Protein 1XM7 (pdb70)

Solvent-accessible surface area: 18381 Å² total; per-residue (Å²): 178,59,49,30,20,0,0,0,0,0,10,0,15,18,128,78,4,44,103,109,25,91,117,26,4,79,176,28,1,12,87,51,0,7,56,19,0,112,141,48,5,106,101,104,4,25,0,21,0,0,0,16,0,8,85,61,73,93,30,136,77,73,28,0,171,66,0,104,83,13,45,20,113,12,2,0,0,20,6,69,53,11,179,63,79,122,36,2,118,102,32,12,90,54,29,61,99,48,92,50,41,18,132,18,138,76,82,82,0,0,0,0,0,6,0,0,33,8,51,105,74,73,126,59,73,105,82,1,73,107,0,15,90,27,12,69,159,41,122,11,63,9,0,0,0,0,8,3,46,73,16,182,130,51,52,12,0,128,32,10,134,3,85,29,31,22,0,0,0,7,74,42,102,10,100,17,3,20,18,118,86,9,21,145,106,84,174,65,27,28,10,1,0,0,0,0,3,0,9,9,23,16,2,32,62,103,28,92,129,27,7,81,138,27,0,6,84,42,0,7,50,20,0,113,148,43,6,106,106,92,5,25,1,23,0,0,0,7,0,14,34,43,66,101,32,97,60,86,29,0,168,68,0,103,84,10,40,19,107,11,4,0,0,20,5,49,78,13,160,66,70,126,34,3,110,90,21,14,82,59,32,57,99,25,92,58,32,16,139,30,111,78,81,72,1,0,0,0,0,15,0,0,53,9,48,98,90,64,164,43,61,103,90,0,102,62,1,40,99,35,12,104,155,80,115,13,58,11,0,1,0,0,25,5,58,73,26,191,140,54,47,9,0,146,79,84,192,7,101,32,31,14,1,0,0,7,79,32,95,8,103,22,5,19,23,170,59,15,42,148,105,114

CATH classification: 3.60.21.10

Foldseek 3Di:
DAWEWEAEDQAAPVVCVCVVCVPQDDPPLLVVLLVQLQVPDDQRYEYEYAENDYQDPPCPPCSQVSLLPHHHAYEYAYDPNPDDVPSCVSSHVYYHPAWDWDADPHFIEIEGADDCAAPPDCPPNVSSVVSVVCCVVVVHDEYEHEDHADDPPDHPNVVPVHHYDYNYCRVVVSHIHICVVVVVPD/DEWEWEAEQLAAPVVCVCVVCVPQDDPCLLVVLLVQQQVPDDQRYEYEYAENDYQDPPCPPCSLVSLQVRHHAYEYAYDVNDDPVVVCVSRHPYYHPAWDWDADPNFIEIEGAEDCDAPPDCPPVVSSVVSVCCCVVVVHQEYEHANHADDPPHRPSVVPVHHYDHNYCSVVVSHIGIVVNVVVVD

Radius of gyration: 26.72 Å; Cα contacts (8 Å, |Δi|>4): 754; chains: 2; bounding box: 37×64×79 Å

InterPro domains:
  IPR004843 Calcineurin-like, phosphoesterase domain [PF00149] (4-148)
  IPR029052 Metallo-dependent phosphatase-like [G3DSA:3.60.21.10] (1-193)
  IPR029052 Metallo-dependent phosphatase-like [SSF56300] (2-184)

Secondary structure (DSSP, 8-state):
---EEEEB---BT-TTHHHHSTTT--TTHHHHHHHHHHTT--TT-EEEE-S--BS-S--TTSHHHHHHHSSSEEEEE--TT---HHHHTTT-SEEESSEEEEEETTEEEEEESS-SS-SS--S-HHHHHHHHHHHHHTT-SEEEE------S----TTSSS--EEE-BGGGTTT-PEESHHHHTT-/---EEEEB---BT-TTHHHHSTTT--TTHHHHHHHHHHTT--TT-EEEE-S--BS-S--TTSHHHHHHHSSSEEEEE--TT---HHHHTTT-SEEESSEEEEEETTEEEEEESS-S--SS----HHHHHHHHHHHHHTT-SEEEE------S----GGGTT--EEE-BGGGTTT--EEHHHHGGG-

Organism: Aquifex aeolicus (strain VF5) (NCBI:txid224324)

Structure (mmCIF, N/CA/C/O backbone):
data_1XM7
#
_entry.id   1XM7
#
_cell.length_a   83.582
_cell.length_b   94.596
_cell.length_c   67.890
_cell.angle_alpha   90.00
_cell.angle_beta   90.00
_cell.angle_gamma   90.00
#
_symmetry.space_group_name_H-M   'P 21 21 2'
#
loop_
_entity.id
_entity.type
_entity.pdbx_description
1 polymer 'hypothetical protein aq_1665'
2 water water
#
loop_
_atom_site.group_PDB
_atom_site.id
_atom_site.type_symbol
_atom_site.label_atom_id
_atom_site.label_alt_id
_atom_site.label_comp_id
_atom_site.label_asym_id
_atom_site.label_entity_id
_atom_site.label_seq_id
_atom_site.pdbx_PDB_ins_code
_atom_site.Cartn_x
_atom_site.Cartn_y
_atom_site.Cartn_z
_atom_site.occupancy
_atom_site.B_iso_or_equiv
_atom_site.auth_seq_id
_atom_site.auth_comp_id
_atom_site.auth_asym_id
_atom_site.auth_atom_id
_atom_site.pdbx_PDB_model_num
ATOM 1 N N . ASN A 1 1 ? 66.528 71.451 31.806 1.00 59.88 -1 ASN A N 1
ATOM 2 C CA . ASN A 1 1 ? 65.125 71.879 32.063 1.00 59.07 -1 ASN A CA 1
ATOM 3 C C . ASN A 1 1 ? 64.238 70.765 32.598 1.00 57.52 -1 ASN A C 1
ATOM 4 O O . ASN A 1 1 ? 64.724 69.787 33.179 1.00 55.84 -1 ASN A O 1
ATOM 9 N N . ALA A 1 2 ? 62.932 70.939 32.389 1.00 55.57 0 ALA A N 1
ATOM 10 C CA . ALA A 1 2 ? 61.913 69.989 32.823 1.00 53.76 0 ALA A CA 1
ATOM 11 C C . ALA A 1 2 ? 62.264 68.548 32.448 1.00 52.67 0 ALA A C 1
ATOM 12 O O . ALA A 1 2 ? 62.413 68.213 31.269 1.00 53.81 0 ALA A O 1
ATOM 14 N N . MET A 1 3 ? 62.380 67.699 33.465 1.00 50.27 1 MET A N 1
ATOM 15 C CA . MET A 1 3 ? 62.726 66.296 33.274 1.00 47.49 1 MET A CA 1
ATOM 16 C C . MET A 1 3 ? 61.552 65.408 33.688 1.00 44.79 1 MET A C 1
ATOM 17 O O . MET A 1 3 ? 60.764 65.779 34.556 1.00 44.67 1 MET A O 1
ATOM 22 N N . MET A 1 4 ? 61.431 64.243 33.061 1.00 41.35 2 MET A N 1
ATOM 23 C CA . MET A 1 4 ? 60.361 63.310 33.392 1.00 37.69 2 MET A CA 1
ATOM 24 C C . MET A 1 4 ? 60.979 62.145 34.153 1.00 36.69 2 MET A C 1
ATOM 25 O O . MET A 1 4 ? 62.027 61.634 33.756 1.00 37.52 2 MET A O 1
ATOM 30 N N . TYR A 1 5 ? 60.339 61.736 35.246 1.00 33.84 3 TYR A N 1
ATOM 31 C CA . TYR A 1 5 ? 60.827 60.611 36.037 1.00 31.53 3 TYR A CA 1
ATOM 32 C C . TYR A 1 5 ? 59.749 59.557 36.164 1.00 30.23 3 TYR A C 1
ATOM 33 O O . TYR A 1 5 ? 58.568 59.878 36.118 1.00 30.87 3 TYR A O 1
ATOM 42 N N . PHE A 1 6 ? 60.156 58.302 36.324 1.00 28.20 4 PHE A N 1
ATOM 43 C CA . PHE A 1 6 ? 59.201 57.216 36.449 1.00 27.10 4 PHE A CA 1
ATOM 44 C C . PHE A 1 6 ? 59.616 56.285 37.557 1.00 27.60 4 PHE A C 1
ATOM 45 O O . PHE A 1 6 ? 60.782 55.910 37.670 1.00 27.83 4 PHE A O 1
ATOM 53 N N . ILE A 1 7 ? 58.633 55.903 38.363 1.00 28.09 5 ILE A N 1
ATOM 54 C CA . ILE A 1 7 ? 58.851 55.040 39.507 1.00 27.41 5 ILE A CA 1
ATOM 55 C C . ILE A 1 7 ? 57.540 54.325 39.756 1.00 27.97 5 ILE A C 1
ATOM 56 O O . ILE A 1 7 ? 56.484 54.819 39.357 1.00 28.94 5 ILE A O 1
ATOM 61 N N . SER A 1 8 ? 57.592 53.169 40.401 1.00 26.83 6 SER A N 1
ATOM 62 C CA . SER A 1 8 ? 56.360 52.455 40.684 1.00 29.51 6 SER A CA 1
ATOM 63 C C . SER A 1 8 ? 56.544 51.373 41.729 1.00 29.50 6 SER A C 1
ATOM 64 O O . SER A 1 8 ? 57.666 50.998 42.057 1.00 31.66 6 SER A O 1
ATOM 67 N N . ASP A 1 9 ? 55.426 50.878 42.245 1.00 28.44 7 ASP A N 1
ATOM 68 C CA . ASP A 1 9 ? 55.429 49.828 43.252 1.00 27.55 7 ASP A CA 1
ATOM 69 C C . ASP A 1 9 ? 56.193 50.240 44.493 1.00 27.57 7 ASP A C 1
ATOM 70 O O . ASP A 1 9 ? 56.999 49.470 45.019 1.00 27.60 7 ASP A O 1
ATOM 75 N N . THR A 1 10 ? 55.924 51.454 44.964 1.00 26.94 8 THR A N 1
ATOM 76 C CA . THR A 1 10 ? 56.587 51.973 46.146 1.00 26.47 8 THR A CA 1
ATOM 77 C C . THR A 1 10 ? 56.119 51.264 47.418 1.00 27.79 8 THR A C 1
ATOM 78 O O . THR A 1 10 ? 56.887 51.115 48.378 1.00 27.32 8 THR A O 1
ATOM 82 N N . HIS A 1 11 ? 54.866 50.812 47.410 1.00 28.41 9 HIS A N 1
ATOM 83 C CA . HIS A 1 11 ? 54.296 50.101 48.546 1.00 29.11 9 HIS A CA 1
ATOM 84 C C . HIS A 1 11 ? 54.558 50.795 49.879 1.00 30.11 9 HIS A C 1
ATOM 85 O O . HIS A 1 11 ? 54.917 50.144 50.867 1.00 31.19 9 HIS A O 1
ATOM 92 N N . PHE A 1 12 ? 54.391 52.112 49.912 1.00 29.19 10 PHE A N 1
ATOM 93 C CA . PHE A 1 12 ? 54.604 52.848 51.147 1.00 28.26 10 PHE A CA 1
ATOM 94 C C . PHE A 1 12 ? 53.746 52.229 52.233 1.00 28.08 10 PHE A C 1
ATOM 95 O O . PHE A 1 12 ? 52.568 51.971 52.026 1.00 27.72 10 PHE A O 1
ATOM 103 N N . TYR A 1 13 ? 54.356 51.981 53.386 1.00 29.30 11 TYR A N 1
ATOM 104 C CA . TYR A 1 13 ? 53.662 51.410 54.530 1.00 29.85 11 TYR A CA 1
ATOM 105 C C . TYR A 1 13 ? 53.334 49.936 54.421 1.00 31.01 11 TYR A C 1
ATOM 106 O O . TYR A 1 13 ? 52.677 49.385 55.303 1.00 32.10 11 TYR A O 1
ATOM 115 N N . HIS A 1 14 ? 53.765 49.288 53.346 1.00 33.08 12 HIS A N 1
ATOM 116 C CA . HIS A 1 14 ? 53.510 47.856 53.229 1.00 34.51 12 HIS A CA 1
ATOM 117 C C . HIS A 1 14 ? 54.655 47.125 53.931 1.00 36.17 12 HIS A C 1
ATOM 118 O O . HIS A 1 14 ? 55.503 46.474 53.305 1.00 36.36 12 HIS A O 1
ATOM 125 N N . GLU A 1 15 ? 54.651 47.267 55.249 1.00 37.42 13 GLU A N 1
ATOM 126 C CA . GLU A 1 15 ? 55.636 46.698 56.160 1.00 39.41 13 GLU A CA 1
ATOM 127 C C . GLU A 1 15 ? 55.945 45.231 55.895 1.00 38.37 13 GLU A C 1
ATOM 128 O O . GLU A 1 15 ? 57.088 44.805 56.010 1.00 39.39 13 GLU A O 1
ATOM 134 N N . ASN A 1 16 ? 54.917 44.473 55.529 1.00 37.03 14 ASN A N 1
ATOM 135 C CA . ASN A 1 16 ? 55.043 43.043 55.283 1.00 35.66 14 ASN A CA 1
ATOM 136 C C . ASN A 1 16 ? 55.843 42.659 54.052 1.00 36.30 14 ASN A C 1
ATOM 137 O O . ASN A 1 16 ? 56.327 41.529 53.944 1.00 37.55 14 ASN A O 1
ATOM 142 N N . ILE A 1 17 ? 55.990 43.591 53.121 1.00 36.11 15 ILE A N 1
ATOM 143 C CA . ILE A 1 17 ? 56.733 43.303 51.904 1.00 36.69 15 ILE A CA 1
ATOM 144 C C . ILE A 1 17 ? 58.210 43.063 52.212 1.00 37.56 15 ILE A C 1
ATOM 145 O O . ILE A 1 17 ? 58.953 42.551 51.373 1.00 38.54 15 ILE A O 1
ATOM 150 N N . ILE A 1 18 ? 58.625 43.442 53.420 1.00 38.87 16 ILE A N 1
ATOM 151 C CA . ILE A 1 18 ? 60.004 43.251 53.864 1.00 40.82 16 ILE A CA 1
ATOM 152 C C . ILE A 1 18 ? 60.156 41.757 54.037 1.00 42.16 16 ILE A C 1
ATOM 153 O O . ILE A 1 18 ? 61.219 41.195 53.782 1.00 42.84 16 ILE A O 1
ATOM 158 N N . ASN A 1 19 ? 59.065 41.125 54.464 1.00 43.17 17 ASN A N 1
ATOM 159 C CA . ASN A 1 19 ? 59.007 39.678 54.662 1.00 44.23 17 ASN A CA 1
ATOM 160 C C . ASN A 1 19 ? 58.816 38.952 53.328 1.00 44.45 17 ASN A C 1
ATOM 161 O O . ASN A 1 19 ? 59.462 37.942 53.057 1.00 44.20 17 ASN A O 1
ATOM 166 N N . LEU A 1 20 ? 57.927 39.486 52.496 1.00 45.08 18 LEU A N 1
ATOM 167 C CA . LEU A 1 20 ? 57.616 38.896 51.199 1.00 45.00 18 LEU A CA 1
ATOM 168 C C . LEU A 1 20 ? 58.749 38.953 50.167 1.00 46.54 18 LEU A C 1
ATOM 169 O O . LEU A 1 20 ? 58.859 38.073 49.313 1.00 46.94 18 LEU A O 1
ATOM 174 N N . ASN A 1 21 ? 59.581 39.986 50.238 1.00 47.79 19 ASN A N 1
ATOM 175 C CA . ASN A 1 21 ? 60.705 40.127 49.318 1.00 48.84 19 ASN A CA 1
ATOM 176 C C . ASN A 1 21 ? 61.917 40.431 50.169 1.00 48.89 19 ASN A C 1
ATOM 177 O O . ASN A 1 21 ? 62.567 41.454 49.994 1.00 48.67 19 ASN A O 1
ATOM 182 N N . PRO A 1 22 ? 62.249 39.517 51.089 1.00 48.97 20 PRO A N 1
ATOM 183 C CA . PRO A 1 22 ? 63.377 39.649 52.011 1.00 48.81 20 PRO A CA 1
ATOM 184 C C . PRO A 1 22 ? 64.586 40.075 51.231 1.00 49.48 20 PRO A C 1
ATOM 185 O O . PRO A 1 22 ? 65.368 40.921 51.661 1.00 50.56 20 PRO A O 1
ATOM 189 N N . GLU A 1 23 ? 64.717 39.461 50.068 1.00 50.05 21 GLU A N 1
ATOM 190 C CA . GLU A 1 23 ? 65.813 39.727 49.164 1.00 51.47 21 GLU A CA 1
ATOM 191 C C . GLU A 1 23 ? 66.086 41.217 48.956 1.00 50.07 21 GLU A C 1
ATOM 192 O O . GLU A 1 23 ? 67.179 41.695 49.249 1.00 51.77 21 GLU A O 1
ATOM 198 N N . VAL A 1 24 ? 65.092 41.947 48.461 1.00 46.93 22 VAL A N 1
ATOM 199 C CA . VAL A 1 24 ? 65.252 43.369 48.182 1.00 43.50 22 VAL A CA 1
ATOM 200 C C . VAL A 1 24 ? 64.711 44.364 49.197 1.00 40.81 22 VAL A C 1
ATOM 201 O O . VAL A 1 24 ? 65.344 45.378 49.465 1.00 40.02 22 VAL A O 1
ATOM 205 N N . ARG A 1 25 ? 63.532 44.091 49.739 1.00 39.84 23 ARG A N 1
ATOM 206 C CA . ARG A 1 25 ? 62.917 44.990 50.708 1.00 38.90 23 ARG A CA 1
ATOM 207 C C . ARG A 1 25 ? 63.567 44.876 52.086 1.00 38.72 23 ARG A C 1
ATOM 208 O O . ARG A 1 25 ? 63.918 43.788 52.548 1.00 38.86 23 ARG A O 1
ATOM 216 N N . PHE A 1 26 ? 63.696 46.023 52.741 1.00 38.39 24 PHE A N 1
ATOM 217 C CA . PHE A 1 26 ? 64.330 46.129 54.045 1.00 37.21 24 PHE A CA 1
ATOM 218 C C . PHE A 1 26 ? 63.639 47.230 54.825 1.00 36.99 24 PHE A C 1
ATOM 219 O O . PHE A 1 26 ? 63.050 48.131 54.233 1.00 37.61 24 PHE A O 1
ATOM 227 N N . LYS A 1 27 ? 63.740 47.179 56.148 1.00 36.40 25 LYS A N 1
ATOM 228 C CA . LYS A 1 27 ? 63.125 48.197 56.986 1.00 36.83 25 LYS A CA 1
ATOM 229 C C . LYS A 1 27 ? 63.654 49.601 56.643 1.00 36.94 25 LYS A C 1
ATOM 230 O O . LYS A 1 27 ? 64.854 49.803 56.465 1.00 36.42 25 LYS A O 1
ATOM 236 N N . GLY A 1 28 ? 62.747 50.567 56.539 1.00 36.33 26 GLY A N 1
ATOM 237 C CA . GLY A 1 28 ? 63.155 51.918 56.207 1.00 34.52 26 GLY A CA 1
ATOM 238 C C . GLY A 1 28 ? 63.314 52.163 54.715 1.00 33.72 26 GLY A C 1
ATOM 239 O O . GLY A 1 28 ? 64.095 53.029 54.313 1.00 34.02 26 GLY A O 1
ATOM 240 N N . PHE A 1 29 ? 62.583 51.422 53.885 1.00 33.04 27 PHE A N 1
ATOM 241 C CA . PHE A 1 29 ? 62.693 51.608 52.439 1.00 32.50 27 PHE A CA 1
ATOM 242 C C . PHE A 1 29 ? 61.911 52.824 51.972 1.00 32.31 27 PHE A C 1
ATOM 243 O O . PHE A 1 29 ? 62.198 53.380 50.916 1.00 32.31 27 PHE A O 1
ATOM 251 N N . GLU A 1 30 ? 60.922 53.244 52.755 1.00 33.61 28 GLU A N 1
ATOM 252 C CA . GLU A 1 30 ? 60.144 54.419 52.383 1.00 33.62 28 GLU A CA 1
ATOM 253 C C . GLU A 1 30 ? 61.075 55.624 52.398 1.00 34.70 28 GLU A C 1
ATOM 254 O O . GLU A 1 30 ? 61.080 56.427 51.461 1.00 36.76 28 GLU A O 1
ATOM 260 N N . ILE A 1 31 ? 61.872 55.739 53.457 1.00 32.79 29 ILE A N 1
ATOM 261 C CA . ILE A 1 31 ? 62.808 56.845 53.596 1.00 34.03 29 ILE A CA 1
ATOM 262 C C . ILE A 1 31 ? 63.818 56.845 52.457 1.00 34.43 29 ILE A C 1
ATOM 263 O O . ILE A 1 31 ? 64.194 57.903 51.955 1.00 36.24 29 ILE A O 1
ATOM 268 N N . VAL A 1 32 ? 64.268 55.666 52.053 1.00 32.56 30 VAL A N 1
ATOM 269 C CA . VAL A 1 32 ? 65.240 55.582 50.975 1.00 31.62 30 VAL A CA 1
ATOM 270 C C . VAL A 1 32 ? 64.649 56.049 49.660 1.00 31.54 30 VAL A C 1
ATOM 271 O O . VAL A 1 32 ? 65.291 56.784 48.914 1.00 31.97 30 VAL A O 1
ATOM 275 N N . ILE A 1 33 ? 63.425 55.621 49.377 1.00 30.97 31 ILE A N 1
ATOM 276 C CA . ILE A 1 33 ? 62.744 56.017 48.146 1.00 30.11 31 ILE A CA 1
ATOM 277 C C . ILE A 1 33 ? 62.524 57.525 48.121 1.00 29.55 31 ILE A C 1
ATOM 278 O O . ILE A 1 33 ? 62.860 58.193 47.147 1.00 30.73 31 ILE A O 1
ATOM 283 N N . LEU A 1 34 ? 61.938 58.047 49.194 1.00 29.29 32 LEU A N 1
ATOM 284 C CA . LEU A 1 34 ? 61.666 59.477 49.313 1.00 30.43 32 LEU A CA 1
ATOM 285 C C . LEU A 1 34 ? 62.944 60.307 49.219 1.00 30.31 32 LEU A C 1
ATOM 286 O O . LEU A 1 34 ? 62.935 61.431 48.719 1.00 29.36 32 LEU A O 1
ATOM 291 N N . THR A 1 35 ? 64.041 59.740 49.703 1.00 30.61 33 THR A N 1
ATOM 292 C CA . THR A 1 35 ? 65.317 60.415 49.666 1.00 31.44 33 THR A CA 1
ATOM 293 C C . THR A 1 35 ? 65.781 60.549 48.229 1.00 31.53 33 THR A C 1
ATOM 294 O O . THR A 1 35 ? 66.112 61.647 47.781 1.00 31.29 33 THR A O 1
ATOM 298 N N . ASN A 1 36 ? 65.781 59.436 47.500 1.00 32.28 34 ASN A N 1
ATOM 299 C CA . ASN A 1 36 ? 66.220 59.436 46.102 1.00 33.21 34 ASN A CA 1
ATOM 300 C C . ASN A 1 36 ? 65.381 60.312 45.192 1.00 32.91 34 ASN A C 1
ATOM 301 O O . ASN A 1 36 ? 65.834 60.721 44.123 1.00 33.21 34 ASN A O 1
ATOM 306 N N . LEU A 1 37 ? 64.154 60.595 45.611 1.00 32.80 35 LEU A N 1
ATOM 307 C CA . LEU A 1 37 ? 63.283 61.453 44.824 1.00 33.33 35 LEU A CA 1
ATOM 308 C C . LEU A 1 37 ? 63.617 62.871 45.207 1.00 34.13 35 LEU A C 1
ATOM 309 O O . LEU A 1 37 ? 63.611 63.774 44.371 1.00 33.63 35 LEU A O 1
ATOM 314 N N . LEU A 1 38 ? 63.914 63.051 46.488 1.00 35.33 36 LEU A N 1
ATOM 315 C CA . LEU A 1 38 ? 64.247 64.362 47.015 1.00 37.71 36 LEU A CA 1
ATOM 316 C C . LEU A 1 38 ? 65.411 64.997 46.264 1.00 38.11 36 LEU A C 1
ATOM 317 O O . LEU A 1 38 ? 65.334 66.152 45.824 1.00 36.72 36 LEU A O 1
ATOM 322 N N . LYS A 1 39 ? 66.492 64.242 46.115 1.00 37.85 37 LYS A N 1
ATOM 323 C CA . LYS A 1 39 ? 67.657 64.782 45.445 1.00 39.88 37 LYS A CA 1
ATOM 324 C C . LYS A 1 39 ? 67.664 64.560 43.957 1.00 38.83 37 LYS A C 1
ATOM 325 O O . LYS A 1 39 ? 68.595 63.983 43.414 1.00 42.14 37 LYS A O 1
ATOM 331 N N . VAL A 1 40 ? 66.634 65.057 43.292 1.00 37.07 38 VAL A N 1
ATOM 332 C CA . VAL A 1 40 ? 66.518 64.887 41.857 1.00 33.22 38 VAL A CA 1
ATOM 333 C C . VAL A 1 40 ? 65.392 65.765 41.296 1.00 33.71 38 VAL A C 1
ATOM 334 O O . VAL A 1 40 ? 65.597 66.534 40.350 1.00 34.18 38 VAL A O 1
ATOM 338 N N . LEU A 1 41 ? 64.213 65.665 41.901 1.00 32.43 39 LEU A N 1
ATOM 339 C CA . LEU A 1 41 ? 63.068 66.439 41.462 1.00 32.56 39 LEU A CA 1
ATOM 340 C C . LEU A 1 41 ? 63.285 67.925 41.591 1.00 34.60 39 LEU A C 1
ATOM 341 O O . LEU A 1 41 ? 63.867 68.400 42.567 1.00 36.44 39 LEU A O 1
ATOM 346 N N . LYS A 1 42 ? 62.809 68.656 40.592 1.00 35.18 40 LYS A N 1
ATOM 347 C CA . LYS A 1 42 ? 62.881 70.104 40.603 1.00 34.20 40 LYS A CA 1
ATOM 348 C C . LYS A 1 42 ? 61.454 70.557 40.326 1.00 33.58 40 LYS A C 1
ATOM 349 O O . LYS A 1 42 ? 60.640 69.794 39.819 1.00 31.71 40 LYS A O 1
ATOM 355 N N . PRO A 1 43 ? 61.130 71.802 40.669 1.00 33.54 41 PRO A N 1
ATOM 356 C CA . PRO A 1 43 ? 59.782 72.318 40.450 1.00 34.58 41 PRO A CA 1
ATOM 357 C C . PRO A 1 43 ? 59.167 72.088 39.068 1.00 36.26 41 PRO A C 1
ATOM 358 O O . PRO A 1 43 ? 57.967 71.837 38.961 1.00 36.63 41 PRO A O 1
ATOM 362 N N . GLU A 1 44 ? 59.974 72.156 38.015 1.00 36.99 42 GLU A N 1
ATOM 363 C CA . GLU A 1 44 ? 59.444 71.993 36.663 1.00 37.84 42 GLU A CA 1
ATOM 364 C C . GL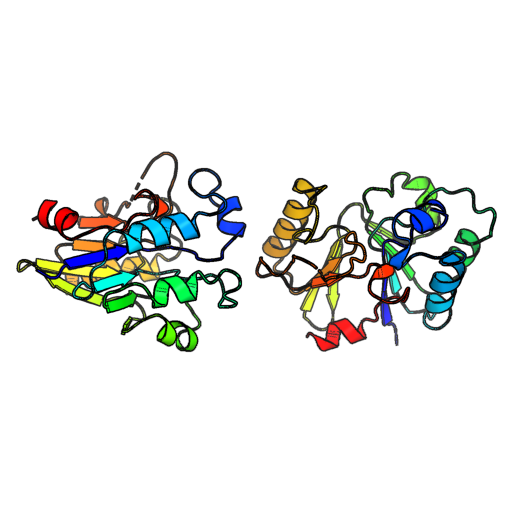U A 1 44 ? 59.436 70.558 36.114 1.00 37.23 42 GLU A C 1
ATOM 365 O O . GLU A 1 44 ? 59.012 70.308 34.976 1.00 36.86 42 GLU A O 1
ATOM 371 N N . ASP A 1 45 ? 59.888 69.615 36.930 1.00 35.47 43 ASP A N 1
ATOM 372 C CA . ASP A 1 45 ? 59.922 68.217 36.534 1.00 33.64 43 ASP A CA 1
ATOM 373 C C . ASP A 1 45 ? 58.531 67.610 36.669 1.00 32.70 43 ASP A C 1
ATOM 374 O O . ASP A 1 45 ? 57.604 68.251 37.171 1.00 31.42 43 ASP A O 1
ATOM 379 N N . THR A 1 46 ? 58.395 66.367 36.213 1.00 31.06 44 THR A N 1
ATOM 380 C CA . THR A 1 46 ? 57.136 65.637 36.305 1.00 30.08 44 THR A CA 1
ATOM 381 C C . THR A 1 46 ? 57.460 64.190 36.622 1.00 28.60 44 THR A C 1
ATOM 382 O O . THR A 1 46 ? 58.233 63.546 35.908 1.00 29.41 44 THR A O 1
ATOM 386 N N . LEU A 1 47 ? 56.865 63.691 37.702 1.00 26.64 45 LEU A N 1
ATOM 387 C CA . LEU A 1 47 ? 57.072 62.319 38.154 1.00 24.39 45 LEU A CA 1
ATOM 388 C C . LEU A 1 47 ? 55.867 61.428 37.881 1.00 22.95 45 LEU A C 1
ATOM 389 O O . LEU A 1 47 ? 54.742 61.729 38.290 1.00 23.96 45 LEU A O 1
ATOM 394 N N . TYR A 1 48 ? 56.107 60.329 37.181 1.00 22.43 46 TYR A N 1
ATOM 395 C CA . TYR A 1 48 ? 55.046 59.376 36.885 1.00 23.98 46 TYR A CA 1
ATOM 3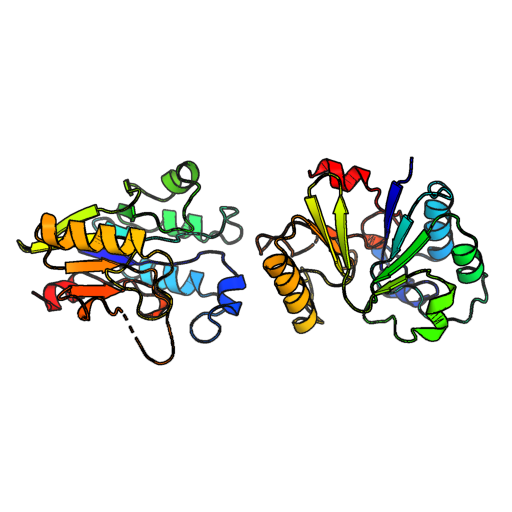96 C C . TYR A 1 48 ? 55.134 58.172 37.829 1.00 24.16 46 TYR A C 1
ATOM 397 O O . TYR A 1 48 ? 56.164 57.494 37.898 1.00 23.33 46 TYR A O 1
ATOM 406 N N . HIS A 1 49 ? 54.056 57.929 38.573 1.00 23.64 47 HIS A N 1
ATOM 407 C CA . HIS A 1 49 ? 53.988 56.792 39.483 1.00 24.37 47 HIS A CA 1
ATOM 408 C C . HIS A 1 49 ? 53.100 55.792 38.754 1.00 24.30 47 HIS A C 1
ATOM 409 O O . HIS A 1 49 ? 51.920 56.043 38.531 1.00 23.86 47 HIS A O 1
ATOM 416 N N . LEU A 1 50 ? 53.667 54.655 38.377 1.00 25.92 48 LEU A N 1
ATOM 417 C CA . LEU A 1 50 ? 52.911 53.678 37.609 1.00 25.76 48 LEU A CA 1
ATOM 418 C C . LEU A 1 50 ? 52.258 52.528 38.372 1.00 25.92 48 LEU A C 1
ATOM 419 O O . LEU A 1 50 ? 52.172 51.419 37.857 1.00 26.95 48 LEU A O 1
ATOM 424 N N . GLY A 1 51 ? 51.799 52.775 39.596 1.00 25.69 49 GLY A N 1
ATOM 425 C CA . GLY A 1 51 ? 51.120 51.710 40.309 1.00 25.38 49 GLY A CA 1
ATOM 426 C C . GLY A 1 51 ? 51.552 51.293 41.699 1.00 23.96 49 GLY A C 1
ATOM 427 O O . GLY A 1 51 ? 52.740 51.229 42.006 1.00 24.48 49 GLY A O 1
ATOM 428 N N . ASP A 1 52 ? 50.547 50.975 42.518 1.00 22.66 50 ASP A N 1
ATOM 429 C CA . ASP A 1 52 ? 50.715 50.539 43.898 1.00 22.86 50 ASP A CA 1
ATOM 430 C C . ASP A 1 52 ? 51.547 51.524 44.714 1.00 22.40 50 ASP A C 1
ATOM 431 O O . ASP A 1 52 ? 52.649 51.238 45.170 1.00 22.19 50 ASP A O 1
ATOM 436 N N . PHE A 1 53 ? 50.954 52.700 44.877 1.00 21.98 51 PHE A N 1
ATOM 437 C CA . PHE A 1 53 ? 51.514 53.829 45.584 1.00 22.15 51 PHE A CA 1
ATOM 438 C C . PHE A 1 53 ? 51.683 53.590 47.077 1.00 23.91 51 PHE A C 1
ATOM 439 O O . PHE A 1 53 ? 52.807 53.441 47.566 1.00 22.56 51 PHE A O 1
ATOM 447 N N . THR A 1 54 ? 50.567 53.566 47.803 1.00 24.27 52 THR A N 1
ATOM 448 C CA . THR A 1 54 ? 50.612 53.367 49.247 1.00 24.75 52 THR A CA 1
ATOM 449 C C . THR A 1 54 ? 49.754 52.194 49.694 1.00 28.34 52 THR A C 1
ATOM 450 O O . THR A 1 54 ? 48.720 51.893 49.079 1.00 28.34 52 THR A O 1
ATOM 454 N N . TRP A 1 55 ? 50.184 51.538 50.772 1.00 30.10 53 TRP A N 1
ATOM 455 C CA . TRP A 1 55 ? 49.466 50.385 51.295 1.00 32.16 53 TRP A CA 1
ATOM 456 C C . TRP A 1 55 ? 48.212 50.808 52.065 1.00 31.88 53 TRP A C 1
ATOM 457 O O . TRP A 1 55 ? 47.226 50.084 52.091 1.00 34.13 53 TRP A O 1
ATOM 468 N N . HIS A 1 56 ? 48.248 51.978 52.686 1.00 31.78 54 HIS A N 1
ATOM 469 C CA . HIS A 1 56 ? 47.093 52.510 53.404 1.00 32.60 54 HIS A CA 1
ATOM 470 C C . HIS A 1 56 ? 47.321 54.012 53.566 1.00 33.04 54 HIS A C 1
ATOM 471 O O . HIS A 1 56 ? 48.400 54.507 53.240 1.00 33.03 54 HIS A O 1
ATOM 478 N N . PHE A 1 57 ? 46.327 54.745 54.057 1.00 31.98 55 PHE A N 1
ATOM 479 C CA . PHE A 1 57 ? 46.501 56.181 54.176 1.00 31.34 55 PHE A CA 1
ATOM 480 C C . PHE A 1 57 ? 46.778 56.743 55.554 1.00 32.96 55 PHE A C 1
ATOM 481 O O . PHE A 1 57 ? 46.748 57.959 55.762 1.00 32.50 55 PHE A O 1
ATOM 489 N N . ASN A 1 58 ? 47.065 55.866 56.498 1.00 33.79 56 ASN A N 1
ATOM 490 C CA . ASN A 1 58 ? 47.372 56.328 57.833 1.00 35.47 56 ASN A CA 1
ATOM 491 C C . ASN A 1 58 ? 48.833 56.780 57.819 1.00 36.24 56 ASN A C 1
ATOM 492 O O . ASN A 1 58 ? 49.742 56.013 58.142 1.00 37.29 56 ASN A O 1
ATOM 497 N N . ASP A 1 59 ? 49.051 58.031 57.441 1.00 35.95 57 ASP A N 1
ATOM 498 C CA . ASP A 1 59 ? 50.397 58.580 57.337 1.00 34.87 57 ASP A CA 1
ATOM 499 C C . ASP A 1 59 ? 51.082 58.819 58.680 1.00 35.12 57 ASP A C 1
ATOM 500 O O . ASP A 1 59 ? 51.568 59.914 58.934 1.00 34.58 57 ASP A O 1
ATOM 505 N N . LYS A 1 60 ? 51.145 57.798 59.527 1.00 35.88 58 LYS A N 1
ATOM 506 C CA . LYS A 1 60 ? 51.765 57.939 60.844 1.00 37.40 58 LYS A CA 1
ATOM 507 C C . LYS A 1 60 ? 53.237 58.364 60.868 1.00 38.78 58 LYS A C 1
ATOM 508 O O . LYS A 1 60 ? 53.686 59.001 61.820 1.00 41.19 58 LYS A O 1
ATOM 514 N N . ASN A 1 61 ? 53.993 58.022 59.831 1.00 39.71 59 ASN A N 1
ATOM 515 C CA . ASN A 1 61 ? 55.408 58.383 59.783 1.00 38.06 59 ASN A CA 1
ATOM 516 C C . ASN A 1 61 ? 55.746 59.559 58.857 1.00 38.15 59 ASN A C 1
ATOM 517 O O . ASN A 1 61 ? 56.918 59.833 58.597 1.00 39.28 59 ASN A O 1
ATOM 522 N N . GLU A 1 62 ? 54.720 60.250 58.367 1.00 36.70 60 GLU A N 1
ATOM 523 C CA . GLU A 1 62 ? 54.896 61.411 57.501 1.00 35.33 60 GLU A CA 1
ATOM 524 C C . GLU A 1 62 ? 55.328 61.068 56.088 1.00 33.88 60 GLU A C 1
ATOM 525 O O . GLU A 1 62 ? 55.586 61.968 55.282 1.00 35.22 60 GLU A O 1
ATOM 531 N N . TYR A 1 63 ? 55.410 59.783 55.774 1.00 31.24 61 TYR A N 1
ATOM 532 C CA . TYR A 1 63 ? 55.833 59.402 54.440 1.00 30.65 61 TYR A CA 1
ATOM 533 C C . TYR A 1 63 ? 55.006 60.113 53.370 1.00 30.59 61 TYR A C 1
ATOM 534 O O . TYR A 1 63 ? 55.553 60.696 52.431 1.00 29.25 61 TYR A O 1
ATOM 543 N N . LEU A 1 64 ? 53.687 60.085 53.523 1.00 30.52 62 LEU A N 1
ATOM 544 C CA . LEU A 1 64 ? 52.809 60.704 52.543 1.00 31.23 62 LEU A CA 1
ATOM 545 C C . LEU A 1 64 ? 52.871 62.226 52.543 1.00 31.61 62 LEU A C 1
ATOM 546 O O . LEU A 1 64 ? 52.830 62.852 51.484 1.00 31.56 62 LEU A O 1
ATOM 551 N N . ARG A 1 65 ? 52.963 62.820 53.725 1.00 31.91 63 ARG A N 1
ATOM 552 C CA . ARG A 1 65 ? 53.040 64.267 53.830 1.00 33.21 63 ARG A CA 1
ATOM 553 C C . ARG A 1 65 ? 54.325 64.688 53.116 1.00 32.46 63 ARG A C 1
ATOM 554 O O . ARG A 1 65 ? 54.341 65.661 52.367 1.00 30.87 63 ARG A O 1
ATOM 562 N N . ILE A 1 66 ? 55.394 63.926 53.335 1.00 31.96 64 ILE A N 1
ATOM 563 C CA . ILE A 1 66 ? 56.682 64.206 52.714 1.00 31.28 64 ILE A CA 1
ATOM 564 C C . ILE A 1 66 ? 56.564 64.106 51.197 1.00 32.36 64 ILE A C 1
ATOM 565 O O . ILE A 1 66 ? 56.997 65.002 50.465 1.00 33.91 64 ILE A O 1
ATOM 570 N N . TRP A 1 67 ? 55.977 63.016 50.722 1.00 31.63 65 TRP A N 1
ATOM 571 C CA . TRP A 1 67 ? 55.780 62.827 49.291 1.00 31.27 65 TRP A CA 1
ATOM 572 C C . TRP A 1 67 ? 55.058 64.033 48.691 1.00 32.32 65 TRP A C 1
ATOM 573 O O . TRP A 1 67 ? 55.456 64.568 47.661 1.00 32.52 65 TRP A O 1
ATOM 584 N N . LYS A 1 68 ? 53.987 64.445 49.356 1.00 32.84 66 LYS A N 1
ATOM 585 C CA . LYS A 1 68 ? 53.180 65.571 48.924 1.00 32.74 66 LYS A CA 1
ATOM 586 C C . LYS A 1 68 ? 54.039 66.828 48.808 1.00 33.15 66 LYS A C 1
ATOM 587 O O . LYS A 1 68 ? 53.890 67.607 47.873 1.00 34.92 66 LYS A O 1
ATOM 593 N N . ALA A 1 69 ? 54.954 67.010 49.754 1.00 33.04 67 ALA A N 1
ATOM 594 C CA . ALA A 1 69 ? 55.823 68.179 49.775 1.00 30.98 67 ALA A CA 1
ATOM 595 C C . ALA A 1 69 ? 56.822 68.226 48.626 1.00 32.26 67 ALA A C 1
ATOM 596 O O . ALA A 1 69 ? 57.233 69.309 48.204 1.00 33.73 67 ALA A O 1
ATOM 598 N N . LEU A 1 70 ? 57.215 67.063 48.114 1.00 32.91 68 LEU A N 1
ATOM 599 C CA . LEU A 1 70 ? 58.189 67.015 47.023 1.00 33.39 68 LEU A CA 1
ATOM 600 C C . LEU A 1 70 ? 57.846 67.942 45.867 1.00 32.91 68 LEU A C 1
ATOM 601 O O . LEU A 1 70 ? 56.685 68.152 45.557 1.00 34.49 68 LEU A O 1
ATOM 606 N N . PRO A 1 71 ? 58.862 68.519 45.220 1.00 34.37 69 PRO A N 1
ATOM 607 C CA . PRO A 1 71 ? 58.605 69.420 44.095 1.00 34.83 69 PRO A CA 1
ATOM 608 C C . PRO A 1 71 ? 58.226 68.685 42.802 1.00 34.60 69 PRO A C 1
ATOM 609 O O . PRO A 1 71 ? 58.299 67.463 42.727 1.00 35.59 69 PRO A O 1
ATOM 613 N N . GLY A 1 72 ? 57.800 69.437 41.793 1.00 34.97 70 GLY A N 1
ATOM 614 C CA . GLY A 1 72 ? 57.424 68.840 40.524 1.00 34.49 70 GLY A CA 1
ATOM 615 C C . GLY A 1 72 ? 55.970 68.412 40.440 1.00 35.08 70 GLY A C 1
ATOM 616 O O . GLY A 1 72 ? 55.264 68.361 41.449 1.00 35.15 70 GLY A O 1
ATOM 617 N N . ARG A 1 73 ? 55.516 68.126 39.223 1.00 34.89 71 ARG A N 1
ATOM 618 C CA . ARG A 1 73 ? 54.148 67.665 38.986 1.00 34.77 71 ARG A CA 1
ATOM 619 C C . ARG A 1 73 ? 54.122 66.152 39.242 1.00 32.98 71 ARG A C 1
ATOM 620 O O . ARG A 1 73 ? 55.091 65.451 38.974 1.00 31.73 71 ARG A O 1
ATOM 628 N N . LYS A 1 74 ? 53.020 65.647 39.778 1.00 32.77 72 LYS A N 1
ATOM 629 C CA . LYS A 1 74 ? 52.911 64.220 40.061 1.00 32.02 72 LYS A CA 1
ATOM 630 C C . LYS A 1 74 ? 51.639 63.631 39.476 1.00 30.78 72 LYS A C 1
ATOM 631 O O . LYS A 1 74 ? 50.541 64.101 39.758 1.00 30.46 72 LYS A O 1
ATOM 637 N N . ILE A 1 75 ? 51.787 62.611 38.640 1.00 29.94 73 ILE A N 1
ATOM 638 C CA . ILE A 1 75 ? 50.618 61.978 38.054 1.00 30.69 73 ILE A CA 1
ATOM 639 C C . ILE A 1 75 ? 50.718 60.482 38.338 1.00 29.79 73 ILE A C 1
ATOM 640 O O . ILE A 1 75 ? 51.819 59.937 38.424 1.00 30.27 73 ILE A O 1
ATOM 645 N N . LEU A 1 76 ? 49.571 59.829 38.506 1.00 28.53 74 LEU A N 1
ATOM 646 C CA . LEU A 1 76 ? 49.536 58.398 38.806 1.00 27.15 74 LEU A CA 1
ATOM 647 C C . LEU A 1 76 ? 48.782 57.569 37.771 1.00 26.83 74 LEU A C 1
ATOM 648 O O . LEU A 1 76 ? 47.790 58.027 37.189 1.00 27.21 74 LEU A O 1
ATOM 653 N N . VAL A 1 77 ? 49.280 56.354 37.543 1.00 25.01 75 VAL A N 1
ATOM 654 C CA . VAL A 1 77 ? 48.643 55.392 36.656 1.00 23.33 75 VAL A CA 1
ATOM 655 C C . VAL A 1 77 ? 48.384 54.257 37.636 1.00 22.85 75 VAL A C 1
ATOM 656 O O . VAL A 1 77 ? 49.313 53.585 38.099 1.00 21.87 75 VAL A O 1
ATOM 660 N N . MET A 1 78 ? 47.113 54.078 37.967 1.00 21.83 76 MET A N 1
ATOM 661 C CA . MET A 1 78 ? 46.664 53.087 38.929 1.00 20.47 76 MET A CA 1
ATOM 662 C C . MET A 1 78 ? 47.040 51.629 38.753 1.00 21.93 76 MET A C 1
ATOM 663 O O . MET A 1 78 ? 46.915 51.055 37.676 1.00 22.06 76 MET A O 1
ATOM 668 N N . GLY A 1 79 ? 47.499 51.048 39.857 1.00 23.25 77 GLY A N 1
ATOM 669 C CA . GLY A 1 79 ? 47.869 49.645 39.911 1.00 25.98 77 GLY A CA 1
ATOM 670 C C . GLY A 1 79 ? 46.743 48.873 40.597 1.00 27.13 77 GLY A C 1
ATOM 671 O O . GLY A 1 79 ? 45.742 49.46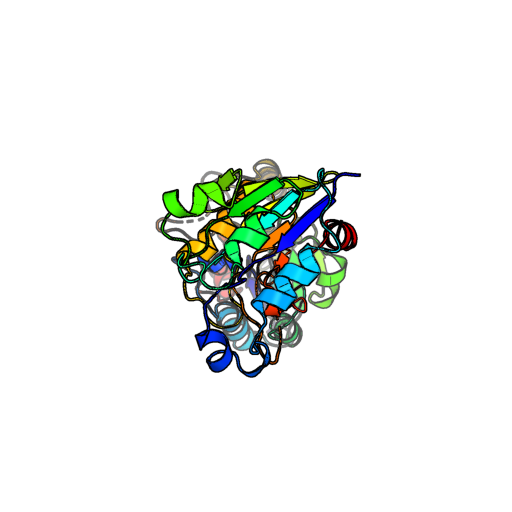3 41.008 1.00 26.94 77 GLY A O 1
ATOM 672 N N . ASN A 1 80 ? 46.885 47.563 40.746 1.00 27.07 78 ASN A N 1
ATOM 673 C CA . ASN A 1 80 ? 45.810 46.810 41.357 1.00 29.96 78 ASN A CA 1
ATOM 674 C C .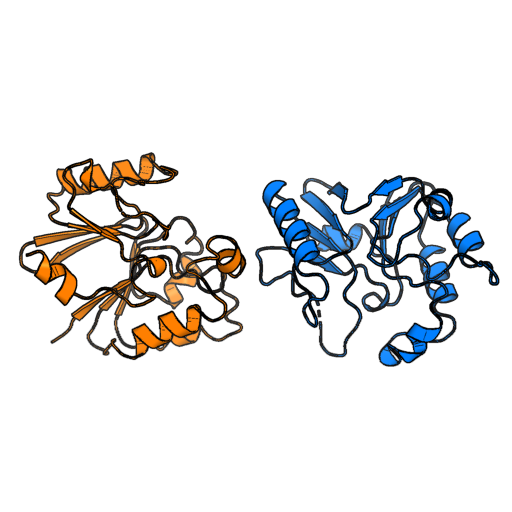 ASN A 1 80 ? 45.509 47.158 42.808 1.00 31.80 78 ASN A C 1
ATOM 675 O O . ASN A 1 80 ? 44.364 47.025 43.252 1.00 34.08 78 ASN A O 1
ATOM 680 N N . HIS A 1 81 ? 46.506 47.600 43.564 1.00 32.63 79 HIS A N 1
ATOM 681 C CA . HIS A 1 81 ? 46.231 47.916 44.954 1.00 33.93 79 HIS A CA 1
ATOM 682 C C . HIS A 1 81 ? 45.731 49.352 45.150 1.00 34.43 79 HIS A C 1
ATOM 683 O O . HIS A 1 81 ? 45.230 49.698 46.219 1.00 34.35 79 HIS A O 1
ATOM 690 N N . ASP A 1 82 ? 45.861 50.182 44.120 1.00 34.94 80 ASP A N 1
ATOM 691 C CA . ASP A 1 82 ? 45.401 51.569 44.188 1.00 36.15 80 ASP A CA 1
ATOM 692 C C . ASP A 1 82 ? 43.882 51.583 43.991 1.00 38.55 80 ASP A C 1
ATOM 693 O O . ASP A 1 82 ? 43.410 51.592 42.848 1.00 40.34 80 ASP A O 1
ATOM 698 N N . LYS A 1 83 ? 43.112 51.603 45.079 1.00 40.79 81 LYS A N 1
ATOM 699 C CA . LYS A 1 83 ? 41.655 51.582 44.950 1.00 43.53 81 LYS A CA 1
ATOM 700 C C . LYS A 1 83 ? 40.884 52.881 45.189 1.00 44.02 81 LYS A C 1
ATOM 701 O O . LYS A 1 83 ? 39.996 53.230 44.400 1.00 45.74 81 LYS A O 1
ATOM 707 N N . ASP A 1 84 ? 41.218 53.599 46.256 1.00 43.85 82 ASP A N 1
ATOM 708 C CA . ASP A 1 84 ? 40.522 54.841 46.588 1.00 44.37 82 ASP A CA 1
ATOM 709 C C . ASP A 1 84 ? 41.062 56.061 45.844 1.00 44.55 82 ASP A C 1
ATOM 710 O O . ASP A 1 84 ? 42.070 56.655 46.235 1.00 45.51 82 ASP A O 1
ATOM 715 N N . LYS A 1 85 ? 40.369 56.456 44.787 1.00 44.57 83 LYS A N 1
ATOM 716 C CA . LYS A 1 85 ? 40.794 57.596 43.988 1.00 45.21 83 LYS A CA 1
ATOM 717 C C . LYS A 1 85 ? 40.664 58.923 44.749 1.00 45.11 83 LYS A C 1
ATOM 718 O O . LYS A 1 85 ? 41.448 59.845 44.546 1.00 44.62 83 LYS A O 1
ATOM 724 N N . GLU A 1 86 ? 39.683 59.008 45.639 1.00 44.77 84 GLU A N 1
ATOM 725 C CA . GLU A 1 86 ? 39.470 60.222 46.416 1.00 44.68 84 GLU A CA 1
ATOM 726 C C . GLU A 1 86 ? 40.588 60.492 47.411 1.00 43.50 84 GLU A C 1
ATOM 727 O O . GLU A 1 86 ? 40.998 61.640 47.606 1.00 43.67 84 GLU A O 1
ATOM 733 N N . SER A 1 87 ? 41.076 59.433 48.046 1.00 41.93 85 SER A N 1
ATOM 734 C CA . SER A 1 87 ? 42.161 59.569 49.008 1.00 40.56 85 SER A CA 1
ATOM 735 C C . SER A 1 87 ? 43.424 59.950 48.259 1.00 40.50 85 SER A C 1
ATOM 736 O O . SER A 1 87 ? 44.244 60.728 48.751 1.00 42.20 85 SER A O 1
ATOM 739 N N . LEU A 1 88 ? 43.564 59.393 47.060 1.00 38.65 86 LEU A N 1
ATOM 740 C CA . LEU A 1 88 ? 44.724 59.636 46.216 1.00 36.82 86 LEU A CA 1
ATOM 741 C C . LEU A 1 88 ? 44.770 61.018 45.585 1.00 36.87 86 LEU A C 1
ATOM 742 O O . LEU A 1 88 ? 45.852 61.584 45.407 1.00 37.25 86 LEU A O 1
ATOM 747 N N . LYS A 1 89 ? 43.607 61.569 45.254 1.00 37.40 87 LYS A N 1
ATOM 748 C CA . LYS A 1 89 ? 43.572 62.862 44.591 1.00 37.83 87 LYS A CA 1
ATOM 749 C C . LYS A 1 89 ? 44.490 63.926 45.144 1.00 37.55 87 LYS A C 1
ATOM 750 O O . LYS A 1 89 ? 44.957 64.788 44.392 1.00 37.47 87 LYS A O 1
ATOM 756 N N . GLU A 1 90 ? 44.791 63.871 46.433 1.00 37.50 88 GLU A N 1
ATOM 757 C CA . GLU A 1 90 ? 45.661 64.901 46.963 1.00 39.71 88 GLU A CA 1
ATOM 758 C C . GLU A 1 90 ? 47.121 64.552 47.112 1.00 38.18 88 GLU A C 1
ATOM 759 O O . GLU A 1 90 ? 47.855 65.219 47.841 1.00 38.57 88 GLU A O 1
ATOM 765 N N . TYR A 1 91 ? 47.543 63.518 46.400 1.00 35.92 89 TYR A N 1
ATOM 766 C CA . TYR A 1 91 ? 48.935 63.114 46.413 1.00 34.50 89 TYR A CA 1
ATOM 767 C C . TYR A 1 91 ? 49.429 63.171 44.975 1.00 33.85 89 TYR A C 1
ATOM 768 O O . TYR A 1 91 ? 50.627 63.049 44.708 1.00 33.11 89 TYR A O 1
ATOM 777 N N . PHE A 1 92 ? 48.481 63.390 44.061 1.00 31.99 90 PHE A N 1
ATOM 778 C CA . PHE A 1 92 ? 48.750 63.483 42.630 1.00 30.44 90 PHE A CA 1
ATOM 779 C C . PHE A 1 92 ? 47.914 64.591 42.000 1.00 31.72 90 PHE A C 1
ATOM 780 O O . PHE A 1 92 ? 46.843 64.949 42.510 1.00 32.81 90 PHE A O 1
ATOM 788 N N . ASP A 1 93 ? 48.413 65.126 40.887 1.00 32.62 91 ASP A N 1
ATOM 789 C CA . ASP A 1 93 ? 47.744 66.192 40.150 1.00 33.35 91 ASP A CA 1
ATOM 790 C C . ASP A 1 93 ? 46.855 65.603 39.073 1.00 33.61 91 ASP A C 1
ATOM 791 O O . ASP A 1 93 ? 45.828 66.178 38.721 1.00 35.24 91 ASP A O 1
ATOM 796 N N . GLU A 1 94 ? 47.266 64.453 38.552 1.00 33.41 92 GLU A N 1
ATOM 797 C CA . GLU A 1 94 ? 46.519 63.746 37.514 1.00 32.25 92 GLU A CA 1
ATOM 798 C C . GLU A 1 94 ? 46.521 62.260 37.857 1.00 30.74 92 GLU A C 1
ATOM 799 O O . GLU A 1 94 ? 47.533 61.716 38.310 1.00 30.52 92 GLU A O 1
ATOM 805 N N . ILE A 1 95 ? 45.387 61.608 37.654 1.00 28.77 93 ILE A N 1
ATOM 806 C CA . ILE A 1 95 ? 45.281 60.179 37.909 1.00 27.29 93 ILE A CA 1
ATOM 807 C C . ILE A 1 95 ? 44.600 59.536 36.708 1.00 27.74 93 ILE A C 1
ATOM 808 O O . ILE A 1 95 ? 43.534 59.973 36.269 1.00 30.55 93 ILE A O 1
ATOM 813 N N . TYR A 1 96 ? 45.240 58.508 36.170 1.00 27.28 94 TYR A N 1
ATOM 814 C CA . TYR A 1 96 ? 44.722 57.779 35.023 1.00 26.71 94 TYR A CA 1
ATOM 815 C C . TYR A 1 96 ? 44.473 56.365 35.520 1.00 27.23 94 TYR A C 1
ATOM 816 O O . TYR A 1 96 ? 45.395 55.703 35.995 1.00 27.06 94 TYR A O 1
ATOM 825 N N . ASP A 1 97 ? 43.232 55.900 35.419 1.00 26.59 95 ASP A N 1
ATOM 826 C CA . ASP A 1 97 ? 42.909 54.584 35.941 1.00 27.70 95 ASP A CA 1
ATOM 827 C C . ASP A 1 97 ? 43.525 53.358 35.281 1.00 28.06 95 ASP A C 1
ATOM 828 O O . ASP A 1 97 ? 43.488 52.277 35.868 1.00 29.68 95 ASP A O 1
ATOM 833 N N . PHE A 1 98 ? 44.087 53.485 34.085 1.00 27.41 96 PHE A N 1
ATOM 834 C CA . PHE A 1 98 ? 44.705 52.308 33.490 1.00 27.43 96 PHE A CA 1
ATOM 835 C C . PHE A 1 98 ? 45.961 52.544 32.671 1.00 28.08 96 PHE A C 1
ATOM 836 O O . PHE A 1 98 ? 46.898 51.759 32.761 1.00 29.49 96 PHE A O 1
ATOM 844 N N . TYR A 1 99 ? 45.993 53.601 31.867 1.00 26.85 97 TYR A N 1
ATOM 845 C CA . TYR A 1 99 ? 47.188 53.879 31.077 1.00 26.72 97 TYR A CA 1
ATOM 846 C C . TYR A 1 99 ? 47.253 55.344 30.725 1.00 28.09 97 TYR A C 1
ATOM 847 O O . TYR A 1 99 ? 46.315 56.094 30.965 1.00 28.19 97 TYR A O 1
ATOM 856 N N . LYS A 1 100 ? 48.367 55.740 30.129 1.00 30.32 98 LYS A N 1
ATOM 857 C CA . LYS A 1 100 ? 48.555 57.116 29.703 1.00 32.99 98 LYS A CA 1
ATOM 858 C C . LYS A 1 100 ? 49.581 57.072 28.602 1.00 33.75 98 LYS A C 1
ATOM 859 O O . LYS A 1 100 ? 50.584 56.368 28.705 1.00 33.49 98 LYS A O 1
ATOM 865 N N . ILE A 1 101 ? 49.320 57.808 27.535 1.00 34.50 99 ILE A N 1
ATOM 866 C CA . ILE A 1 101 ? 50.254 57.846 26.437 1.00 35.51 99 ILE A CA 1
ATOM 867 C C . ILE A 1 101 ? 50.900 59.215 26.348 1.00 36.32 99 ILE A C 1
ATOM 868 O O . ILE A 1 101 ? 50.230 60.248 26.428 1.00 34.05 99 ILE A O 1
ATOM 873 N N . ILE A 1 102 ? 52.220 59.207 26.224 1.00 38.04 100 ILE A N 1
ATOM 874 C CA . ILE A 1 102 ? 52.975 60.442 26.108 1.00 40.87 100 ILE A CA 1
ATOM 875 C C . ILE A 1 102 ? 53.956 60.293 24.953 1.00 43.23 100 ILE A C 1
ATOM 876 O O . ILE A 1 102 ? 54.279 59.173 24.550 1.00 43.00 100 ILE A O 1
ATOM 881 N N . GLU A 1 103 ? 54.402 61.425 24.413 1.00 46.60 101 GLU A N 1
ATOM 882 C CA . GLU A 1 103 ? 55.344 61.444 23.297 1.00 49.70 101 GLU A CA 1
ATOM 883 C C . GLU A 1 103 ? 56.600 62.152 23.762 1.00 49.92 101 GLU A C 1
ATOM 884 O O . GLU A 1 103 ? 56.532 63.245 24.312 1.00 51.43 101 GLU A O 1
ATOM 890 N N . HIS A 1 104 ? 57.749 61.536 23.545 1.00 49.66 102 HIS A N 1
ATOM 891 C CA . HIS A 1 104 ? 58.993 62.150 23.966 1.00 50.36 102 HIS A CA 1
ATOM 892 C C . HIS A 1 104 ? 59.987 62.187 22.813 1.00 52.13 102 HIS A C 1
ATOM 893 O O . HIS A 1 104 ? 60.310 61.145 22.241 1.00 53.24 102 HIS A O 1
ATOM 900 N N . LYS A 1 105 ? 60.476 63.379 22.476 1.00 52.68 103 LYS A N 1
ATOM 901 C CA . LYS A 1 105 ? 61.444 63.524 21.391 1.00 52.29 103 LYS A CA 1
ATOM 902 C C . LYS A 1 105 ? 61.116 62.567 20.250 1.00 52.49 103 LYS A C 1
ATOM 903 O O . LYS A 1 105 ? 61.921 61.703 19.878 1.00 52.63 103 LYS A O 1
ATOM 909 N N . GLY A 1 106 ? 59.908 62.720 19.717 1.00 52.28 104 GLY A N 1
ATOM 910 C CA . GLY A 1 106 ? 59.475 61.888 18.613 1.00 53.56 104 GLY A CA 1
ATOM 911 C C . GLY A 1 106 ? 58.740 60.617 18.997 1.00 54.67 104 GLY A C 1
ATOM 912 O O . GLY A 1 106 ? 57.539 60.483 18.723 1.00 56.09 104 GLY A O 1
ATOM 913 N N . LYS A 1 107 ? 59.452 59.685 19.629 1.00 53.85 105 LYS A N 1
ATOM 914 C CA . LYS A 1 107 ? 58.867 58.408 20.020 1.00 53.22 105 LYS A CA 1
ATOM 915 C C . LYS A 1 107 ? 57.646 58.499 20.936 1.00 51.13 105 LYS A C 1
ATOM 916 O O . LYS A 1 107 ? 57.493 59.443 21.715 1.00 51.52 105 LYS A O 1
ATOM 922 N N . ARG A 1 108 ? 56.770 57.507 20.801 1.00 47.72 106 ARG A N 1
ATOM 923 C CA . ARG A 1 108 ? 55.518 57.430 21.545 1.00 44.31 106 ARG A CA 1
ATOM 924 C C . ARG A 1 108 ? 55.631 56.437 22.698 1.00 41.15 106 ARG A C 1
ATOM 925 O O . ARG A 1 108 ? 56.020 55.286 22.494 1.00 40.03 106 ARG A O 1
ATOM 933 N N . ILE A 1 109 ? 55.269 56.884 23.902 1.00 38.38 107 ILE A N 1
ATOM 934 C CA . ILE A 1 109 ? 55.377 56.052 25.098 1.00 36.62 107 ILE A CA 1
ATOM 935 C C . ILE A 1 109 ? 54.081 55.683 25.831 1.00 35.84 107 ILE A C 1
ATOM 936 O O . ILE A 1 109 ? 53.285 56.550 26.211 1.00 35.57 107 ILE A O 1
ATOM 941 N N . LEU A 1 110 ? 53.903 54.380 26.042 1.00 33.90 108 LEU A N 1
ATOM 942 C CA . LEU A 1 110 ? 52.752 53.851 26.756 1.00 30.47 108 LEU A CA 1
ATOM 943 C C . LEU A 1 110 ? 53.168 53.685 28.209 1.00 29.67 108 LEU A C 1
ATOM 944 O O . LEU A 1 110 ? 54.181 53.044 28.516 1.00 27.42 108 LEU A O 1
ATOM 949 N N . LEU A 1 111 ? 52.373 54.275 29.092 1.00 28.84 109 LEU A N 1
ATOM 950 C CA . LEU A 1 111 ? 52.598 54.197 30.522 1.00 26.64 109 LEU A CA 1
ATOM 951 C C . LEU A 1 111 ? 51.460 53.381 31.105 1.00 26.72 109 LEU A C 1
ATOM 952 O O . LEU A 1 111 ? 50.282 53.739 30.975 1.00 26.73 109 LEU A O 1
ATOM 957 N N . SER A 1 112 ? 51.813 52.278 31.740 1.00 26.08 110 SER A N 1
ATOM 958 C CA . SER A 1 112 ? 50.821 51.424 32.356 1.00 25.71 110 SER A CA 1
ATOM 959 C C . SER A 1 112 ? 51.461 50.747 33.563 1.00 26.88 110 SER A C 1
ATOM 960 O O . SER A 1 112 ? 52.685 50.714 33.681 1.00 29.22 110 SER A O 1
ATOM 963 N N . HIS A 1 113 ? 50.647 50.231 34.475 1.00 25.66 111 HIS A N 1
ATOM 964 C CA . HIS A 1 113 ? 51.190 49.550 35.636 1.00 24.12 111 HIS A CA 1
ATOM 965 C C . HIS A 1 113 ? 51.539 48.123 35.253 1.00 24.01 111 HIS A C 1
ATOM 966 O O . HIS A 1 113 ? 52.515 47.561 35.729 1.00 23.82 111 HIS A O 1
ATOM 973 N N . TYR A 1 114 ? 50.725 47.549 34.377 1.00 25.43 112 TYR A N 1
ATOM 974 C CA . TYR A 1 114 ? 50.899 46.171 33.952 1.00 26.44 112 TYR A CA 1
ATOM 975 C C . TYR A 1 114 ? 51.837 46.029 32.786 1.00 26.95 112 TYR A C 1
ATOM 976 O O . TYR A 1 114 ? 51.916 46.908 31.936 1.00 26.26 112 TYR A O 1
ATOM 985 N N . PRO A 1 115 ? 52.576 44.911 32.737 1.00 28.82 113 PRO A N 1
ATOM 986 C CA . PRO A 1 115 ? 53.535 44.619 31.665 1.00 29.79 113 PRO A CA 1
ATOM 987 C C . PRO A 1 115 ? 52.832 43.923 30.504 1.00 30.66 113 PRO A C 1
ATOM 988 O O . PRO A 1 115 ? 51.649 43.579 30.600 1.00 31.15 113 PRO A O 1
ATOM 992 N N . ALA A 1 116 ? 53.557 43.710 29.414 1.00 31.13 114 ALA A N 1
ATOM 993 C CA . ALA A 1 116 ? 52.982 43.022 28.272 1.00 32.67 114 ALA A CA 1
ATOM 994 C C . ALA A 1 116 ? 52.822 41.560 28.683 1.00 34.56 114 ALA A C 1
ATOM 995 O O . ALA A 1 116 ? 51.847 40.896 28.312 1.00 35.76 114 ALA A O 1
ATOM 997 N N . LYS A 1 117 ? 53.778 41.070 29.467 1.00 35.35 115 LYS A N 1
ATOM 998 C CA . LYS A 1 117 ? 53.755 39.691 29.933 1.00 37.55 115 LYS A CA 1
ATOM 999 C C . LYS A 1 117 ? 54.598 39.566 31.187 1.00 38.23 115 LYS A C 1
ATOM 1000 O O . LYS A 1 117 ? 55.737 40.016 31.201 1.00 37.92 115 LYS A O 1
ATOM 1006 N N . ASP A 1 118 ? 54.041 38.972 32.240 1.00 40.42 116 ASP A N 1
ATOM 1007 C CA . ASP A 1 118 ? 54.783 38.790 33.485 1.00 42.85 116 ASP A CA 1
ATOM 1008 C C . ASP A 1 118 ? 55.721 37.585 33.320 1.00 43.91 116 ASP A C 1
ATOM 1009 O O . ASP A 1 118 ? 55.283 36.432 33.176 1.00 42.70 116 ASP A O 1
ATOM 1014 N N . PRO A 1 119 ? 57.035 37.846 33.359 1.00 45.55 117 PRO A N 1
ATOM 1015 C CA . PRO A 1 119 ? 58.073 36.830 33.205 1.00 46.83 117 PRO A CA 1
ATOM 1016 C C . PRO A 1 119 ? 58.049 35.767 34.269 1.00 48.07 117 PRO A C 1
ATOM 1017 O O . PRO A 1 119 ? 58.824 34.820 34.207 1.00 49.54 117 PRO A O 1
ATOM 1021 N N . ILE A 1 120 ? 57.166 35.915 35.248 1.00 49.08 118 ILE A N 1
ATOM 1022 C CA . ILE A 1 120 ? 57.092 34.940 36.329 1.00 50.46 118 ILE A CA 1
ATOM 1023 C C . ILE A 1 120 ? 55.685 34.391 36.450 1.00 51.11 118 ILE A C 1
ATOM 1024 O O . ILE A 1 120 ? 55.404 33.273 36.022 1.00 53.51 118 ILE A O 1
ATOM 1029 N N . THR A 1 121 ? 54.800 35.190 37.028 1.00 51.10 119 THR A N 1
ATOM 1030 C CA . THR A 1 121 ? 53.423 34.782 37.204 1.00 51.00 119 THR A CA 1
ATOM 1031 C C . THR A 1 121 ? 52.454 35.791 36.625 1.00 51.20 119 THR A C 1
ATOM 1032 O O . THR A 1 121 ? 52.407 36.944 37.059 1.00 52.27 119 THR A O 1
ATOM 1036 N N . GLU A 1 122 ? 51.677 35.345 35.645 1.00 50.10 120 GLU A N 1
ATOM 1037 C CA . GLU A 1 122 ? 50.696 36.203 35.004 1.00 48.75 120 GLU A CA 1
ATOM 1038 C C . GLU A 1 122 ? 49.400 36.207 35.789 1.00 46.60 120 GLU A C 1
ATOM 1039 O O . GLU A 1 122 ? 48.463 35.480 35.478 1.00 47.31 120 GLU A O 1
ATOM 1045 N N . ARG A 1 123 ? 49.373 37.044 36.819 1.00 44.37 121 ARG A N 1
ATOM 1046 C CA . ARG A 1 123 ? 48.229 37.174 37.705 1.00 41.82 121 ARG A CA 1
ATOM 1047 C C . ARG A 1 123 ? 47.067 37.936 37.097 1.00 39.30 121 ARG A C 1
ATOM 1048 O O . ARG A 1 123 ? 45.917 37.718 37.464 1.00 38.16 121 ARG A O 1
ATOM 1056 N N . TYR A 1 124 ? 47.367 38.838 36.174 1.00 37.26 122 TYR A N 1
ATOM 1057 C CA . TYR A 1 124 ? 46.326 39.640 35.552 1.00 34.16 122 TYR A CA 1
ATOM 1058 C C . TYR A 1 124 ? 46.430 39.581 34.039 1.00 32.72 122 TYR A C 1
ATOM 1059 O O . TYR A 1 124 ? 46.640 40.598 33.382 1.00 33.49 122 TYR A O 1
ATOM 1068 N N . PRO A 1 125 ? 46.275 38.379 33.460 1.00 30.40 123 PRO A N 1
ATOM 1069 C CA . PRO A 1 125 ? 46.353 38.180 32.009 1.00 28.83 123 PRO A CA 1
ATOM 1070 C C . PRO A 1 125 ? 45.468 39.097 31.153 1.00 29.24 123 PRO A C 1
ATOM 1071 O O . PRO A 1 125 ? 45.880 39.519 30.067 1.00 29.53 123 PRO A O 1
ATOM 1075 N N . ASP A 1 126 ? 44.268 39.408 31.640 1.00 28.57 124 ASP A N 1
ATOM 1076 C CA . ASP A 1 126 ? 43.340 40.286 30.915 1.00 28.92 124 ASP A CA 1
ATOM 1077 C C . ASP A 1 126 ? 43.913 41.692 30.816 1.00 28.63 124 ASP A C 1
ATOM 1078 O O . ASP A 1 126 ? 43.836 42.332 29.772 1.00 30.20 124 ASP A O 1
ATOM 1083 N N . ARG A 1 127 ? 44.478 42.181 31.910 1.00 27.73 125 ARG A N 1
ATOM 1084 C CA . ARG A 1 127 ? 45.041 43.529 31.912 1.00 27.57 125 ARG A CA 1
ATOM 1085 C C . ARG A 1 127 ? 46.327 43.589 31.073 1.00 27.69 125 ARG A C 1
ATOM 1086 O O . ARG A 1 127 ? 46.605 44.595 30.407 1.00 27.67 125 ARG A O 1
ATOM 1094 N N . GLN A 1 128 ? 47.095 42.505 31.091 1.00 26.61 126 GLN A N 1
ATOM 1095 C CA . GLN A 1 128 ? 48.310 42.445 30.296 1.00 27.23 126 GLN A CA 1
ATOM 1096 C C . GLN A 1 128 ? 47.918 42.539 28.822 1.00 27.18 126 GLN A C 1
ATOM 1097 O O . GLN A 1 128 ? 48.556 43.237 28.040 1.00 28.29 126 GLN A O 1
ATOM 1103 N N . GLU A 1 129 ? 46.861 41.834 28.446 1.00 27.53 127 GLU A N 1
ATOM 1104 C CA . GLU A 1 129 ? 46.394 41.852 27.065 1.00 28.14 127 GLU A CA 1
ATOM 1105 C C . GLU A 1 129 ? 45.921 43.231 26.620 1.00 28.06 127 GLU A C 1
ATOM 1106 O O . GLU A 1 129 ? 46.073 43.606 25.464 1.00 29.01 127 GLU A O 1
ATOM 1112 N N . MET A 1 130 ? 45.336 43.985 27.535 1.00 28.47 128 MET A N 1
ATOM 1113 C CA . MET A 1 130 ? 44.852 45.313 27.197 1.00 28.61 128 MET A CA 1
ATOM 1114 C C . MET A 1 130 ? 46.035 46.220 26.880 1.00 29.37 128 MET A C 1
ATOM 1115 O O . MET A 1 130 ? 46.001 46.997 25.926 1.00 29.60 128 MET A O 1
ATOM 1120 N N . VAL A 1 131 ? 47.089 46.103 27.680 1.00 29.21 129 VAL A N 1
ATOM 1121 C CA . VAL A 1 131 ? 48.297 46.900 27.493 1.00 29.16 129 VAL A CA 1
ATOM 1122 C C . VAL A 1 131 ? 48.888 46.651 26.106 1.00 30.05 129 VAL A C 1
ATOM 1123 O O . VAL A 1 131 ? 49.244 47.588 25.389 1.00 31.07 129 VAL A O 1
ATOM 1127 N N . ARG A 1 132 ? 49.005 45.376 25.748 1.00 30.53 130 ARG A N 1
ATOM 1128 C CA . ARG A 1 132 ? 49.526 44.991 24.448 1.00 32.53 130 ARG A CA 1
ATOM 1129 C C . ARG A 1 132 ? 48.615 45.595 23.385 1.00 33.31 130 ARG A C 1
ATOM 1130 O O . ARG A 1 132 ? 49.072 46.257 22.454 1.00 34.42 130 ARG A O 1
ATOM 1138 N N . GLU A 1 133 ? 47.316 45.377 23.543 1.00 33.41 131 GLU A N 1
ATOM 1139 C CA . GLU A 1 133 ? 46.352 45.893 22.589 1.00 34.37 131 GLU A CA 1
ATOM 1140 C C . GLU A 1 133 ? 46.545 47.378 22.343 1.00 32.92 131 GLU A C 1
ATOM 1141 O O . GLU A 1 133 ? 46.676 47.807 21.193 1.00 33.80 131 GLU A O 1
ATOM 1147 N N . ILE A 1 134 ? 46.581 48.163 23.414 1.00 32.26 132 ILE A N 1
ATOM 1148 C CA . ILE A 1 134 ? 46.777 49.611 23.290 1.00 30.61 132 ILE A CA 1
ATOM 1149 C C . ILE A 1 134 ? 48.092 49.892 22.571 1.00 31.22 132 ILE A C 1
ATOM 1150 O O . ILE A 1 134 ? 48.146 50.679 21.622 1.00 30.85 132 ILE A O 1
ATOM 1155 N N . TYR A 1 135 ? 49.149 49.243 23.046 1.00 31.93 133 TYR A N 1
ATOM 1156 C CA . TYR A 1 135 ? 50.470 49.405 22.472 1.00 32.96 133 TYR A CA 1
ATOM 1157 C C . TYR A 1 135 ? 50.389 49.294 20.962 1.00 33.04 133 TYR A C 1
ATOM 1158 O O . TYR A 1 135 ? 50.825 50.193 20.243 1.00 33.63 133 TYR A O 1
ATOM 1167 N N . PHE A 1 136 ? 49.819 48.189 20.486 1.00 32.68 134 PHE A N 1
ATOM 1168 C CA . PHE A 1 136 ? 49.695 47.947 19.050 1.00 32.42 134 PHE A CA 1
ATOM 1169 C C . PHE A 1 136 ? 48.801 48.958 18.343 1.00 32.75 134 PHE A C 1
ATOM 1170 O O . PHE A 1 136 ? 49.186 49.544 17.330 1.00 31.85 134 PHE A O 1
ATOM 1178 N N . LYS A 1 137 ? 47.601 49.140 18.884 1.00 34.79 135 LYS A N 1
ATOM 1179 C CA . LYS A 1 137 ? 46.618 50.056 18.318 1.00 37.14 135 LYS A CA 1
ATOM 1180 C C . LYS A 1 137 ? 47.163 51.467 18.137 1.00 38.16 135 LYS A C 1
ATOM 1181 O O . LYS A 1 137 ? 46.924 52.097 17.110 1.00 38.67 135 LYS A O 1
ATOM 1187 N N . GLU A 1 138 ? 47.893 51.963 19.132 1.00 38.63 136 GLU A N 1
ATOM 1188 C CA . GLU A 1 138 ? 48.439 53.315 19.060 1.00 39.37 136 GLU A CA 1
ATOM 1189 C C . GLU A 1 138 ? 49.840 53.380 18.461 1.00 39.42 136 GLU A C 1
ATOM 1190 O O . GLU A 1 138 ? 50.456 54.437 18.436 1.00 40.29 136 GLU A O 1
ATOM 1196 N N . ASN A 1 139 ? 50.343 52.248 17.986 1.00 40.35 137 ASN A N 1
ATOM 1197 C CA . ASN A 1 139 ? 51.669 52.192 17.378 1.00 40.68 137 ASN A CA 1
ATOM 1198 C C . ASN A 1 139 ? 52.730 52.781 18.282 1.00 39.34 137 ASN A C 1
ATOM 1199 O O . ASN A 1 139 ? 53.521 53.623 17.864 1.00 40.14 137 ASN A O 1
ATOM 1204 N N . CYS A 1 140 ? 52.749 52.316 19.524 1.00 38.30 138 CYS A N 1
ATOM 1205 C CA . CYS A 1 140 ? 53.706 52.795 20.512 1.00 37.14 138 CYS A CA 1
ATOM 1206 C C . CYS A 1 140 ? 55.119 52.261 20.318 1.00 37.30 138 CYS A C 1
ATOM 1207 O O . CYS A 1 140 ? 55.330 51.138 19.841 1.00 36.66 138 CYS A O 1
ATOM 1210 N N . ASP A 1 141 ? 56.087 53.086 20.698 1.00 37.29 139 ASP A N 1
ATOM 1211 C CA . ASP A 1 141 ? 57.485 52.728 20.569 1.00 38.34 139 ASP A CA 1
ATOM 1212 C C . ASP A 1 141 ? 58.044 52.093 21.838 1.00 37.79 139 ASP A C 1
ATOM 1213 O O . ASP A 1 141 ? 58.923 51.227 21.784 1.00 39.17 139 ASP A O 1
ATOM 1218 N N . LEU A 1 142 ? 57.526 52.511 22.984 1.00 35.79 140 LEU A N 1
ATOM 1219 C CA . LEU A 1 142 ? 58.003 51.972 24.245 1.00 32.90 140 LEU A CA 1
ATOM 1220 C C . LEU A 1 142 ? 56.908 51.866 25.298 1.00 31.82 140 LEU A C 1
ATOM 1221 O O . LEU A 1 142 ? 55.926 52.609 25.279 1.00 30.84 140 LEU A O 1
ATOM 1226 N N . LEU A 1 143 ? 57.088 50.919 26.211 1.00 30.44 141 LEU A N 1
ATOM 1227 C CA . LEU A 1 143 ? 56.157 50.720 27.305 1.00 27.83 141 LEU A CA 1
ATOM 1228 C C . LEU A 1 143 ? 56.942 50.811 28.591 1.00 26.57 141 LEU A C 1
ATOM 1229 O O . LEU A 1 143 ? 57.906 50.085 28.782 1.00 26.96 141 LEU A O 1
ATOM 1234 N N . ILE A 1 144 ? 56.547 51.731 29.458 1.00 26.75 142 ILE A N 1
ATOM 1235 C CA . ILE A 1 144 ? 57.192 51.867 30.751 1.00 24.68 142 ILE A CA 1
ATOM 1236 C C . ILE A 1 144 ? 56.122 51.351 31.702 1.00 25.29 142 ILE A C 1
ATOM 1237 O O . ILE A 1 144 ? 54.976 51.811 31.664 1.00 24.21 142 ILE A O 1
ATOM 1242 N N . HIS A 1 145 ? 56.483 50.375 32.527 1.00 25.63 143 HIS A N 1
ATOM 1243 C CA . HIS A 1 145 ? 55.526 49.788 33.459 1.00 25.78 143 HIS A CA 1
ATOM 1244 C C . HIS A 1 145 ? 56.166 49.447 34.795 1.00 25.08 143 HIS A C 1
ATOM 1245 O O . HIS A 1 145 ? 57.309 49.798 35.059 1.00 25.42 143 HIS A O 1
ATOM 1252 N N . GLY A 1 146 ? 55.398 48.769 35.636 1.00 26.43 144 GLY A N 1
ATOM 1253 C CA . GLY A 1 146 ? 55.888 48.337 36.930 1.00 29.01 144 GLY A CA 1
ATOM 1254 C C . GLY A 1 146 ? 55.357 46.933 37.178 1.00 30.59 144 GLY A C 1
ATOM 1255 O O . GLY A 1 146 ? 55.542 46.027 36.359 1.00 32.31 144 GLY A O 1
ATOM 1256 N N . HIS A 1 147 ? 54.713 46.746 38.321 1.00 30.88 145 HIS A N 1
ATOM 1257 C CA . HIS A 1 147 ? 54.104 45.473 38.663 1.00 31.12 145 HIS A CA 1
ATOM 1258 C C . HIS A 1 147 ? 55.009 44.255 38.896 1.00 32.46 145 HIS A C 1
ATOM 1259 O O . HIS A 1 147 ? 54.790 43.518 39.855 1.00 33.09 145 HIS A O 1
ATOM 1266 N N . VAL A 1 148 ? 56.004 44.021 38.041 1.00 33.53 146 VAL A N 1
ATOM 1267 C CA . VAL A 1 148 ? 56.882 42.854 38.225 1.00 34.32 146 VAL A CA 1
ATOM 1268 C C . VAL A 1 148 ? 58.027 43.107 39.205 1.00 35.42 146 VAL A C 1
ATOM 1269 O O . VAL A 1 148 ? 58.935 43.892 38.930 1.00 36.19 146 VAL A O 1
ATOM 1273 N N . HIS A 1 149 ? 57.989 42.421 40.342 1.00 36.45 147 HIS A N 1
ATOM 1274 C CA . HIS A 1 149 ? 59.005 42.595 41.372 1.00 36.72 147 HIS A CA 1
ATOM 1275 C C . HIS A 1 149 ? 60.326 41.920 41.085 1.00 37.93 147 HIS A C 1
ATOM 1276 O O . HIS A 1 149 ? 60.460 41.114 40.169 1.00 36.91 147 HIS A O 1
ATOM 1283 N N . TRP A 1 150 ? 61.304 42.269 41.904 1.00 41.27 148 TRP A N 1
ATOM 1284 C CA . TRP A 1 150 ? 62.632 41.720 41.784 1.00 44.34 148 TRP A CA 1
ATOM 1285 C C . TRP A 1 150 ? 62.599 40.222 42.045 1.00 46.40 148 TRP A C 1
ATOM 1286 O O . TRP A 1 150 ? 61.841 39.744 42.887 1.00 46.01 148 TRP A O 1
ATOM 1297 N N . ASN A 1 151 ? 63.416 39.486 41.302 1.00 49.11 149 ASN A N 1
ATOM 1298 C CA . ASN A 1 151 ? 63.548 38.046 41.470 1.00 51.34 149 ASN A CA 1
ATOM 1299 C C . ASN A 1 151 ? 65.025 37.800 41.242 1.00 54.32 149 ASN A C 1
ATOM 1300 O O . ASN A 1 151 ? 65.706 38.627 40.635 1.00 52.97 149 ASN A O 1
ATOM 1305 N N . ARG A 1 152 ? 65.523 36.673 41.728 1.00 59.64 150 ARG A N 1
ATOM 1306 C CA . ARG A 1 152 ? 66.940 36.356 41.601 1.00 63.95 150 ARG A CA 1
ATOM 1307 C C . ARG A 1 152 ? 67.449 36.025 40.194 1.00 65.66 150 ARG A C 1
ATOM 1308 O O . ARG A 1 152 ? 68.596 35.609 40.047 1.00 65.46 150 ARG A O 1
ATOM 1316 N N . GLU A 1 153 ? 66.621 36.215 39.165 1.00 67.62 151 GLU A N 1
ATOM 1317 C CA . GLU A 1 153 ? 67.047 35.925 37.791 1.00 69.16 151 GLU A CA 1
ATOM 1318 C C . GLU A 1 153 ? 66.952 37.091 36.798 1.00 68.18 151 GLU A C 1
ATOM 1319 O O . GLU A 1 153 ? 67.968 37.552 36.295 1.00 66.92 151 GLU A O 1
ATOM 1325 N N . GLY A 1 154 ? 65.742 37.556 36.499 1.00 68.19 152 GLY A N 1
ATOM 1326 C CA . GLY A 1 154 ? 65.590 38.653 35.551 1.00 66.94 152 GLY A CA 1
ATOM 1327 C C . GLY A 1 154 ? 64.193 38.726 34.954 1.00 66.95 152 GLY A C 1
ATOM 1328 O O . GLY A 1 154 ? 63.665 39.849 34.742 1.00 68.13 152 GLY A O 1
ATOM 1329 N N . CYS A 1 157 ? 61.537 41.545 32.535 1.00 73.09 155 CYS A N 1
ATOM 1330 C CA . CYS A 1 157 ? 60.201 41.495 31.859 1.00 74.88 155 CYS A CA 1
ATOM 1331 C C . CYS A 1 157 ? 60.101 40.437 30.776 1.00 75.91 155 CYS A C 1
ATOM 1332 O O . CYS A 1 157 ? 61.108 39.972 30.238 1.00 77.28 155 CYS A O 1
ATOM 1335 N N . ALA A 1 158 ? 58.864 40.079 30.451 1.00 76.02 156 ALA A N 1
ATOM 1336 C CA . ALA A 1 158 ? 58.595 39.122 29.389 1.00 75.86 156 ALA A CA 1
ATOM 1337 C C . ALA A 1 158 ? 58.097 39.979 28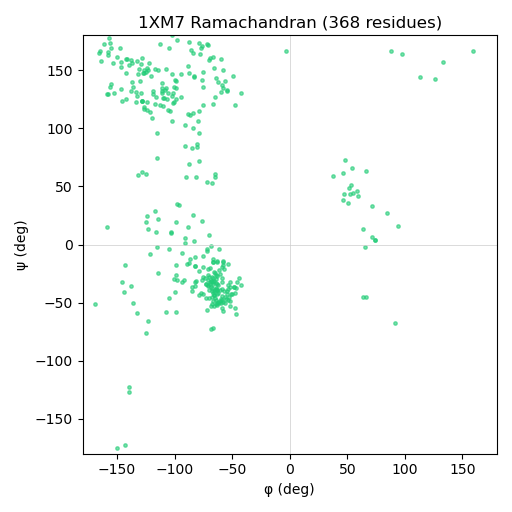.226 1.00 76.08 156 ALA A C 1
ATOM 1338 O O . ALA A 1 158 ? 57.842 39.482 27.122 1.00 75.20 156 ALA A O 1
ATOM 1340 N N . CYS A 1 159 ? 57.958 41.280 28.486 1.00 75.31 157 CYS A N 1
ATOM 1341 C CA . CYS A 1 159 ? 57.511 42.186 27.451 1.00 74.70 157 CYS A CA 1
ATOM 1342 C C . CYS A 1 159 ? 58.569 42.315 26.369 1.00 74.29 157 CYS A C 1
ATOM 1343 O O . CYS A 1 159 ? 58.985 43.413 25.999 1.00 74.91 157 CYS A O 1
ATOM 1346 N N . LYS A 1 160 ? 58.986 41.157 25.863 1.00 73.30 158 LYS A N 1
ATOM 1347 C CA . LYS A 1 160 ? 60.006 41.055 24.827 1.00 72.23 158 LYS A CA 1
ATOM 1348 C C . LYS A 1 160 ? 59.634 39.910 23.881 1.00 70.56 158 LYS A C 1
ATOM 1349 O O . LYS A 1 160 ? 60.149 39.826 22.759 1.00 70.42 158 LYS A O 1
ATOM 1355 N N . ASP A 1 161 ? 58.745 39.030 24.346 1.00 67.04 159 ASP A N 1
ATOM 1356 C CA . ASP A 1 161 ? 58.277 37.890 23.553 1.00 63.53 159 ASP A CA 1
ATOM 1357 C C . ASP A 1 161 ? 57.286 38.376 22.497 1.00 60.42 159 ASP A C 1
ATOM 1358 O O . ASP A 1 161 ? 56.875 37.631 21.603 1.00 59.32 159 ASP A O 1
ATOM 1363 N N . TYR A 1 162 ? 56.896 39.636 22.642 1.00 57.08 160 TYR A N 1
ATOM 1364 C CA . TYR A 1 162 ? 55.999 40.308 21.718 1.00 53.84 160 TYR A CA 1
ATOM 1365 C C . TYR A 1 162 ? 56.865 41.426 21.179 1.00 53.88 160 TYR A C 1
ATOM 1366 O O . TYR A 1 162 ? 57.764 41.898 21.873 1.00 54.50 160 TYR A O 1
ATOM 1375 N N . ARG A 1 163 ? 56.620 41.853 19.950 1.00 54.89 161 ARG A N 1
ATOM 1376 C CA . ARG A 1 163 ? 57.430 42.927 19.395 1.00 55.61 161 ARG A CA 1
ATOM 1377 C C . ARG A 1 163 ? 57.171 44.198 20.199 1.00 53.43 161 ARG A C 1
ATOM 1378 O O . ARG A 1 163 ? 56.700 45.207 19.663 1.00 53.00 161 ARG A O 1
ATOM 1386 N N . ILE A 1 164 ? 57.481 44.130 21.491 1.00 50.80 162 ILE A N 1
ATOM 1387 C CA . ILE A 1 164 ? 57.272 45.247 22.403 1.00 48.66 162 ILE A CA 1
ATOM 1388 C C . ILE A 1 164 ? 58.533 45.550 23.211 1.00 49.24 162 ILE A C 1
ATOM 1389 O O . ILE A 1 164 ? 59.154 44.647 23.787 1.00 49.35 162 ILE A O 1
ATOM 1394 N N . GLU A 1 165 ? 58.911 46.824 23.233 1.00 49.27 163 GLU A N 1
ATOM 1395 C CA . GLU A 1 165 ? 60.074 47.265 23.987 1.00 50.62 163 GLU A CA 1
ATOM 1396 C C . GLU A 1 165 ? 59.565 47.840 25.303 1.00 50.70 163 GLU A C 1
ATOM 1397 O O . GLU A 1 165 ? 58.538 48.508 25.327 1.00 51.46 163 GLU A O 1
ATOM 1403 N N . CYS A 1 166 ? 60.271 47.589 26.398 1.00 51.20 164 CYS A N 1
ATOM 1404 C CA . CYS A 1 166 ? 59.808 48.082 27.688 1.00 52.77 164 CYS A CA 1
ATOM 1405 C C . CYS A 1 166 ? 60.903 48.270 28.731 1.00 50.10 164 CYS A C 1
ATOM 1406 O O . CYS A 1 166 ? 62.040 47.842 28.553 1.00 50.90 164 CYS A O 1
ATOM 1409 N N . ILE A 1 167 ? 60.536 48.920 29.828 1.00 47.23 165 ILE A N 1
ATOM 1410 C CA . ILE A 1 167 ? 61.443 49.148 30.940 1.00 43.46 165 ILE A CA 1
ATOM 1411 C C . ILE A 1 167 ? 60.607 49.112 32.212 1.00 40.71 165 ILE A C 1
ATOM 1412 O O . ILE A 1 167 ? 59.542 49.726 32.283 1.00 39.60 165 ILE A O 1
ATOM 1417 N N . ASN A 1 168 ? 61.102 48.388 33.208 1.00 38.25 166 ASN A N 1
ATOM 1418 C CA . ASN A 1 168 ? 60.406 48.218 34.472 1.00 36.06 166 ASN A CA 1
ATOM 1419 C C . ASN A 1 168 ? 60.755 49.330 35.457 1.00 36.10 166 ASN A C 1
ATOM 1420 O O . ASN A 1 168 ? 61.886 49.394 35.935 1.00 37.76 166 ASN A O 1
ATOM 1425 N N . ALA A 1 169 ? 59.783 50.190 35.769 1.00 33.33 167 ALA A N 1
ATOM 1426 C CA . ALA A 1 169 ? 59.988 51.304 36.696 1.00 31.55 167 ALA A CA 1
ATOM 1427 C C . ALA A 1 169 ? 59.854 50.944 38.184 1.00 32.29 167 ALA A C 1
ATOM 1428 O O . ALA A 1 169 ? 59.958 51.817 39.048 1.00 33.36 167 ALA A O 1
ATOM 1430 N N . ASN A 1 170 ? 59.624 49.665 38.477 1.00 32.52 168 ASN A N 1
ATOM 1431 C CA . ASN A 1 170 ? 59.473 49.186 39.853 1.00 31.72 168 ASN A CA 1
ATOM 1432 C C . ASN A 1 170 ? 60.729 49.481 40.661 1.00 31.41 168 ASN A C 1
ATOM 1433 O O . ASN A 1 170 ? 61.833 49.177 40.227 1.00 32.01 168 ASN A O 1
ATOM 1438 N N . VAL A 1 171 ? 60.553 50.063 41.841 1.00 31.17 169 VAL A N 1
ATOM 1439 C CA . VAL A 1 171 ? 61.680 50.411 42.704 1.00 31.58 169 VAL A CA 1
ATOM 1440 C C . VAL A 1 171 ? 62.643 49.259 42.944 1.00 32.00 169 VAL A C 1
ATOM 1441 O O . VAL A 1 171 ? 63.853 49.447 42.912 1.00 33.32 169 VAL A O 1
ATOM 1445 N N . GLU A 1 172 ? 62.103 48.067 43.173 1.00 32.18 170 GLU A N 1
ATOM 1446 C CA . GLU A 1 172 ? 62.924 46.889 43.437 1.00 32.40 170 GLU A CA 1
ATOM 1447 C C . GLU A 1 172 ? 63.949 46.556 42.348 1.00 33.13 170 GLU A C 1
ATOM 1448 O O . GLU A 1 172 ? 64.927 45.853 42.604 1.00 32.71 170 GLU A O 1
ATOM 1454 N N . TRP A 1 173 ? 63.730 47.051 41.137 1.00 33.81 171 TRP A N 1
ATOM 1455 C CA . TRP A 1 173 ? 64.657 46.774 40.047 1.00 35.52 171 TRP A CA 1
ATOM 1456 C C . TRP A 1 173 ? 65.636 47.899 39.807 1.00 36.13 171 TRP A C 1
ATOM 1457 O O . TRP A 1 173 ? 66.663 47.697 39.159 1.00 37.82 171 TRP A O 1
ATOM 1468 N N . ASN A 1 174 ? 65.327 49.085 40.318 1.00 36.17 172 ASN A N 1
ATOM 1469 C CA . ASN A 1 174 ? 66.202 50.224 40.092 1.00 36.17 172 ASN A CA 1
ATOM 1470 C C . ASN A 1 174 ? 66.811 50.809 41.352 1.00 36.21 172 ASN A C 1
ATOM 1471 O O . ASN A 1 174 ? 67.110 51.995 41.409 1.00 36.88 172 ASN A O 1
ATOM 1476 N N . ASP A 1 175 ? 67.002 49.961 42.356 1.00 37.56 173 ASP A N 1
ATOM 1477 C CA . ASP A 1 175 ? 67.607 50.378 43.615 1.00 39.27 173 ASP A CA 1
ATOM 1478 C C . ASP A 1 175 ? 66.858 51.567 44.230 1.00 39.22 173 ASP A C 1
ATOM 1479 O O . ASP A 1 175 ? 67.462 52.532 44.700 1.00 39.28 173 ASP A O 1
ATOM 1484 N N . TYR A 1 176 ? 65.531 51.482 44.210 1.00 38.59 174 TYR A N 1
ATOM 1485 C CA . TYR A 1 176 ? 64.658 52.512 44.770 1.00 36.22 174 TYR A CA 1
ATOM 1486 C C . TYR A 1 176 ? 64.929 53.934 44.285 1.00 35.33 174 TYR A C 1
ATOM 1487 O O . TYR A 1 176 ? 64.933 54.879 45.069 1.00 33.81 174 TYR A O 1
ATOM 1496 N N . LYS A 1 177 ? 65.146 54.072 42.981 1.00 35.92 175 LYS A N 1
ATOM 1497 C CA . LYS A 1 177 ? 65.389 55.373 42.355 1.00 36.57 175 LYS A CA 1
ATOM 1498 C C . LYS A 1 177 ? 64.480 55.548 41.132 1.00 36.72 175 LYS A C 1
ATOM 1499 O O . LYS A 1 177 ? 64.254 54.603 40.370 1.00 36.33 175 LYS A O 1
ATOM 1505 N N . PRO A 1 178 ? 63.947 56.762 40.928 1.00 37.15 176 PRO A N 1
ATOM 1506 C CA . PRO A 1 178 ? 63.077 56.965 39.769 1.00 37.13 176 PRO A CA 1
ATOM 1507 C C . PRO A 1 178 ? 63.936 56.816 38.541 1.00 38.01 176 PRO A C 1
ATOM 1508 O O . PRO A 1 178 ? 65.154 56.894 38.623 1.00 38.89 176 PRO A O 1
ATOM 1512 N N . ILE A 1 179 ? 63.315 56.590 37.400 1.00 39.17 177 ILE A N 1
ATOM 1513 C CA . ILE A 1 179 ? 64.076 56.472 36.178 1.00 39.39 177 ILE A CA 1
ATOM 1514 C C . ILE A 1 179 ? 63.951 57.807 35.480 1.00 40.68 177 ILE A C 1
ATOM 1515 O O . ILE A 1 179 ? 62.874 58.388 35.423 1.00 40.90 177 ILE A O 1
ATOM 1520 N N . SER A 1 180 ? 65.065 58.310 34.977 1.00 43.44 178 SER A N 1
ATOM 1521 C CA . SER A 1 180 ? 65.069 59.594 34.306 1.00 45.14 178 SER A CA 1
ATOM 1522 C C . SER A 1 180 ? 64.665 59.433 32.851 1.00 46.68 178 SER A C 1
ATOM 1523 O O . SER A 1 180 ? 64.647 58.320 32.319 1.00 46.58 178 SER A O 1
ATOM 1526 N N . GLU A 1 181 ? 64.329 60.549 32.212 1.00 48.54 179 GLU A N 1
ATOM 1527 C CA . GLU A 1 181 ? 63.950 60.518 30.813 1.00 50.25 179 GLU A CA 1
ATOM 1528 C C . GLU A 1 181 ? 65.231 60.257 30.025 1.00 52.63 179 GLU A C 1
ATOM 15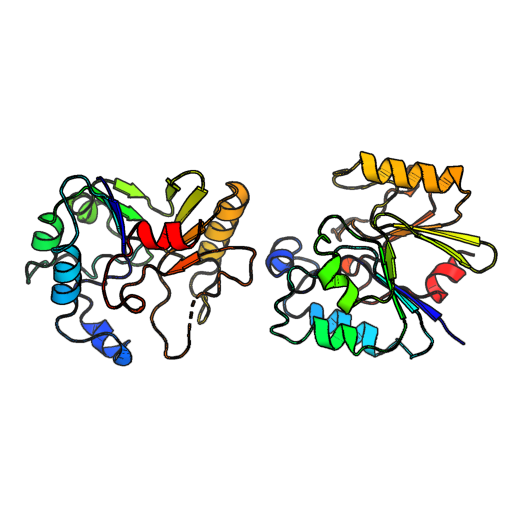29 O O . GLU A 1 181 ? 65.211 60.073 28.808 1.00 52.66 179 GLU A O 1
ATOM 1535 N N . ARG A 1 182 ? 66.350 60.234 30.740 1.00 56.01 180 ARG A N 1
ATOM 1536 C CA . ARG A 1 182 ? 67.645 59.985 30.127 1.00 59.69 180 ARG A CA 1
ATOM 1537 C C . ARG A 1 182 ? 67.702 58.556 29.638 1.00 61.31 180 ARG A C 1
ATOM 1538 O O . ARG A 1 182 ? 68.011 58.301 28.476 1.00 62.16 180 ARG A O 1
ATOM 1546 N N . GLU A 1 183 ? 67.399 57.625 30.536 1.00 63.04 181 GLU A N 1
ATOM 1547 C CA . GLU A 1 183 ? 67.415 56.208 30.208 1.00 64.75 181 GLU A CA 1
ATOM 1548 C C . GLU A 1 183 ? 66.474 55.846 29.064 1.00 64.78 181 GLU A C 1
ATOM 1549 O O . GLU A 1 183 ? 66.623 54.790 28.443 1.00 64.47 181 GLU A O 1
ATOM 1555 N N . ILE A 1 184 ? 65.506 56.718 28.786 1.00 65.28 182 ILE A N 1
ATOM 1556 C CA . ILE A 1 184 ? 64.565 56.489 27.690 1.00 66.56 182 ILE A CA 1
ATOM 1557 C C . ILE A 1 184 ? 65.320 56.779 26.404 1.00 67.80 182 ILE A C 1
ATOM 1558 O O . ILE A 1 184 ? 65.205 56.051 25.420 1.00 67.47 182 ILE A O 1
ATOM 1563 N N . ASP A 1 185 ? 66.094 57.861 26.438 1.00 69.44 183 ASP A N 1
ATOM 1564 C CA . ASP A 1 185 ? 66.898 58.303 25.306 1.00 70.63 183 ASP A CA 1
ATOM 1565 C C . ASP A 1 185 ? 67.966 57.279 24.963 1.00 70.82 183 ASP A C 1
ATOM 1566 O O . ASP A 1 185 ? 68.319 57.106 23.797 1.00 70.58 183 ASP A O 1
ATOM 1571 N N . LYS A 1 186 ? 68.477 56.600 25.984 1.00 71.39 184 LYS A N 1
ATOM 1572 C CA . LYS A 1 186 ? 69.498 55.588 25.775 1.00 72.25 184 LYS A CA 1
ATOM 1573 C C . LYS A 1 186 ? 68.949 54.534 24.822 1.00 73.72 184 LYS A C 1
ATOM 1574 O O . LYS A 1 186 ? 69.693 53.719 24.295 1.00 74.11 184 LYS A O 1
ATOM 1580 N N . LEU A 1 187 ? 67.638 54.557 24.605 1.00 76.30 185 LEU A N 1
ATOM 1581 C CA . LEU A 1 187 ? 66.989 53.613 23.700 1.00 78.59 185 LEU A CA 1
ATOM 1582 C C . LEU A 1 187 ? 66.756 54.282 22.344 1.00 80.60 185 LEU A C 1
ATOM 1583 O O . LEU A 1 187 ? 67.240 53.804 21.315 1.00 81.43 185 LEU A O 1
ATOM 1588 N N . ILE A 1 188 ? 66.019 55.394 22.360 1.00 82.38 186 ILE A N 1
ATOM 1589 C CA . ILE A 1 188 ? 65.703 56.164 21.154 1.00 83.01 186 ILE A CA 1
ATOM 1590 C C . ILE A 1 188 ? 66.902 56.242 20.196 1.00 83.22 186 ILE A C 1
ATOM 1591 O O . ILE A 1 188 ? 66.720 55.887 19.007 1.00 83.39 186 ILE A O 1
ATOM 1596 N N . ASN B 1 1 ? 63.750 8.183 -4.633 1.00 64.99 -1 ASN B N 1
ATOM 1597 C CA . ASN B 1 1 ? 62.334 8.672 -4.618 1.00 64.36 -1 ASN B CA 1
ATOM 1598 C C . ASN B 1 1 ? 62.168 9.971 -3.813 1.00 62.64 -1 ASN B C 1
ATOM 1599 O O . ASN B 1 1 ? 61.451 10.017 -2.805 1.00 62.94 -1 ASN B O 1
ATOM 1604 N N . ALA B 1 2 ? 62.831 11.029 -4.274 1.00 59.38 0 ALA B N 1
ATOM 1605 C CA . ALA B 1 2 ? 62.761 12.325 -3.613 1.00 55.61 0 ALA B CA 1
ATOM 1606 C C . ALA B 1 2 ? 61.350 12.910 -3.701 1.00 53.29 0 ALA B C 1
ATOM 1607 O O . ALA B 1 2 ? 60.609 12.625 -4.644 1.00 53.76 0 ALA B O 1
ATOM 1609 N N . MET B 1 3 ? 60.981 13.727 -2.717 1.00 50.89 1 MET B N 1
ATOM 1610 C CA . MET B 1 3 ? 59.662 14.354 -2.695 1.00 48.72 1 MET B CA 1
ATOM 1611 C C . MET B 1 3 ? 59.678 15.817 -2.288 1.00 46.71 1 MET B C 1
ATOM 1612 O O . MET B 1 3 ? 60.595 16.280 -1.613 1.00 46.68 1 MET B O 1
ATOM 1617 N N . MET B 1 4 ? 58.645 16.537 -2.710 1.00 43.49 2 MET B N 1
ATOM 1618 C CA . MET B 1 4 ? 58.498 17.951 -2.391 1.00 39.61 2 MET B CA 1
ATOM 1619 C C . MET B 1 4 ? 57.381 18.073 -1.368 1.00 37.04 2 MET B C 1
ATOM 1620 O O . MET B 1 4 ? 56.467 17.247 -1.333 1.00 36.07 2 MET B O 1
ATOM 1625 N N . TYR B 1 5 ? 57.476 19.100 -0.531 1.00 35.70 3 TYR B N 1
ATOM 1626 C CA . TYR B 1 5 ? 56.480 19.376 0.503 1.00 33.37 3 TYR B CA 1
ATOM 1627 C C . TYR B 1 5 ? 56.251 20.879 0.518 1.00 31.70 3 TYR B C 1
ATOM 1628 O O . TYR B 1 5 ? 57.091 21.648 0.059 1.00 30.88 3 TYR B O 1
ATOM 1637 N N . PHE B 1 6 ? 55.112 21.303 1.043 1.00 30.54 4 PHE B N 1
ATOM 1638 C CA . PHE B 1 6 ? 54.813 22.719 1.079 1.00 29.66 4 PHE B CA 1
ATOM 1639 C C . PHE B 1 6 ? 54.209 23.096 2.394 1.00 29.06 4 PHE B C 1
ATOM 1640 O O . PHE B 1 6 ? 53.298 22.448 2.887 1.00 30.10 4 PHE B O 1
ATOM 1648 N N . ILE B 1 7 ? 54.735 24.162 2.963 1.00 27.95 5 ILE B N 1
ATOM 1649 C CA . ILE B 1 7 ? 54.237 24.634 4.227 1.00 26.68 5 ILE B CA 1
ATOM 1650 C C . ILE B 1 7 ? 54.249 26.154 4.129 1.00 26.91 5 ILE B C 1
ATOM 1651 O O . ILE B 1 7 ? 54.954 26.723 3.284 1.00 25.08 5 ILE B O 1
ATOM 1656 N N . SER B 1 8 ? 53.465 26.811 4.974 1.00 25.99 6 SER B N 1
ATOM 1657 C CA . SER B 1 8 ? 53.412 28.254 4.935 1.00 27.19 6 SER B CA 1
ATOM 1658 C C . SER B 1 8 ? 52.922 28.837 6.256 1.00 29.62 6 SER B C 1
ATOM 1659 O O . SER B 1 8 ? 52.387 28.124 7.104 1.00 27.76 6 SER B O 1
ATOM 1662 N N . ASP B 1 9 ? 53.122 30.142 6.426 1.00 32.29 7 ASP B N 1
ATOM 1663 C CA . ASP B 1 9 ? 52.673 30.864 7.620 1.00 34.37 7 ASP B CA 1
ATOM 1664 C C . ASP B 1 9 ? 52.974 30.188 8.963 1.00 34.63 7 ASP B C 1
ATOM 1665 O O . ASP B 1 9 ? 52.153 30.234 9.888 1.00 35.44 7 ASP B O 1
ATOM 1670 N N . THR B 1 10 ? 54.147 29.574 9.070 1.00 33.33 8 THR B N 1
ATOM 1671 C CA . THR B 1 10 ? 54.547 28.907 10.303 1.00 31.28 8 THR B CA 1
ATOM 1672 C C . THR B 1 10 ? 54.455 29.836 11.510 1.00 31.34 8 THR B C 1
ATOM 1673 O O . THR B 1 10 ? 54.061 29.413 12.599 1.00 30.57 8 THR B O 1
ATOM 1677 N N . HIS B 1 11 ? 54.816 31.102 11.307 1.00 32.01 9 HIS B N 1
ATOM 1678 C CA . HIS B 1 11 ? 54.785 32.097 12.373 1.00 31.82 9 HIS B CA 1
ATOM 1679 C C . HIS B 1 11 ? 55.512 31.670 13.641 1.00 31.77 9 HIS B C 1
ATOM 1680 O O . HIS B 1 11 ? 54.987 31.774 14.750 1.00 31.28 9 HIS B O 1
ATOM 1687 N N . PHE B 1 12 ? 56.731 31.189 13.469 1.00 31.56 10 PHE B N 1
ATOM 1688 C CA . PHE B 1 12 ? 57.524 30.775 14.602 1.00 31.60 10 PHE B CA 1
ATOM 1689 C C . PHE B 1 12 ? 57.717 31.951 15.544 1.00 32.91 10 PHE B C 1
ATOM 1690 O O . PHE B 1 12 ? 57.975 33.074 15.112 1.00 33.00 10 PHE B O 1
ATOM 1698 N N . TYR B 1 13 ? 57.589 31.679 16.835 1.00 34.17 11 TYR B N 1
ATOM 1699 C CA . TYR B 1 13 ? 57.775 32.686 17.872 1.00 36.25 11 TYR B CA 1
ATOM 1700 C C . TYR B 1 13 ? 56.767 33.833 17.889 1.00 36.77 11 TYR B C 1
ATOM 1701 O O . TYR B 1 13 ? 56.841 34.703 18.749 1.00 38.77 11 TYR B O 1
ATOM 1710 N N . HIS B 1 14 ? 55.831 33.847 16.950 1.00 37.75 12 HIS B N 1
ATOM 1711 C CA . HIS B 1 14 ? 54.823 34.897 16.948 1.00 38.18 12 HIS B CA 1
ATOM 1712 C C . HIS B 1 14 ? 53.772 34.498 17.988 1.00 38.36 12 HIS B C 1
ATOM 1713 O O . HIS B 1 14 ? 52.731 33.917 17.661 1.00 38.15 12 HIS B O 1
ATOM 1720 N N . GLU B 1 15 ? 54.050 34.818 19.246 1.00 38.78 13 GLU B N 1
ATOM 1721 C CA . GLU B 1 15 ? 53.150 34.461 20.330 1.00 40.13 13 GLU B CA 1
ATOM 1722 C C . GLU B 1 15 ? 51.768 35.097 20.270 1.00 39.01 13 GLU B C 1
ATOM 1723 O O . GLU B 1 15 ? 50.772 34.450 20.589 1.00 37.41 13 GLU B O 1
ATOM 1729 N N . ASN B 1 16 ? 51.704 36.359 19.866 1.00 39.00 14 ASN B N 1
ATOM 1730 C CA . ASN B 1 16 ? 50.421 37.035 19.790 1.00 38.70 14 ASN B CA 1
ATOM 1731 C C . ASN B 1 16 ? 49.504 36.365 18.768 1.00 38.39 14 ASN B C 1
ATOM 1732 O O . ASN B 1 16 ? 48.295 36.612 18.757 1.00 37.21 14 ASN B O 1
ATOM 1737 N N . ILE B 1 17 ? 50.082 35.517 17.917 1.00 38.59 15 ILE B N 1
ATOM 1738 C CA . ILE B 1 17 ? 49.321 34.795 16.892 1.00 38.80 15 ILE B CA 1
ATOM 1739 C C . ILE B 1 17 ? 48.342 33.855 17.591 1.00 39.47 15 ILE B C 1
ATOM 1740 O O . ILE B 1 17 ? 47.295 33.503 17.049 1.00 39.72 15 ILE B O 1
ATOM 1745 N N . ILE B 1 18 ? 48.702 33.451 18.803 1.00 40.56 16 ILE B N 1
ATOM 1746 C CA . ILE B 1 18 ? 47.855 32.576 19.601 1.00 42.85 16 ILE B CA 1
ATOM 1747 C C . ILE B 1 18 ? 46.637 33.383 20.057 1.00 44.30 16 ILE B C 1
ATOM 1748 O O . ILE B 1 18 ? 45.563 32.827 20.317 1.00 42.98 16 ILE B O 1
ATOM 1753 N N . ASN B 1 19 ? 46.827 34.700 20.143 1.00 46.44 17 ASN B N 1
ATOM 1754 C CA . ASN B 1 19 ? 45.776 35.638 20.543 1.00 47.61 17 ASN B CA 1
ATOM 1755 C C . ASN B 1 19 ? 44.925 36.026 19.335 1.00 48.19 17 ASN B C 1
ATOM 1756 O O . ASN B 1 19 ? 43.699 36.142 19.438 1.00 47.33 17 ASN B O 1
ATOM 1761 N N . LEU B 1 20 ? 45.595 36.226 18.197 1.00 48.03 18 LEU B N 1
ATOM 1762 C CA . LEU B 1 20 ? 44.944 36.610 16.948 1.00 47.70 18 LEU B CA 1
ATOM 1763 C C . LEU B 1 20 ? 44.027 35.502 16.431 1.00 48.78 18 LEU B C 1
ATOM 1764 O O . LEU B 1 20 ? 42.854 35.742 16.146 1.00 50.51 18 LEU B O 1
ATOM 1769 N N . ASN B 1 21 ? 44.555 34.292 16.298 1.00 48.75 19 ASN B N 1
ATOM 1770 C CA . ASN B 1 21 ? 43.738 33.180 15.832 1.00 49.59 19 ASN B CA 1
ATOM 1771 C C . ASN B 1 21 ? 43.649 32.172 16.973 1.00 49.17 19 ASN B C 1
ATOM 1772 O O . ASN B 1 21 ? 44.281 31.115 16.933 1.00 48.77 19 ASN B O 1
ATOM 1777 N N . PRO B 1 22 ? 42.851 32.498 18.010 1.00 48.92 20 PRO B N 1
ATOM 1778 C CA . PRO B 1 22 ? 42.606 31.708 19.225 1.00 48.64 20 PRO B CA 1
ATOM 1779 C C . PRO B 1 22 ? 41.987 30.332 19.013 1.00 48.39 20 PRO B C 1
ATOM 1780 O O . PRO B 1 22 ? 42.156 29.437 19.846 1.00 49.10 20 PRO B O 1
ATOM 1784 N N . GLU B 1 23 ? 41.270 30.161 17.907 1.00 48.63 21 GLU B N 1
ATOM 1785 C CA . GLU B 1 23 ? 40.620 28.889 17.627 1.00 49.78 21 GLU B CA 1
ATOM 1786 C C . GLU B 1 23 ? 41.512 27.768 17.112 1.00 48.88 21 GLU B C 1
ATOM 1787 O O . GLU B 1 23 ? 41.378 26.619 17.537 1.00 48.02 21 GLU B O 1
ATOM 1793 N N . VAL B 1 24 ? 42.426 28.104 16.208 1.00 47.84 22 VAL B N 1
ATOM 1794 C CA . VAL B 1 24 ? 43.319 27.118 15.617 1.00 46.00 22 VAL B CA 1
ATOM 1795 C C . VAL B 1 24 ? 44.738 27.103 16.223 1.00 45.56 22 VAL B C 1
ATOM 1796 O O . VAL B 1 24 ? 45.389 26.056 16.265 1.00 44.94 22 VAL B O 1
ATOM 1800 N N . ARG B 1 25 ? 45.209 28.255 16.699 1.00 44.80 23 ARG B N 1
ATOM 1801 C CA . ARG B 1 25 ? 46.545 28.358 17.295 1.00 44.10 23 ARG B CA 1
ATOM 1802 C C . ARG B 1 25 ? 46.525 28.060 18.791 1.00 45.13 23 ARG B C 1
ATOM 1803 O O . ARG B 1 25 ? 45.514 28.276 19.465 1.00 46.65 23 ARG B O 1
ATOM 1811 N N . PHE B 1 26 ? 47.658 27.592 19.305 1.00 44.28 24 PHE B N 1
ATOM 1812 C CA . PHE B 1 26 ? 47.783 27.231 20.709 1.00 43.77 24 PHE B CA 1
ATOM 1813 C C . PHE B 1 26 ? 49.246 27.250 21.126 1.00 44.35 24 PHE B C 1
ATOM 1814 O O . PHE B 1 26 ? 50.142 27.221 20.279 1.00 44.94 24 PHE B O 1
ATOM 1822 N N . LYS B 1 27 ? 49.478 27.278 22.436 1.00 44.30 25 LYS B N 1
ATOM 1823 C CA . LYS B 1 27 ? 50.825 27.291 22.989 1.00 43.43 25 LYS B CA 1
ATOM 1824 C C . LYS B 1 27 ? 51.513 25.974 22.632 1.00 42.66 25 LYS B C 1
ATOM 1825 O O . LYS B 1 27 ? 50.982 24.895 22.897 1.00 41.62 25 LYS B O 1
ATOM 1831 N N . GLY B 1 28 ? 52.692 26.066 22.025 1.00 42.02 26 GLY B N 1
ATOM 1832 C CA . GLY B 1 28 ? 53.420 24.868 21.637 1.00 39.42 26 GLY B CA 1
ATOM 1833 C C . GLY B 1 28 ? 53.147 24.440 20.203 1.00 38.04 26 GLY B C 1
ATOM 1834 O O . GLY B 1 28 ? 53.456 23.313 19.812 1.00 37.53 26 GLY B O 1
ATOM 1835 N N . PHE B 1 29 ? 52.573 25.337 19.405 1.00 36.47 27 PHE B N 1
ATOM 1836 C CA . PHE B 1 29 ? 52.262 25.008 18.022 1.00 34.79 27 PHE B CA 1
ATOM 1837 C C . PHE B 1 29 ? 53.526 24.802 17.198 1.00 35.45 27 PHE B C 1
ATOM 1838 O O . PHE B 1 29 ? 53.533 24.031 16.236 1.00 34.71 27 PHE B O 1
ATOM 1846 N N . GLU B 1 30 ? 54.601 25.476 17.592 1.00 35.74 28 GLU B N 1
ATOM 1847 C CA . GLU B 1 30 ? 55.865 25.354 16.885 1.00 36.28 28 GLU B CA 1
ATOM 1848 C C . GLU B 1 30 ? 56.415 23.934 16.953 1.00 35.22 28 GLU B C 1
ATOM 1849 O O . GLU B 1 30 ? 56.973 23.435 15.978 1.00 35.56 28 GLU B O 1
ATOM 1855 N N . ILE B 1 31 ? 56.274 23.293 18.107 1.00 34.74 29 ILE B N 1
ATOM 1856 C CA . ILE B 1 31 ? 56.750 21.928 18.277 1.00 34.34 29 ILE B CA 1
ATOM 1857 C C . ILE B 1 31 ? 55.946 21.007 17.378 1.00 33.73 29 ILE B C 1
ATOM 1858 O O . ILE B 1 31 ? 56.493 20.090 16.767 1.00 34.13 29 ILE B O 1
ATOM 1863 N N . VAL B 1 32 ? 54.646 21.265 17.290 1.00 33.15 30 VAL B N 1
ATOM 1864 C CA . VAL B 1 32 ? 53.761 20.459 16.455 1.00 31.06 30 VAL B CA 1
ATOM 1865 C C . VAL B 1 32 ? 54.200 20.498 14.995 1.00 29.69 30 VAL B C 1
ATOM 1866 O O . VAL B 1 32 ? 54.279 19.465 14.335 1.00 29.69 30 VAL B O 1
ATOM 1870 N N . ILE B 1 33 ? 54.476 21.701 14.499 1.00 29.63 31 ILE B N 1
ATOM 1871 C CA . ILE B 1 33 ? 54.924 21.900 13.120 1.00 28.81 31 ILE B CA 1
ATOM 1872 C C . ILE B 1 33 ? 56.216 21.118 12.871 1.00 29.29 31 ILE B C 1
ATOM 1873 O O . ILE B 1 33 ? 56.290 20.303 11.939 1.00 28.29 31 ILE B O 1
ATOM 1878 N N . LEU B 1 34 ? 57.219 21.380 13.719 1.00 29.98 32 LEU B N 1
ATOM 1879 C CA . LEU B 1 34 ? 58.532 20.737 13.647 1.00 31.48 32 LEU B CA 1
ATOM 1880 C C . LEU B 1 34 ? 58.425 19.227 13.766 1.00 31.47 32 LEU B C 1
ATOM 1881 O O . LEU B 1 34 ? 59.160 18.478 13.107 1.00 30.85 32 LEU B O 1
ATOM 1886 N N . THR B 1 35 ? 57.512 18.786 14.623 1.00 31.72 33 THR B N 1
ATOM 1887 C CA . THR B 1 35 ? 57.284 17.361 14.820 1.00 31.82 33 THR B CA 1
ATOM 1888 C C . THR B 1 35 ? 56.792 16.756 13.512 1.00 30.93 33 THR B C 1
ATOM 1889 O O . THR B 1 35 ? 57.330 15.763 13.032 1.00 30.15 33 THR B O 1
ATOM 1893 N N . ASN B 1 36 ? 55.780 17.378 12.924 1.00 31.34 34 ASN B N 1
ATOM 1894 C CA . ASN B 1 36 ? 55.215 16.889 11.678 1.00 31.48 34 ASN B CA 1
ATOM 1895 C C . ASN B 1 36 ? 56.214 16.904 10.525 1.00 32.03 34 ASN B C 1
ATOM 1896 O O . ASN B 1 36 ? 56.184 16.033 9.666 1.00 32.52 34 ASN B O 1
ATOM 1901 N N . LEU B 1 37 ? 57.102 17.890 10.501 1.00 32.85 35 LEU B N 1
ATOM 1902 C CA . LEU B 1 37 ? 58.113 17.969 9.451 1.00 32.79 35 LEU B CA 1
ATOM 1903 C C . LEU B 1 37 ? 59.163 16.889 9.678 1.00 35.10 35 LEU B C 1
ATOM 1904 O O . LEU B 1 37 ? 59.572 16.184 8.755 1.00 35.88 35 LEU B O 1
ATOM 1909 N N . LEU B 1 38 ? 59.603 16.777 10.924 1.00 36.04 36 LEU B N 1
ATOM 1910 C CA . LEU B 1 38 ? 60.601 15.797 11.310 1.00 36.87 36 LEU B CA 1
ATOM 1911 C C . LEU B 1 38 ? 60.240 14.374 10.884 1.00 38.25 36 LEU B C 1
ATOM 1912 O O . LEU B 1 38 ? 61.076 13.641 10.349 1.00 40.23 36 LEU B O 1
ATOM 1917 N N . LYS B 1 39 ? 58.992 13.986 11.115 1.00 38.34 37 LYS B N 1
ATOM 1918 C CA . LYS B 1 39 ? 58.551 12.641 10.781 1.00 38.81 37 LYS B CA 1
ATOM 1919 C C . LYS B 1 39 ? 58.109 12.417 9.343 1.00 38.82 37 LYS B C 1
ATOM 1920 O O . LYS B 1 39 ? 57.346 11.501 9.072 1.00 39.95 37 LYS B O 1
ATOM 1926 N N . VAL B 1 40 ? 58.606 13.224 8.412 1.00 39.14 38 VAL B N 1
ATOM 1927 C CA . VAL B 1 40 ? 58.223 13.058 7.011 1.00 39.32 38 VAL B CA 1
ATOM 1928 C C . VAL B 1 40 ? 59.383 13.402 6.047 1.00 39.50 38 VAL B C 1
ATOM 1929 O O . VAL B 1 40 ? 59.525 12.800 4.973 1.00 39.39 38 VAL B O 1
ATOM 1933 N N . LEU B 1 41 ? 60.223 14.349 6.455 1.00 38.52 39 LEU B N 1
ATOM 1934 C CA . LEU B 1 41 ? 61.348 14.785 5.644 1.00 38.82 39 LEU B CA 1
ATOM 1935 C C . LEU B 1 41 ? 62.513 13.808 5.615 1.00 39.19 39 LEU B C 1
ATOM 1936 O O . LEU B 1 41 ? 62.928 13.282 6.639 1.00 38.60 39 LEU B O 1
ATOM 1941 N N . LYS B 1 42 ? 63.045 13.586 4.423 1.00 40.59 40 LYS B N 1
ATOM 1942 C CA . LYS B 1 42 ? 64.185 12.710 4.244 1.00 41.87 40 LYS B CA 1
ATOM 1943 C C . LYS B 1 42 ? 65.225 13.594 3.585 1.00 42.02 40 LYS B C 1
ATOM 1944 O O . LYS B 1 42 ? 64.876 14.577 2.940 1.00 41.13 40 LYS B O 1
ATOM 1950 N N . PRO B 1 43 ? 66.515 13.258 3.722 1.00 43.57 41 PRO B N 1
ATOM 1951 C CA . PRO B 1 43 ? 67.577 14.072 3.119 1.00 44.40 41 PRO B CA 1
ATOM 1952 C C . PRO B 1 43 ? 67.414 14.476 1.652 1.00 44.19 41 PRO B C 1
ATOM 1953 O O . PRO B 1 43 ? 67.779 15.585 1.269 1.00 44.09 41 PRO B O 1
ATOM 1957 N N . GLU B 1 44 ? 66.862 13.602 0.826 1.00 44.63 42 GLU B N 1
ATOM 1958 C CA . GLU B 1 44 ? 66.728 13.961 -0.573 1.00 46.81 42 GLU B CA 1
ATOM 1959 C C . GLU B 1 44 ? 65.516 14.817 -0.919 1.00 46.59 42 GLU B C 1
ATOM 1960 O O . GLU B 1 44 ? 65.419 15.339 -2.033 1.00 48.98 42 GLU B O 1
ATOM 1966 N N . ASP B 1 45 ? 64.596 14.976 0.026 1.00 44.13 43 ASP B N 1
ATOM 1967 C CA . ASP B 1 45 ? 63.399 15.780 -0.222 1.00 40.42 43 ASP B CA 1
ATOM 1968 C C . ASP B 1 45 ? 63.710 17.283 -0.287 1.00 37.46 43 ASP B C 1
ATOM 1969 O O . ASP B 1 45 ? 64.834 17.715 -0.015 1.00 33.60 43 ASP B O 1
ATOM 1974 N N . THR B 1 46 ? 62.704 18.066 -0.670 1.00 36.88 44 THR B N 1
ATOM 1975 C CA . THR B 1 46 ? 62.818 19.525 -0.735 1.00 36.26 44 THR B CA 1
ATOM 1976 C C . THR B 1 46 ? 61.584 20.128 -0.076 1.00 34.68 44 THR B C 1
ATOM 1977 O O . THR B 1 46 ? 60.454 19.734 -0.357 1.00 33.92 44 THR B O 1
ATOM 1981 N N . LEU B 1 47 ? 61.811 21.082 0.812 1.00 33.57 45 LEU B N 1
ATOM 1982 C CA . LEU B 1 47 ? 60.714 21.727 1.503 1.00 32.58 45 LEU B CA 1
ATOM 1983 C C . LEU B 1 47 ? 60.551 23.161 1.027 1.00 33.87 45 LEU B C 1
ATOM 1984 O O . LEU B 1 47 ? 61.500 23.948 1.042 1.00 34.74 45 LEU B O 1
ATOM 1989 N N . TYR B 1 48 ? 59.339 23.488 0.598 1.00 33.54 46 TYR B N 1
ATOM 1990 C CA . TYR B 1 48 ? 59.032 24.825 0.142 1.00 32.67 46 TYR B CA 1
ATOM 1991 C C . TYR B 1 48 ? 58.200 25.559 1.184 1.00 33.29 46 TYR B C 1
ATOM 1992 O O . TYR B 1 48 ? 57.069 25.155 1.495 1.00 33.22 46 TYR B O 1
ATOM 2001 N N . HIS B 1 49 ? 58.773 26.626 1.735 1.00 32.14 47 HIS B N 1
ATOM 2002 C CA . HIS B 1 49 ? 58.063 27.436 2.715 1.00 31.22 47 HIS B CA 1
ATOM 2003 C C . HIS B 1 49 ? 57.557 28.653 1.950 1.00 31.03 47 HIS B C 1
ATOM 2004 O O . HIS B 1 49 ? 58.339 29.383 1.345 1.00 31.10 47 HIS B O 1
ATOM 2011 N N . LEU B 1 50 ? 56.248 28.870 1.982 1.00 30.94 48 LEU B N 1
ATOM 2012 C CA . LEU B 1 50 ? 55.642 29.964 1.231 1.00 29.14 48 LEU B CA 1
ATOM 2013 C C . LEU B 1 50 ? 55.324 31.283 1.944 1.00 28.45 48 LEU B C 1
ATOM 2014 O O . LEU B 1 50 ? 54.326 31.930 1.629 1.00 26.77 48 LEU B O 1
ATOM 2019 N N . GLY B 1 51 ? 56.168 31.677 2.897 1.00 29.04 49 GLY B N 1
ATOM 2020 C CA . GLY B 1 51 ? 55.965 32.946 3.573 1.00 30.78 49 GLY B CA 1
ATOM 2021 C C . GLY B 1 51 ? 55.593 33.018 5.042 1.00 31.95 49 GLY B C 1
ATOM 2022 O O . GLY B 1 51 ? 54.814 32.201 5.549 1.00 34.01 49 GLY B O 1
ATOM 2023 N N . ASP B 1 52 ? 56.135 34.045 5.707 1.00 31.99 50 ASP B N 1
ATOM 2024 C CA . ASP B 1 52 ? 55.909 34.314 7.136 1.00 33.04 50 ASP B CA 1
ATOM 2025 C C . ASP B 1 52 ? 56.523 33.200 7.995 1.00 31.95 50 ASP B C 1
ATOM 2026 O O . ASP B 1 52 ? 55.833 32.474 8.723 1.00 31.06 50 ASP B O 1
ATOM 2031 N N . PHE B 1 53 ? 57.843 33.098 7.899 1.00 31.07 51 PHE B N 1
ATOM 2032 C CA . PHE B 1 53 ? 58.613 32.081 8.592 1.00 30.11 51 PHE B CA 1
ATOM 2033 C C . PHE B 1 53 ? 58.673 32.201 10.108 1.00 29.95 51 PHE B C 1
ATOM 2034 O O . PHE B 1 53 ? 58.061 31.409 10.821 1.00 29.06 51 PHE B O 1
ATOM 2042 N N . THR B 1 54 ? 59.422 33.187 10.591 1.00 30.95 52 THR B N 1
ATOM 2043 C CA . THR B 1 54 ? 59.590 33.397 12.027 1.00 31.08 52 THR B CA 1
ATOM 2044 C C . THR B 1 54 ? 59.312 34.856 12.419 1.00 32.84 52 THR B C 1
ATOM 2045 O O . THR B 1 54 ? 59.451 35.766 11.597 1.00 34.43 52 THR B O 1
ATOM 2049 N N . TRP B 1 55 ? 58.930 35.074 13.675 1.00 33.65 53 TRP B N 1
ATOM 2050 C CA . TRP B 1 55 ? 58.610 36.413 14.145 1.00 34.68 53 TRP B CA 1
ATOM 2051 C C . TRP B 1 55 ? 59.859 37.203 14.510 1.00 35.88 53 TRP B C 1
ATOM 2052 O O . TRP B 1 55 ? 59.887 38.429 14.394 1.00 37.01 53 TRP B O 1
ATOM 2063 N N . HIS B 1 56 ? 60.888 36.500 14.969 1.00 36.67 54 HIS B N 1
ATOM 2064 C CA . HIS B 1 56 ? 62.158 37.134 15.316 1.00 37.30 54 HIS B CA 1
ATOM 2065 C C . HIS B 1 56 ? 63.235 36.083 15.236 1.00 38.23 54 HIS B C 1
ATOM 2066 O O . HIS B 1 56 ? 62.941 34.924 14.946 1.00 39.34 54 HIS B O 1
ATOM 2073 N N . PHE B 1 57 ? 64.480 36.471 15.481 1.00 39.03 55 PHE B N 1
ATOM 2074 C CA . PHE B 1 57 ? 65.557 35.503 15.389 1.00 39.33 55 PHE B CA 1
ATOM 2075 C C . PHE B 1 57 ? 66.268 35.190 16.696 1.00 39.94 55 PHE B C 1
ATOM 2076 O O . PHE B 1 57 ? 67.418 34.732 16.692 1.00 40.42 55 PHE B O 1
ATOM 2084 N N . ASN B 1 58 ? 65.589 35.445 17.814 1.00 39.94 56 ASN B N 1
ATOM 2085 C CA . ASN B 1 58 ? 66.145 35.118 19.121 1.00 39.25 56 ASN B CA 1
ATOM 2086 C C . ASN B 1 58 ? 65.640 33.709 19.379 1.00 37.72 56 ASN B C 1
ATOM 2087 O O . ASN B 1 58 ? 64.606 33.503 20.014 1.00 37.71 56 ASN B O 1
ATOM 2092 N N . ASP B 1 59 ? 66.377 32.747 18.847 1.00 37.54 57 ASP B N 1
ATOM 2093 C CA . ASP B 1 59 ? 66.050 31.332 18.954 1.00 37.37 57 ASP B CA 1
ATOM 2094 C C . ASP B 1 59 ? 66.111 30.816 20.396 1.00 38.03 57 ASP B C 1
ATOM 2095 O O . ASP B 1 59 ? 66.836 29.867 20.690 1.00 37.73 57 ASP B O 1
ATOM 2100 N N . LYS B 1 60 ? 65.330 31.420 21.287 1.00 38.65 58 LYS B N 1
ATOM 2101 C CA . LYS B 1 60 ? 65.349 31.027 22.690 1.00 38.09 58 LYS B CA 1
ATOM 2102 C C . LYS B 1 60 ? 64.823 29.637 23.009 1.00 38.09 58 LYS B C 1
ATOM 2103 O O . LYS B 1 60 ? 65.017 29.155 24.120 1.00 40.05 58 LYS B O 1
ATOM 2109 N N . ASN B 1 61 ? 64.161 28.984 22.064 1.00 37.71 59 ASN B N 1
ATOM 2110 C CA . ASN B 1 61 ? 63.644 27.649 22.330 1.00 37.37 59 ASN B CA 1
ATOM 2111 C C . ASN B 1 61 ? 64.187 26.650 21.328 1.00 37.49 59 ASN B C 1
ATOM 2112 O O . ASN B 1 61 ? 63.692 25.533 21.218 1.00 37.84 59 ASN B O 1
ATOM 2117 N N . GLU B 1 62 ? 65.211 27.066 20.597 1.00 37.43 60 GLU B N 1
ATOM 2118 C CA . GLU B 1 62 ? 65.849 26.226 19.592 1.00 38.38 60 GLU B CA 1
ATOM 2119 C C . GLU B 1 62 ? 64.950 25.835 18.422 1.00 37.47 60 GLU B C 1
ATOM 2120 O O . GLU B 1 62 ? 65.309 24.940 17.660 1.00 38.28 60 GLU B O 1
ATOM 2126 N N . TYR B 1 63 ? 63.798 26.486 18.262 1.00 36.50 61 TYR B N 1
ATOM 2127 C CA . TYR B 1 63 ? 62.900 26.140 17.154 1.00 34.72 61 TYR B CA 1
ATOM 2128 C C . TYR B 1 63 ? 63.549 26.327 15.777 1.00 33.71 61 TYR B C 1
ATOM 2129 O O . TYR B 1 63 ? 63.471 25.444 14.918 1.00 34.24 61 TYR B O 1
ATOM 2138 N N . LEU B 1 64 ? 64.176 27.483 15.564 1.00 32.89 62 LEU B N 1
ATOM 2139 C CA . LEU B 1 64 ? 64.824 27.773 14.286 1.00 32.83 62 LEU B CA 1
ATOM 2140 C C . LEU B 1 64 ? 65.990 26.820 14.052 1.00 34.35 62 LEU B C 1
ATOM 2141 O O . LEU B 1 64 ? 66.212 26.355 12.924 1.00 35.21 62 LEU B O 1
ATOM 2146 N N . ARG B 1 65 ? 66.729 26.533 15.122 1.00 34.25 63 ARG B N 1
ATOM 2147 C CA . ARG B 1 65 ? 67.867 25.625 15.051 1.00 35.68 63 ARG B CA 1
ATOM 2148 C C . ARG B 1 65 ? 67.427 24.203 14.693 1.00 34.64 63 ARG B C 1
ATOM 2149 O O . ARG B 1 65 ? 68.120 23.480 13.972 1.00 35.40 63 ARG B O 1
ATOM 2157 N N . ILE B 1 66 ? 66.278 23.808 15.224 1.00 31.97 64 ILE B N 1
ATOM 2158 C CA . ILE B 1 66 ? 65.711 22.502 14.958 1.00 29.63 64 ILE B CA 1
ATOM 2159 C C . ILE B 1 66 ? 65.292 22.444 13.489 1.00 29.88 64 ILE B C 1
ATOM 2160 O O . ILE B 1 66 ? 65.557 21.465 12.797 1.00 30.34 64 ILE B O 1
ATOM 2165 N N . TRP B 1 67 ? 64.641 23.504 13.021 1.00 30.18 65 TRP B N 1
ATOM 2166 C CA . TRP B 1 67 ? 64.211 23.591 11.630 1.00 29.88 65 TRP B CA 1
ATOM 2167 C C . TRP B 1 67 ? 65.422 23.383 10.723 1.00 31.45 65 TRP B C 1
ATOM 2168 O O . TRP B 1 67 ? 65.388 22.627 9.746 1.00 32.04 65 TRP B O 1
ATOM 2179 N N . LYS B 1 68 ? 66.492 24.081 11.063 1.00 32.42 66 LYS B N 1
ATOM 2180 C CA . LYS B 1 68 ? 67.729 24.021 10.317 1.00 33.11 66 LYS B CA 1
ATOM 2181 C C . LYS B 1 68 ? 68.262 22.585 10.282 1.00 33.34 66 LYS B C 1
ATOM 2182 O O . LYS B 1 68 ? 68.681 22.089 9.237 1.00 33.47 66 LYS B O 1
ATOM 2188 N N . ALA B 1 69 ? 68.228 21.916 11.429 1.00 33.29 67 ALA B N 1
ATOM 2189 C CA . ALA B 1 69 ? 68.722 20.546 11.534 1.00 33.15 67 ALA B CA 1
ATOM 2190 C C . ALA B 1 69 ? 67.898 19.556 10.723 1.00 33.41 67 ALA B C 1
ATOM 2191 O O . ALA B 1 69 ? 68.390 18.488 10.358 1.00 32.23 67 ALA B O 1
ATOM 2193 N N . LEU B 1 70 ? 66.643 19.905 10.453 1.00 33.74 68 LEU B N 1
ATOM 2194 C CA . LEU B 1 70 ? 65.772 19.028 9.689 1.00 34.42 68 LEU B CA 1
ATOM 2195 C C . LEU B 1 70 ? 66.402 18.685 8.345 1.00 34.78 68 LEU B C 1
ATOM 2196 O O . LEU B 1 70 ? 67.026 19.541 7.706 1.00 36.47 68 LEU B O 1
ATOM 2201 N N . PRO B 1 71 ? 66.247 17.423 7.899 1.00 34.12 69 PRO B N 1
ATOM 2202 C CA . PRO B 1 71 ? 66.803 16.961 6.622 1.00 34.09 69 PRO B CA 1
ATOM 2203 C C . PRO B 1 71 ? 66.095 17.561 5.407 1.00 34.22 69 PRO B C 1
ATOM 2204 O O . PRO B 1 71 ? 64.959 18.037 5.502 1.00 35.12 69 PRO B O 1
ATOM 2208 N N . GLY B 1 72 ? 66.774 17.552 4.266 1.00 34.23 70 GLY B N 1
ATOM 2209 C CA . GLY B 1 72 ? 66.168 18.081 3.060 1.00 34.52 70 GLY B CA 1
ATOM 2210 C C . GLY B 1 72 ? 66.528 19.507 2.706 1.00 35.45 70 GLY B C 1
ATOM 2211 O O . GLY B 1 72 ? 67.043 20.259 3.535 1.00 36.21 70 GLY B O 1
ATOM 2212 N N . ARG B 1 73 ? 66.253 19.872 1.456 1.00 36.58 71 ARG B N 1
ATOM 2213 C CA . ARG B 1 73 ? 66.529 21.215 0.948 1.00 37.50 71 ARG B CA 1
ATOM 2214 C C . ARG B 1 73 ? 65.378 22.144 1.340 1.00 36.76 71 ARG B C 1
ATOM 2215 O O . ARG B 1 73 ? 64.212 21.737 1.358 1.00 37.08 71 ARG B O 1
ATOM 2223 N N . LYS B 1 74 ? 65.701 23.394 1.651 1.00 35.82 72 LYS B N 1
ATOM 2224 C CA . LYS B 1 74 ? 64.672 24.338 2.060 1.00 34.75 72 LYS B CA 1
ATOM 2225 C C . LYS B 1 74 ? 64.663 25.640 1.246 1.00 34.13 72 LYS B C 1
ATOM 2226 O O . LYS B 1 74 ? 65.626 26.408 1.259 1.00 33.02 72 LYS B O 1
ATOM 2232 N N . ILE B 1 75 ? 63.560 25.870 0.536 1.00 33.52 73 ILE B N 1
ATOM 2233 C CA . ILE B 1 75 ? 63.385 27.065 -0.283 1.00 33.21 73 ILE B CA 1
ATOM 2234 C C . ILE B 1 75 ? 62.320 27.963 0.324 1.00 32.33 73 ILE B C 1
ATOM 2235 O O . ILE B 1 75 ? 61.282 27.477 0.780 1.00 30.78 73 ILE B O 1
ATOM 2240 N N . LEU B 1 76 ? 62.573 29.270 0.314 1.00 31.79 74 LEU B N 1
ATOM 2241 C CA . LEU B 1 76 ? 61.620 30.224 0.861 1.00 31.65 74 LEU B CA 1
ATOM 2242 C C . LEU B 1 76 ? 61.089 31.227 -0.161 1.00 31.05 74 LEU B C 1
ATOM 2243 O O . LEU B 1 76 ? 61.838 31.811 -0.933 1.00 30.47 74 LEU B O 1
ATOM 2248 N N . VAL B 1 77 ? 59.773 31.389 -0.170 1.00 31.54 75 VAL B N 1
ATOM 2249 C CA . VAL B 1 77 ? 59.092 32.342 -1.043 1.00 32.66 75 VAL B CA 1
ATOM 2250 C C . VAL B 1 77 ? 58.486 33.333 -0.033 1.00 32.59 75 VAL B C 1
ATOM 2251 O O . VAL B 1 77 ? 57.420 33.095 0.545 1.00 32.41 75 VAL B O 1
ATOM 2255 N N . MET B 1 78 ? 59.210 34.428 0.180 1.00 32.13 76 MET B N 1
ATOM 2256 C CA . MET B 1 78 ? 58.862 35.466 1.144 1.00 31.99 76 MET B CA 1
ATOM 2257 C C . MET B 1 78 ? 57.426 35.961 1.288 1.00 32.34 76 MET B C 1
ATOM 2258 O O . MET B 1 78 ? 56.767 36.303 0.306 1.00 32.46 76 MET B O 1
ATOM 2263 N N . GLY B 1 79 ? 56.965 35.997 2.538 1.00 32.77 77 GLY B N 1
ATOM 2264 C CA . GLY B 1 79 ? 55.629 36.465 2.860 1.00 34.85 77 GLY B CA 1
ATOM 2265 C C . GLY B 1 79 ? 55.775 37.909 3.292 1.00 37.65 77 GLY B C 1
ATOM 2266 O O . GLY B 1 79 ? 56.910 38.387 3.396 1.00 38.71 77 GLY B O 1
ATOM 2267 N N . ASN B 1 80 ? 54.671 38.607 3.573 1.00 40.24 78 ASN B N 1
ATOM 2268 C CA . ASN B 1 80 ? 54.782 40.018 3.946 1.00 41.88 78 ASN B CA 1
ATOM 2269 C C . ASN B 1 80 ? 55.510 40.291 5.247 1.00 42.34 78 ASN B C 1
ATOM 2270 O O . ASN B 1 80 ? 56.054 41.379 5.438 1.00 43.27 78 ASN B O 1
ATOM 2275 N N . HIS B 1 81 ? 55.539 39.324 6.149 1.00 42.04 79 HIS B N 1
ATOM 2276 C CA . HIS B 1 81 ? 56.234 39.556 7.401 1.00 42.24 79 HIS B CA 1
ATOM 2277 C C . HIS B 1 81 ? 57.723 39.214 7.304 1.00 41.49 79 HIS B C 1
ATOM 2278 O O . HIS B 1 81 ? 58.519 39.632 8.135 1.00 42.10 79 HIS B O 1
ATOM 2285 N N . ASP B 1 82 ? 58.099 38.474 6.271 1.00 41.70 80 ASP B N 1
ATOM 2286 C CA . ASP B 1 82 ? 59.494 38.103 6.085 1.00 42.40 80 ASP B CA 1
ATOM 2287 C C . ASP B 1 82 ? 60.223 39.318 5.576 1.00 43.82 80 ASP B C 1
ATOM 2288 O O . ASP B 1 82 ? 59.887 39.841 4.511 1.00 45.00 80 ASP B O 1
ATOM 2293 N N . LYS B 1 83 ? 61.224 39.769 6.322 1.00 45.00 81 LYS B N 1
ATOM 2294 C CA . LYS B 1 83 ? 61.961 40.946 5.903 1.00 47.33 81 LYS B CA 1
ATOM 2295 C C . LYS B 1 83 ? 63.470 40.879 6.068 1.00 47.25 81 LYS B C 1
ATOM 2296 O O . LYS B 1 83 ? 64.216 41.409 5.235 1.00 48.00 81 LYS B O 1
ATOM 2302 N N . ASP B 1 84 ? 63.929 40.227 7.127 1.00 46.21 82 ASP B N 1
ATOM 2303 C CA . ASP B 1 84 ? 65.360 40.123 7.345 1.00 45.87 82 ASP B CA 1
ATOM 2304 C C . ASP B 1 84 ? 65.940 39.041 6.434 1.00 46.63 82 ASP B C 1
ATOM 2305 O O . ASP B 1 84 ? 66.339 37.966 6.880 1.00 47.45 82 ASP B O 1
ATOM 2310 N N . LYS B 1 85 ? 65.993 39.343 5.146 1.00 46.43 83 LYS B N 1
ATOM 2311 C CA . LYS B 1 85 ? 66.499 38.398 4.169 1.00 46.69 83 LYS B CA 1
ATOM 2312 C C . LYS B 1 85 ? 67.895 37.863 4.511 1.00 48.01 83 LYS B C 1
ATOM 2313 O O . LYS B 1 85 ? 68.199 36.697 4.259 1.00 49.33 83 LYS B O 1
ATOM 2319 N N . GLU B 1 86 ? 68.744 38.695 5.102 1.00 48.96 84 GLU B N 1
ATOM 2320 C CA . GLU B 1 86 ? 70.088 38.238 5.431 1.00 48.46 84 GLU B CA 1
ATOM 2321 C C . GLU B 1 86 ? 70.052 37.112 6.455 1.00 47.37 84 GLU B C 1
ATOM 2322 O O . GLU B 1 86 ? 70.706 36.087 6.278 1.00 46.94 84 GLU B O 1
ATOM 2328 N N . SER B 1 87 ? 69.276 37.306 7.518 1.00 46.26 85 SER B N 1
ATOM 2329 C CA . SER B 1 87 ? 69.152 36.315 8.585 1.00 44.60 85 SER B CA 1
ATOM 2330 C C . SER B 1 87 ? 68.469 35.034 8.131 1.00 43.46 85 SER B C 1
ATOM 2331 O O . SER B 1 87 ? 68.761 33.949 8.639 1.00 44.04 85 SER B O 1
ATOM 2334 N N . LEU B 1 88 ? 67.549 35.166 7.186 1.00 41.91 86 LEU B N 1
ATOM 2335 C CA . LEU B 1 88 ? 66.822 34.016 6.675 1.00 40.77 86 LEU B CA 1
ATOM 2336 C C . LEU B 1 88 ? 67.729 33.103 5.859 1.00 41.41 86 LEU B C 1
ATOM 2337 O O . LEU B 1 88 ? 67.545 31.887 5.854 1.00 42.03 86 LEU B O 1
ATOM 2342 N N . LYS B 1 89 ? 68.714 33.686 5.179 1.00 42.11 87 LYS B N 1
ATOM 2343 C CA . LYS B 1 89 ? 69.646 32.911 4.359 1.00 42.79 87 LYS B CA 1
ATOM 2344 C C . LYS B 1 89 ? 70.297 31.788 5.164 1.00 42.89 87 LYS B C 1
ATOM 2345 O O . LYS B 1 89 ? 70.863 30.841 4.611 1.00 43.47 87 LYS B O 1
ATOM 2351 N N . GLU B 1 90 ? 70.204 31.898 6.480 1.00 42.86 88 GLU B N 1
ATOM 2352 C CA . GLU B 1 90 ? 70.786 30.915 7.375 1.00 42.72 88 GLU B CA 1
ATOM 2353 C C . GLU B 1 90 ? 69.908 29.688 7.579 1.00 41.45 88 GLU B C 1
ATOM 2354 O O . GLU B 1 90 ? 70.386 28.638 8.008 1.00 42.00 88 GLU B O 1
ATOM 2360 N N . TYR B 1 91 ? 68.627 29.814 7.258 1.00 39.66 89 TYR B N 1
ATOM 2361 C CA . TYR B 1 91 ? 67.701 28.711 7.448 1.00 38.48 89 TYR B CA 1
ATOM 2362 C C . TYR B 1 91 ? 67.147 28.197 6.143 1.00 37.99 89 TYR B C 1
ATOM 2363 O O . TYR B 1 91 ? 66.386 27.225 6.126 1.00 40.07 89 TYR B O 1
ATOM 2372 N N . PHE B 1 92 ? 67.536 28.846 5.052 1.00 36.25 90 PHE B N 1
ATOM 2373 C CA . PHE B 1 92 ? 67.068 28.465 3.728 1.00 35.63 90 PHE B CA 1
ATOM 2374 C C . PHE B 1 92 ? 68.175 28.335 2.685 1.00 36.86 90 PHE B C 1
ATOM 2375 O O . PHE B 1 92 ? 69.175 29.054 2.729 1.00 38.37 90 PHE B O 1
ATOM 2383 N N . ASP B 1 93 ? 67.989 27.401 1.755 1.00 38.28 91 ASP B N 1
ATOM 2384 C CA . ASP B 1 93 ? 68.952 27.157 0.679 1.00 40.16 91 ASP B CA 1
ATOM 2385 C C . ASP B 1 93 ? 68.644 28.032 -0.542 1.00 40.88 91 ASP B C 1
ATOM 2386 O O . ASP B 1 93 ? 69.485 28.199 -1.433 1.00 41.23 91 ASP B O 1
ATOM 2391 N N . GLU B 1 94 ? 67.428 28.571 -0.578 1.00 41.11 92 GLU B N 1
ATOM 2392 C CA . GLU B 1 94 ? 66.999 29.447 -1.658 1.00 41.06 92 GLU B CA 1
ATOM 2393 C C . GLU B 1 94 ? 65.889 30.374 -1.171 1.00 39.36 92 GLU B C 1
ATOM 2394 O O . GLU B 1 94 ? 64.988 29.948 -0.437 1.00 39.28 92 GLU B O 1
ATOM 2400 N N . ILE B 1 95 ? 65.970 31.640 -1.575 1.00 36.43 93 ILE B N 1
ATOM 2401 C CA . ILE B 1 95 ? 64.979 32.630 -1.183 1.00 35.54 93 ILE B CA 1
ATOM 2402 C C . ILE B 1 95 ? 64.509 33.476 -2.365 1.00 36.50 93 ILE B C 1
ATOM 2403 O O . ILE B 1 95 ? 65.302 34.126 -3.061 1.00 36.49 93 ILE B O 1
ATOM 2408 N N . TYR B 1 96 ? 63.200 33.451 -2.583 1.00 36.71 94 TYR B N 1
ATOM 2409 C CA . TYR B 1 96 ? 62.579 34.200 -3.655 1.00 35.77 94 TYR B CA 1
ATOM 2410 C C . TYR B 1 96 ? 61.749 35.310 -3.030 1.00 35.30 94 TYR B C 1
ATOM 2411 O O . TYR B 1 96 ? 61.016 35.087 -2.061 1.00 34.47 94 TYR B O 1
ATOM 2420 N N . ASP B 1 97 ? 61.878 36.507 -3.591 1.00 34.55 95 ASP B N 1
ATOM 2421 C CA . ASP B 1 97 ? 61.188 37.676 -3.073 1.00 34.63 95 ASP B CA 1
ATOM 2422 C C . ASP B 1 97 ? 59.675 37.670 -3.195 1.00 33.47 95 ASP B C 1
ATOM 2423 O O . ASP B 1 97 ? 58.986 38.177 -2.312 1.00 32.93 95 ASP B O 1
ATOM 2428 N N . PHE B 1 98 ? 59.158 37.082 -4.269 1.00 33.22 96 PHE B N 1
ATOM 2429 C CA . PHE B 1 98 ? 57.715 37.081 -4.509 1.00 33.81 96 PHE B CA 1
ATOM 2430 C C . PHE B 1 98 ? 57.139 35.735 -4.970 1.00 33.82 96 PHE B C 1
ATOM 2431 O O . PHE B 1 98 ? 56.153 35.229 -4.415 1.00 32.46 96 PHE B O 1
ATOM 2439 N N . TYR B 1 99 ? 57.754 35.152 -5.991 1.00 34.15 97 TYR B N 1
ATOM 2440 C CA . TYR B 1 99 ? 57.242 33.897 -6.507 1.00 34.35 97 TYR B CA 1
ATOM 2441 C C . TYR B 1 99 ? 58.315 32.978 -7.041 1.00 34.54 97 TYR B C 1
ATOM 2442 O O . TYR B 1 99 ? 59.464 33.370 -7.242 1.00 31.75 97 TYR B O 1
ATOM 2451 N N . LYS B 1 100 ? 57.889 31.749 -7.298 1.00 36.26 98 LYS B N 1
ATOM 2452 C CA . LYS B 1 100 ? 58.738 30.709 -7.841 1.00 37.25 98 LYS B CA 1
ATOM 2453 C C . LYS B 1 100 ? 57.829 29.764 -8.614 1.00 38.59 98 LYS B C 1
ATOM 2454 O O . LYS B 1 100 ? 56.778 29.337 -8.120 1.00 37.05 98 LYS B O 1
ATOM 2460 N N . ILE B 1 101 ? 58.217 29.469 -9.845 1.00 39.98 99 ILE B N 1
ATOM 2461 C CA . ILE B 1 101 ? 57.445 28.552 -10.656 1.00 41.10 99 ILE B CA 1
ATOM 2462 C C . ILE B 1 101 ? 58.225 27.252 -10.768 1.00 42.84 99 ILE B C 1
ATOM 2463 O O . ILE B 1 101 ? 59.435 27.252 -11.016 1.00 42.36 99 ILE B O 1
ATOM 2468 N N . ILE B 1 102 ? 57.527 26.145 -10.559 1.00 45.15 100 ILE B N 1
ATOM 2469 C CA . ILE B 1 102 ? 58.155 24.842 -10.651 1.00 47.70 100 ILE B CA 1
ATOM 2470 C C . ILE B 1 102 ? 57.358 23.983 -11.619 1.00 50.70 100 ILE B C 1
ATOM 2471 O O . ILE B 1 102 ? 56.143 24.151 -11.766 1.00 49.91 100 ILE B O 1
ATOM 2476 N N . GLU B 1 103 ? 58.062 23.071 -12.283 1.00 55.79 101 GLU B N 1
ATOM 2477 C CA . GLU B 1 103 ? 57.465 22.168 -13.266 1.00 60.05 101 GLU B CA 1
ATOM 2478 C C . GLU B 1 103 ? 57.450 20.740 -12.710 1.00 60.47 101 GLU B C 1
ATOM 2479 O O . GLU B 1 103 ? 58.501 20.167 -12.418 1.00 61.44 101 GLU B O 1
ATOM 2485 N N . HIS B 1 104 ? 56.258 20.170 -12.562 1.00 61.08 102 HIS B N 1
ATOM 2486 C CA . HIS B 1 104 ? 56.117 18.819 -12.022 1.00 61.93 102 HIS B CA 1
ATOM 2487 C C . HIS B 1 104 ? 54.952 18.045 -12.660 1.00 63.17 102 HIS B C 1
ATOM 2488 O O . HIS B 1 104 ? 53.799 18.491 -12.618 1.00 63.06 102 HIS B O 1
ATOM 2495 N N . LYS B 1 105 ? 55.266 16.882 -13.238 1.00 64.25 103 LYS B N 1
ATOM 2496 C CA . LYS B 1 105 ? 54.274 16.036 -13.909 1.00 64.33 103 LYS B CA 1
ATOM 2497 C C . LYS B 1 105 ? 53.831 16.695 -15.214 1.00 64.49 103 LYS B C 1
ATOM 2498 O O . LYS B 1 105 ? 52.673 16.568 -15.625 1.00 63.29 103 LYS B O 1
ATOM 2504 N N . GLY B 1 106 ? 54.763 17.401 -15.855 1.00 64.85 104 GLY B N 1
ATOM 2505 C CA . GLY B 1 106 ? 54.462 18.074 -17.106 1.00 65.93 104 GLY B CA 1
ATOM 2506 C C . GLY B 1 106 ? 53.556 19.272 -16.909 1.00 66.54 104 GLY B C 1
ATOM 2507 O O . GLY B 1 106 ? 53.100 19.895 -17.871 1.00 67.75 104 GLY B O 1
ATOM 2508 N N . LYS B 1 107 ? 53.290 19.592 -15.649 1.00 66.05 105 LYS B N 1
ATOM 2509 C CA . LYS B 1 107 ? 52.442 20.724 -15.309 1.00 65.82 105 LYS B CA 1
ATOM 2510 C C . LYS B 1 107 ? 53.323 21.877 -14.815 1.00 64.64 105 LYS B C 1
ATOM 2511 O O . LYS B 1 107 ? 54.526 21.706 -14.588 1.00 64.31 105 LYS B O 1
ATOM 2517 N N . ARG B 1 108 ? 52.722 23.053 -14.670 1.00 62.52 106 ARG B N 1
ATOM 2518 C CA . ARG B 1 108 ? 53.444 24.223 -14.194 1.00 59.09 106 ARG B CA 1
ATOM 2519 C C . ARG B 1 108 ? 52.754 24.720 -12.946 1.00 56.15 106 ARG B C 1
ATOM 2520 O O . ARG B 1 108 ? 51.610 25.169 -12.996 1.00 55.34 106 ARG B O 1
ATOM 2528 N N . ILE B 1 109 ? 53.449 24.624 -11.821 1.00 53.33 107 ILE B N 1
ATOM 2529 C CA . ILE B 1 109 ? 52.896 25.071 -10.551 1.00 50.22 107 ILE B CA 1
ATOM 2530 C C . ILE B 1 109 ? 53.478 26.431 -10.183 1.00 47.81 107 ILE B C 1
ATOM 2531 O O . ILE B 1 109 ? 54.699 26.633 -10.230 1.00 47.00 107 ILE B O 1
ATOM 2536 N N . LEU B 1 110 ? 52.596 27.366 -9.841 1.00 43.95 108 LEU B N 1
ATOM 2537 C CA . LEU B 1 110 ? 53.027 28.691 -9.431 1.00 40.75 108 LEU B CA 1
ATOM 2538 C C . LEU B 1 110 ? 53.015 28.741 -7.912 1.00 39.72 108 LEU B C 1
ATOM 2539 O O . LEU B 1 110 ? 51.999 28.448 -7.266 1.00 38.87 108 LEU B O 1
ATOM 2544 N N . LEU B 1 111 ? 54.157 29.107 -7.344 1.00 38.47 109 LEU B N 1
ATOM 2545 C CA . LEU B 1 111 ? 54.294 29.198 -5.901 1.00 35.40 109 LEU B CA 1
ATOM 2546 C C . LEU B 1 111 ? 54.445 30.652 -5.473 1.00 36.31 109 LEU B C 1
ATOM 2547 O O . LEU B 1 111 ? 55.268 31.390 -6.028 1.00 36.50 109 LEU B O 1
ATOM 2552 N N . SER B 1 112 ? 53.644 31.057 -4.492 1.00 36.94 110 SER B N 1
ATOM 2553 C CA . SER B 1 112 ? 53.692 32.411 -3.947 1.00 37.08 110 SER B CA 1
ATOM 2554 C C . SER B 1 112 ? 52.960 32.416 -2.616 1.00 36.28 110 SER B C 1
ATOM 2555 O O . SER B 1 112 ? 52.135 31.554 -2.346 1.00 36.82 110 SER B O 1
ATOM 2558 N N . HIS B 1 113 ? 53.269 33.390 -1.781 1.00 35.62 111 HIS B N 1
ATOM 2559 C CA . HIS B 1 113 ? 52.634 33.488 -0.481 1.00 35.53 111 HIS B CA 1
ATOM 2560 C C . HIS B 1 113 ? 51.195 33.969 -0.616 1.00 36.10 111 HIS B C 1
ATOM 2561 O O . HIS B 1 113 ? 50.331 33.643 0.204 1.00 35.30 111 HIS B O 1
ATOM 2568 N N . TYR B 1 114 ? 50.941 34.748 -1.658 1.00 37.12 112 TYR B N 1
ATOM 2569 C CA . TYR B 1 114 ? 49.617 35.299 -1.855 1.00 37.34 112 TYR B CA 1
ATOM 2570 C C . TYR B 1 114 ? 48.738 34.486 -2.759 1.00 38.81 112 TYR B C 1
ATOM 2571 O O . TYR B 1 114 ? 49.210 33.851 -3.702 1.00 38.70 112 TYR B O 1
ATOM 2580 N N . PRO B 1 115 ? 47.431 34.489 -2.465 1.00 39.35 113 PRO B N 1
ATOM 2581 C CA . PRO B 1 115 ? 46.429 33.768 -3.244 1.00 40.87 113 PRO B CA 1
ATOM 2582 C C . PRO B 1 115 ? 46.002 34.671 -4.394 1.00 42.71 113 PRO B C 1
ATOM 2583 O O . PRO B 1 115 ? 46.327 35.867 -4.410 1.00 43.08 113 PRO B O 1
ATOM 2587 N N . ALA B 1 116 ? 45.292 34.102 -5.361 1.00 45.43 114 ALA B N 1
ATOM 2588 C CA . ALA B 1 116 ? 44.798 34.882 -6.485 1.00 46.75 114 ALA B CA 1
ATOM 2589 C C . ALA B 1 116 ? 43.689 35.777 -5.934 1.00 47.23 114 ALA B C 1
ATOM 2590 O O . ALA B 1 116 ? 43.353 36.804 -6.526 1.00 48.07 114 ALA B O 1
ATOM 2592 N N . LYS B 1 117 ? 43.129 35.381 -4.791 1.00 47.15 115 LYS B N 1
ATOM 2593 C CA . LYS B 1 117 ? 42.073 36.153 -4.152 1.00 48.12 115 LYS B CA 1
ATOM 2594 C C . LYS B 1 117 ? 41.908 35.859 -2.662 1.00 50.07 115 LYS B C 1
ATOM 2595 O O . LYS B 1 117 ? 41.795 34.704 -2.260 1.00 50.30 115 LYS B O 1
ATOM 2601 N N . ASP B 1 118 ? 41.885 36.911 -1.847 1.00 53.00 116 ASP B N 1
ATOM 2602 C CA . ASP B 1 118 ? 41.722 36.776 -0.397 1.00 56.25 116 ASP B CA 1
ATOM 2603 C C . ASP B 1 118 ? 40.227 36.835 -0.059 1.00 58.94 116 ASP B C 1
ATOM 2604 O O . ASP B 1 118 ? 39.624 37.916 -0.037 1.00 58.38 116 ASP B O 1
ATOM 2609 N N . PRO B 1 119 ? 39.614 35.670 0.227 1.00 61.53 117 PRO B N 1
ATOM 2610 C CA . PRO B 1 119 ? 38.186 35.572 0.560 1.00 63.68 117 PRO B CA 1
ATOM 2611 C C . PRO B 1 119 ? 37.720 36.386 1.758 1.00 66.29 117 PRO B C 1
ATOM 2612 O O . PRO B 1 119 ? 36.524 36.631 1.907 1.00 66.82 117 PRO B O 1
ATOM 2616 N N . ILE B 1 120 ? 38.655 36.811 2.604 1.00 69.32 118 ILE B N 1
ATOM 2617 C CA . ILE B 1 120 ? 38.295 37.563 3.803 1.00 71.59 118 ILE B CA 1
ATOM 2618 C C . ILE B 1 120 ? 38.624 39.052 3.818 1.00 73.43 118 ILE B C 1
ATOM 2619 O O . ILE B 1 120 ? 37.730 39.877 3.983 1.00 73.95 118 ILE B O 1
ATOM 2624 N N . THR B 1 121 ? 39.891 39.407 3.644 1.00 75.79 119 THR B N 1
ATOM 2625 C CA . THR B 1 121 ? 40.256 40.813 3.724 1.00 78.71 119 THR B CA 1
ATOM 2626 C C . THR B 1 121 ? 40.771 41.525 2.474 1.00 79.53 119 THR B C 1
ATOM 2627 O O . THR B 1 121 ? 40.660 42.754 2.380 1.00 79.30 119 THR B O 1
ATOM 2631 N N . GLU B 1 122 ? 41.327 40.777 1.522 1.00 80.92 120 GLU B N 1
ATOM 2632 C CA . GLU B 1 122 ? 41.865 41.388 0.301 1.00 82.18 120 GLU B CA 1
ATOM 2633 C C . GLU B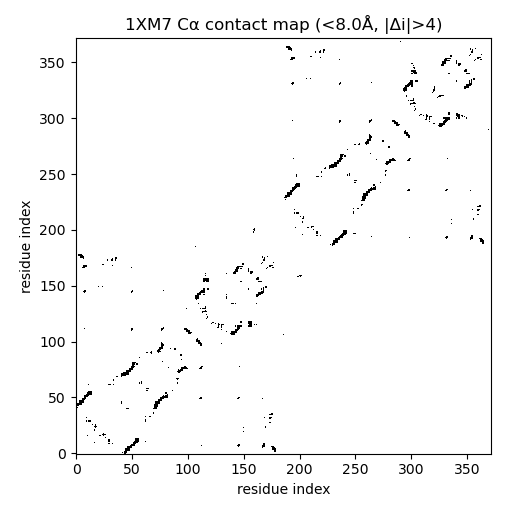 1 122 ? 42.714 42.603 0.734 1.00 82.16 120 GLU B C 1
ATOM 2634 O O . GLU B 1 122 ? 42.430 43.753 0.374 1.00 82.40 120 GLU B O 1
ATOM 2640 N N . ARG B 1 123 ? 43.754 42.316 1.516 1.00 81.30 121 ARG B N 1
ATOM 2641 C CA . ARG B 1 123 ? 44.656 43.322 2.070 1.00 79.04 121 ARG B CA 1
ATOM 2642 C C . ARG B 1 123 ? 45.750 43.778 1.096 1.00 76.78 121 ARG B C 1
ATOM 2643 O O . ARG B 1 123 ? 46.181 44.931 1.135 1.00 76.82 121 ARG B O 1
ATOM 2651 N N . TYR B 1 124 ? 46.204 42.875 0.231 1.00 73.31 122 TYR B N 1
ATOM 2652 C CA . TYR B 1 124 ? 47.240 43.207 -0.748 1.00 69.68 122 TYR B CA 1
ATOM 2653 C C . TYR B 1 124 ? 46.726 42.868 -2.140 1.00 67.13 122 TYR B C 1
ATOM 2654 O O . TYR B 1 124 ? 47.305 42.040 -2.845 1.00 66.47 122 TYR B O 1
ATOM 2663 N N . PRO B 1 125 ? 45.630 43.515 -2.556 1.00 64.66 123 PRO B N 1
ATOM 2664 C CA . PRO B 1 125 ? 45.054 43.256 -3.878 1.00 62.34 123 PRO B CA 1
ATOM 2665 C C . PRO B 1 125 ? 46.096 43.378 -4.985 1.00 59.57 123 PRO B C 1
ATOM 2666 O O . PRO B 1 125 ? 46.031 42.679 -5.997 1.00 58.87 123 PRO B O 1
ATOM 2670 N N . ASP B 1 126 ? 47.056 44.273 -4.772 1.00 56.55 124 ASP B N 1
ATOM 2671 C CA . ASP B 1 126 ? 48.124 44.514 -5.731 1.00 54.01 124 ASP B CA 1
ATOM 2672 C C . ASP B 1 126 ? 48.953 43.259 -5.949 1.00 51.36 124 ASP B C 1
ATOM 2673 O O . ASP B 1 126 ? 49.212 42.843 -7.081 1.00 49.76 124 ASP B O 1
ATOM 2678 N N . ARG B 1 127 ? 49.371 42.666 -4.840 1.00 48.78 125 ARG B N 1
ATOM 2679 C CA . ARG B 1 127 ? 50.180 41.468 -4.875 1.00 45.57 125 ARG B CA 1
ATOM 2680 C C . ARG B 1 127 ? 49.366 40.313 -5.444 1.00 43.97 125 ARG B C 1
ATOM 2681 O O . ARG B 1 127 ? 49.820 39.598 -6.337 1.00 43.06 125 ARG B O 1
ATOM 2689 N N . GLN B 1 128 ? 48.157 40.142 -4.928 1.00 42.91 126 GLN B N 1
ATOM 2690 C CA . GLN B 1 128 ? 47.272 39.085 -5.390 1.00 42.79 126 GLN B CA 1
ATOM 2691 C C . GLN B 1 128 ? 47.065 39.166 -6.902 1.00 42.63 126 GLN B C 1
ATOM 2692 O O . GLN B 1 128 ? 47.022 38.148 -7.599 1.00 42.39 126 GLN B O 1
ATOM 2698 N N . GLU B 1 129 ? 46.933 40.389 -7.401 1.00 42.36 127 GLU B N 1
ATOM 2699 C CA . GLU B 1 129 ? 46.725 40.613 -8.820 1.00 40.08 127 GLU B CA 1
ATOM 2700 C C . GLU B 1 129 ? 47.955 40.225 -9.627 1.00 38.69 127 GLU B C 1
ATOM 2701 O O . GLU B 1 129 ? 47.835 39.707 -10.734 1.00 37.42 127 GLU B O 1
ATOM 2707 N N . MET B 1 130 ? 49.137 40.494 -9.076 1.00 37.91 128 MET B N 1
ATOM 2708 C CA . MET B 1 130 ? 50.392 40.151 -9.742 1.00 37.77 128 MET B CA 1
ATOM 2709 C C . MET B 1 130 ? 50.534 38.625 -9.840 1.00 38.84 128 MET B C 1
ATOM 2710 O O . MET B 1 130 ? 51.134 38.093 -10.780 1.00 38.09 128 MET B O 1
ATOM 2715 N N . VAL B 1 131 ? 49.984 37.925 -8.857 1.00 39.13 129 VAL B N 1
ATOM 2716 C CA . VAL B 1 131 ? 50.033 36.473 -8.843 1.00 38.49 129 VAL B CA 1
ATOM 2717 C C . VAL B 1 131 ? 49.128 35.953 -9.964 1.00 38.70 129 VAL B C 1
ATOM 2718 O O . VAL B 1 131 ? 49.511 35.059 -10.726 1.00 37.82 129 VAL B O 1
ATOM 2722 N N . ARG B 1 132 ? 47.929 36.529 -10.054 1.00 38.93 130 ARG B N 1
ATOM 2723 C CA . ARG B 1 132 ? 46.950 36.158 -11.073 1.00 38.37 130 ARG B CA 1
ATOM 2724 C C . ARG B 1 132 ? 47.542 36.314 -12.469 1.00 38.53 130 ARG B C 1
ATOM 2725 O O . ARG B 1 132 ? 47.400 35.438 -13.323 1.00 38.32 130 ARG B O 1
ATOM 2733 N N . GLU B 1 133 ? 48.216 37.436 -12.688 1.00 38.65 131 GLU B N 1
ATOM 2734 C CA . GLU B 1 133 ? 48.822 37.716 -13.976 1.00 38.25 131 GLU B CA 1
ATOM 2735 C C . GLU B 1 133 ? 49.921 36.730 -14.323 1.00 39.23 131 GLU B C 1
ATOM 2736 O O . GLU B 1 133 ? 50.076 36.346 -15.479 1.00 40.69 131 GLU B O 1
ATOM 2742 N N . ILE B 1 134 ? 50.703 36.332 -13.330 1.00 40.53 132 ILE B N 1
ATOM 2743 C CA . ILE B 1 134 ? 51.776 35.389 -13.587 1.00 41.55 132 ILE B CA 1
ATOM 2744 C C . ILE B 1 134 ? 51.176 34.019 -13.833 1.00 43.08 132 ILE B C 1
ATOM 2745 O O . ILE B 1 134 ? 51.693 33.244 -14.633 1.00 42.72 132 ILE B O 1
ATOM 2750 N N . TYR B 1 135 ? 50.075 33.731 -13.148 1.00 44.78 133 TYR B N 1
ATOM 2751 C CA . TYR B 1 135 ? 49.399 32.451 -13.301 1.00 46.94 133 TYR B CA 1
ATOM 2752 C C . TYR B 1 135 ? 49.007 32.275 -14.765 1.00 47.38 133 TYR B C 1
ATOM 2753 O O . TYR B 1 135 ? 49.406 31.303 -15.410 1.00 47.57 133 TYR B O 1
ATOM 2762 N N . PHE B 1 136 ? 48.237 33.227 -15.288 1.00 46.92 134 PHE B N 1
ATOM 2763 C CA . PHE B 1 136 ? 47.775 33.166 -16.672 1.00 46.40 134 PHE B CA 1
ATOM 2764 C C . PHE B 1 136 ? 48.862 33.414 -17.707 1.00 48.01 134 PHE B C 1
ATOM 2765 O O . PHE B 1 136 ? 49.088 32.574 -18.575 1.00 50.16 134 PHE B O 1
ATOM 2773 N N . LYS B 1 137 ? 49.535 34.559 -17.612 1.00 48.51 135 LYS B N 1
ATOM 2774 C CA . LYS B 1 137 ? 50.592 34.914 -18.559 1.00 49.60 135 LYS B CA 1
ATOM 2775 C C . LYS B 1 137 ? 51.736 33.911 -18.626 1.00 49.69 135 LYS B C 1
ATOM 2776 O O . LYS B 1 137 ? 52.534 33.934 -19.566 1.00 50.28 135 LYS B O 1
ATOM 2782 N N . GLU B 1 138 ? 51.822 33.030 -17.640 1.00 50.85 136 GLU B N 1
ATOM 2783 C CA . GLU B 1 138 ? 52.888 32.042 -17.631 1.00 52.85 136 GLU B CA 1
ATOM 2784 C C . GLU B 1 138 ? 52.306 30.635 -17.743 1.00 52.77 136 GLU B C 1
ATOM 2785 O O . GLU B 1 138 ? 53.012 29.640 -17.564 1.00 51.87 136 GLU B O 1
ATOM 2791 N N . ASN B 1 139 ? 51.012 30.573 -18.050 1.00 53.83 137 ASN B N 1
ATOM 2792 C CA . ASN B 1 139 ? 50.295 29.311 -18.209 1.00 55.61 137 ASN B CA 1
ATOM 2793 C C . ASN B 1 139 ? 50.548 28.345 -17.069 1.00 55.50 137 ASN B C 1
ATOM 2794 O O . ASN B 1 139 ? 51.258 27.342 -17.215 1.00 56.31 137 ASN B O 1
ATOM 2799 N N . CYS B 1 140 ? 49.957 28.660 -15.926 1.00 53.59 138 CYS B N 1
ATOM 2800 C CA . CYS B 1 140 ? 50.106 27.824 -14.757 1.00 50.59 138 CYS B CA 1
ATOM 2801 C C . CYS B 1 140 ? 48.850 26.991 -14.571 1.00 49.15 138 CYS B C 1
ATOM 2802 O O . CYS B 1 140 ? 47.739 27.418 -14.904 1.00 47.95 138 CYS B O 1
ATOM 2805 N N . ASP B 1 141 ? 49.046 25.784 -14.061 1.00 47.86 139 ASP B N 1
ATOM 2806 C CA . ASP B 1 141 ? 47.949 24.864 -13.832 1.00 47.09 139 ASP B CA 1
ATOM 2807 C C . ASP B 1 141 ? 47.544 24.937 -12.375 1.00 46.19 139 ASP B C 1
ATOM 2808 O O . ASP B 1 141 ? 46.378 24.754 -12.023 1.00 46.90 139 ASP B O 1
ATOM 2813 N N . LEU B 1 142 ? 48.517 25.226 -11.526 1.00 44.31 140 LEU B N 1
ATOM 2814 C CA . LEU B 1 142 ? 48.239 25.290 -10.112 1.00 42.47 140 LEU B CA 1
ATOM 2815 C C . LEU B 1 142 ? 48.992 26.387 -9.386 1.00 41.75 140 LEU B C 1
ATOM 2816 O O . LEU B 1 142 ? 50.126 26.737 -9.732 1.00 40.10 140 LEU B O 1
ATOM 2821 N N . LEU B 1 143 ? 48.334 26.914 -8.360 1.00 41.56 141 LEU B N 1
ATOM 2822 C CA . LEU B 1 143 ? 48.886 27.956 -7.520 1.00 40.46 141 LEU B CA 1
ATOM 2823 C C . LEU B 1 143 ? 48.850 27.443 -6.097 1.00 40.27 141 LEU B C 1
ATOM 2824 O O . LEU B 1 143 ? 47.778 27.162 -5.554 1.00 41.18 141 LEU B O 1
ATOM 2829 N N . ILE B 1 144 ? 50.027 27.267 -5.509 1.00 39.50 142 ILE B N 1
ATOM 2830 C CA . ILE B 1 144 ? 50.097 26.838 -4.120 1.00 38.13 142 ILE B CA 1
ATOM 2831 C C . ILE B 1 144 ? 50.506 28.102 -3.371 1.00 37.24 142 ILE B C 1
ATOM 2832 O O . ILE B 1 144 ? 51.451 28.789 -3.769 1.00 36.09 142 ILE B O 1
ATOM 2837 N N . HIS B 1 145 ? 49.784 28.414 -2.304 1.00 36.65 143 HIS B N 1
ATOM 2838 C CA . HIS B 1 145 ? 50.044 29.620 -1.530 1.00 36.85 143 HIS B CA 1
ATOM 2839 C C . HIS B 1 145 ? 49.671 29.419 -0.057 1.00 37.65 143 HIS B C 1
ATOM 2840 O O . HIS B 1 145 ? 49.293 28.329 0.361 1.00 37.63 143 HIS B O 1
ATOM 2847 N N . GLY B 1 146 ? 49.771 30.490 0.721 1.00 37.41 144 GLY B N 1
ATOM 2848 C CA . GLY B 1 146 ? 49.404 30.430 2.122 1.00 38.41 144 GLY B CA 1
ATOM 2849 C C . GLY B 1 146 ? 48.680 31.729 2.400 1.00 39.65 144 GLY B C 1
ATOM 2850 O O . GLY B 1 146 ? 47.677 32.044 1.758 1.00 40.45 144 GLY B O 1
ATOM 2851 N N . HIS B 1 147 ? 49.188 32.483 3.365 1.00 40.15 145 HIS B N 1
ATOM 2852 C CA . HIS B 1 147 ? 48.632 33.784 3.703 1.00 39.20 145 HIS B CA 1
ATOM 2853 C C . HIS B 1 147 ? 47.200 33.829 4.252 1.00 38.30 145 HIS B C 1
ATOM 2854 O O . HIS B 1 147 ? 46.947 34.528 5.226 1.00 37.97 145 HIS B O 1
ATOM 2861 N N . VAL B 1 148 ? 46.268 33.102 3.643 1.00 38.20 146 VAL B N 1
ATOM 2862 C CA . VAL B 1 148 ? 44.879 33.101 4.116 1.00 39.21 146 VAL B CA 1
ATOM 2863 C C . VAL B 1 148 ? 44.734 32.182 5.328 1.00 41.48 146 VAL B C 1
ATOM 2864 O O . VAL B 1 148 ? 44.745 30.958 5.196 1.00 42.58 146 VAL B O 1
ATOM 2868 N N . HIS B 1 149 ? 44.581 32.776 6.506 1.00 43.92 147 HIS B N 1
ATOM 2869 C CA . HIS B 1 149 ? 44.470 32.004 7.742 1.00 46.76 147 HIS B CA 1
ATOM 2870 C C . HIS B 1 149 ? 43.166 31.243 7.890 1.00 48.96 147 HIS B C 1
ATOM 2871 O O . HIS B 1 149 ? 42.239 31.413 7.095 1.00 50.46 147 HIS B O 1
ATOM 2878 N N . TRP B 1 150 ? 43.111 30.394 8.913 1.00 50.99 148 TRP B N 1
ATOM 2879 C CA . TRP B 1 150 ? 41.931 29.587 9.192 1.00 52.99 148 TRP B CA 1
ATOM 2880 C C . TRP B 1 150 ? 40.763 30.443 9.683 1.00 55.39 148 TRP B C 1
ATOM 2881 O O . TRP B 1 150 ? 40.949 31.577 10.127 1.00 56.61 148 TRP B O 1
ATOM 2892 N N . ASN B 1 151 ? 39.560 29.881 9.580 1.00 58.10 149 ASN B N 1
ATOM 2893 C CA . ASN B 1 151 ? 38.322 30.514 10.035 1.00 60.40 149 ASN B CA 1
ATOM 2894 C C . ASN B 1 151 ? 37.229 29.436 10.087 1.00 63.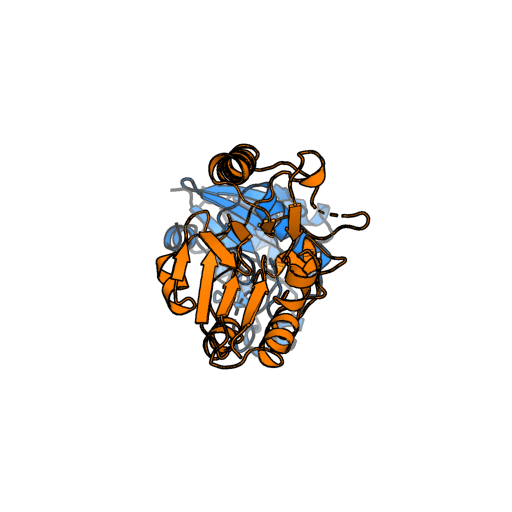38 149 ASN B C 1
ATOM 2895 O O . ASN B 1 151 ? 37.390 28.347 9.525 1.00 63.03 149 ASN B O 1
ATOM 2900 N N . ARG B 1 152 ? 36.124 29.736 10.766 1.00 67.31 150 ARG B N 1
ATOM 2901 C CA . ARG B 1 152 ? 35.018 28.784 10.901 1.00 70.48 150 ARG B CA 1
ATOM 2902 C C . ARG B 1 152 ? 34.131 28.626 9.660 1.00 71.37 150 ARG B C 1
ATOM 2903 O O . ARG B 1 152 ? 33.004 28.142 9.771 1.00 71.11 150 ARG B O 1
ATOM 2911 N N . GLU B 1 153 ? 34.638 29.009 8.487 1.00 72.73 151 GLU B N 1
ATOM 2912 C CA . GLU B 1 153 ? 33.867 28.902 7.246 1.00 73.88 151 GLU B CA 1
ATOM 2913 C C . GLU B 1 153 ? 34.644 28.272 6.081 1.00 73.04 151 GLU B C 1
ATOM 2914 O O . GLU B 1 153 ? 34.228 27.257 5.523 1.00 73.00 151 GLU B O 1
ATOM 2920 N N . GLY B 1 154 ? 35.767 28.886 5.715 1.00 72.32 152 GLY B N 1
ATOM 2921 C CA . GLY B 1 154 ? 36.574 28.388 4.614 1.00 70.91 152 GLY B CA 1
ATOM 2922 C C . GLY B 1 154 ? 36.976 29.508 3.667 1.00 69.88 152 GLY B C 1
ATOM 2923 O O . GLY B 1 154 ? 36.065 30.081 3.025 1.00 70.47 152 GLY B O 1
ATOM 2924 N N . CYS B 1 157 ? 40.928 29.703 0.422 1.00 64.87 155 CYS B N 1
ATOM 2925 C CA . CYS B 1 157 ? 40.982 30.277 -0.963 1.00 63.48 155 CYS B CA 1
ATOM 2926 C C . CYS B 1 157 ? 39.611 30.790 -1.411 1.00 62.40 155 CYS B C 1
ATOM 2927 O O . CYS B 1 157 ? 38.573 30.509 -0.797 1.00 63.02 155 CYS B O 1
ATOM 2930 N N . ALA B 1 158 ? 39.648 31.552 -2.498 1.00 60.10 156 ALA B N 1
ATOM 2931 C CA . ALA B 1 158 ? 38.495 32.151 -3.161 1.00 57.14 156 ALA B CA 1
ATOM 2932 C C . ALA B 1 158 ? 39.085 32.379 -4.544 1.00 55.51 156 ALA B C 1
ATOM 2933 O O . ALA B 1 158 ? 38.562 33.136 -5.358 1.00 53.77 156 ALA B O 1
ATOM 2935 N N . CYS B 1 159 ? 40.214 31.705 -4.763 1.00 55.85 157 CYS B N 1
ATOM 2936 C CA . CYS B 1 159 ? 40.970 31.760 -6.005 1.00 55.90 157 CYS B CA 1
ATOM 2937 C C . CYS B 1 159 ? 40.063 31.185 -7.075 1.00 53.95 157 CYS B C 1
ATOM 2938 O O . CYS B 1 159 ? 40.314 31.330 -8.267 1.00 51.12 157 CYS B O 1
ATOM 2941 N N . LYS B 1 160 ? 39.006 30.527 -6.610 1.00 53.49 158 LYS B N 1
ATOM 2942 C CA . LYS B 1 160 ? 38.007 29.901 -7.464 1.00 52.78 158 LYS B CA 1
ATOM 2943 C C . LYS B 1 160 ? 37.150 30.938 -8.203 1.00 51.33 158 LYS B C 1
ATOM 2944 O O . LYS B 1 160 ? 36.642 30.660 -9.292 1.00 50.84 158 LYS B O 1
ATOM 2950 N N . ASP B 1 161 ? 36.991 32.123 -7.605 1.00 49.94 159 ASP B N 1
ATOM 2951 C CA . ASP B 1 161 ? 36.195 33.203 -8.194 1.00 48.35 159 ASP B CA 1
ATOM 2952 C C . ASP B 1 161 ? 36.845 33.779 -9.443 1.00 47.43 159 ASP B C 1
ATOM 2953 O O . ASP B 1 161 ? 36.330 34.705 -10.071 1.00 47.27 159 ASP B O 1
ATOM 2958 N N . TYR B 1 162 ? 38.012 33.225 -9.745 1.00 47.52 160 TYR B N 1
ATOM 2959 C CA . TYR B 1 162 ? 38.813 33.500 -10.935 1.00 48.05 160 TYR B CA 1
ATOM 2960 C C . TYR B 1 162 ? 38.993 32.014 -11.260 1.00 49.66 160 TYR B C 1
ATOM 2961 O O . TYR B 1 162 ? 38.946 31.190 -10.348 1.00 52.13 160 TYR B O 1
ATOM 2970 N N . ARG B 1 163 ? 39.162 31.618 -12.508 1.00 49.37 161 ARG B N 1
ATOM 2971 C CA . ARG B 1 163 ? 39.288 30.187 -12.710 1.00 49.84 161 ARG B CA 1
ATOM 2972 C C . ARG B 1 163 ? 40.696 29.685 -12.419 1.00 50.57 161 ARG B C 1
ATOM 2973 O O . ARG B 1 163 ? 41.366 29.088 -13.269 1.00 50.94 161 ARG B O 1
ATOM 2981 N N . ILE B 1 164 ? 41.107 29.942 -11.174 1.00 50.65 162 ILE B N 1
ATOM 2982 C CA . ILE B 1 164 ? 42.416 29.580 -10.630 1.00 49.70 162 ILE B CA 1
ATOM 2983 C C . ILE B 1 164 ? 42.335 28.306 -9.790 1.00 50.56 162 ILE B C 1
ATOM 2984 O O . ILE B 1 164 ? 41.380 28.100 -9.039 1.00 50.09 162 ILE B O 1
ATOM 2989 N N . GLU B 1 165 ? 43.358 27.468 -9.910 1.00 52.63 163 GLU B N 1
ATOM 2990 C CA . GLU B 1 165 ? 43.454 26.235 -9.138 1.00 53.19 163 GLU B CA 1
ATOM 2991 C C . GLU B 1 165 ? 44.454 26.484 -8.008 1.00 53.47 163 GLU B C 1
ATOM 2992 O O . GLU B 1 165 ? 45.660 26.556 -8.247 1.00 53.45 163 GLU B O 1
ATOM 2998 N N . CYS B 1 166 ? 43.962 26.624 -6.783 1.00 53.70 164 CYS B N 1
ATOM 2999 C CA . CYS B 1 166 ? 44.856 26.872 -5.665 1.00 54.35 164 CYS B CA 1
ATOM 3000 C C . CYS B 1 166 ? 44.707 25.925 -4.486 1.00 52.65 164 CYS B C 1
ATOM 3001 O O . CYS B 1 166 ? 43.625 25.421 -4.196 1.00 51.50 164 CYS B O 1
ATOM 3004 N N . ILE B 1 167 ? 45.830 25.681 -3.823 1.00 51.41 165 ILE B N 1
ATOM 3005 C CA . ILE B 1 167 ? 45.881 24.851 -2.625 1.00 50.07 165 ILE B CA 1
ATOM 3006 C C . ILE B 1 167 ? 46.606 25.704 -1.586 1.00 47.89 165 ILE B C 1
ATOM 3007 O O . ILE B 1 167 ? 47.721 26.175 -1.831 1.00 47.60 165 ILE B O 1
ATOM 3012 N N . ASN B 1 168 ? 45.953 25.922 -0.446 1.00 45.37 166 ASN B N 1
ATOM 3013 C CA . ASN B 1 168 ? 46.514 26.728 0.636 1.00 42.97 166 ASN B CA 1
ATOM 3014 C C . ASN B 1 168 ? 47.387 25.888 1.579 1.00 42.13 166 ASN B C 1
ATOM 3015 O O . ASN B 1 168 ? 46.871 25.038 2.304 1.00 44.36 166 ASN B O 1
ATOM 3020 N N . ALA B 1 169 ? 48.700 26.133 1.574 1.00 39.26 167 ALA B N 1
ATOM 3021 C CA . ALA B 1 169 ? 49.654 25.400 2.416 1.00 36.30 167 ALA B CA 1
ATOM 3022 C C . ALA B 1 169 ? 49.855 26.012 3.810 1.00 36.91 167 ALA B C 1
ATOM 3023 O O . ALA B 1 169 ? 50.806 25.682 4.515 1.00 37.24 167 ALA B O 1
ATOM 3025 N N . ASN B 1 170 ? 48.952 26.906 4.198 1.00 36.95 168 ASN B N 1
ATOM 3026 C CA . ASN B 1 170 ? 49.009 27.550 5.502 1.00 36.40 168 ASN B CA 1
ATOM 3027 C C . ASN B 1 170 ? 48.764 26.468 6.556 1.00 36.87 168 ASN B C 1
ATOM 3028 O O . ASN B 1 170 ? 47.721 25.812 6.550 1.00 34.77 168 ASN B O 1
ATOM 3033 N N . VAL B 1 171 ? 49.737 26.289 7.447 1.00 36.73 169 VAL B N 1
ATOM 3034 C CA . VAL B 1 171 ? 49.651 25.299 8.512 1.00 36.29 169 VAL B CA 1
ATOM 3035 C C . VAL B 1 171 ? 48.285 25.222 9.193 1.00 37.45 169 VAL B C 1
ATOM 3036 O O . VAL B 1 171 ? 47.858 24.141 9.601 1.00 37.27 169 VAL B O 1
ATOM 3040 N N . GLU B 1 172 ? 47.611 26.366 9.328 1.00 38.56 170 GLU B N 1
ATOM 3041 C CA . GLU B 1 172 ? 46.305 26.418 9.989 1.00 40.15 170 GLU B CA 1
ATOM 3042 C C . GLU B 1 172 ? 45.225 25.611 9.278 1.00 41.33 170 GLU B C 1
ATOM 3043 O O . GLU B 1 172 ? 44.270 25.135 9.905 1.00 41.52 170 GLU B O 1
ATOM 3049 N N . TRP B 1 173 ? 45.374 25.453 7.970 1.00 41.03 171 TRP B N 1
ATOM 3050 C CA . TRP B 1 173 ? 44.404 24.698 7.198 1.00 41.23 171 TRP B CA 1
ATOM 3051 C C . TRP B 1 173 ? 44.796 23.233 7.030 1.00 42.99 171 TRP B C 1
ATOM 3052 O O . TRP B 1 173 ? 44.005 22.437 6.520 1.00 44.67 171 TRP B O 1
ATOM 3063 N N . ASN B 1 174 ? 46.003 22.864 7.458 1.00 42.76 172 ASN B N 1
ATOM 3064 C CA . ASN B 1 174 ? 46.436 21.483 7.294 1.00 43.01 172 ASN B CA 1
ATOM 3065 C C . ASN B 1 174 ? 46.870 20.768 8.561 1.00 43.18 172 ASN B C 1
ATOM 3066 O O . ASN B 1 174 ? 47.645 19.815 8.500 1.00 43.10 172 ASN B O 1
ATOM 3071 N N . ASP B 1 175 ? 46.368 21.218 9.704 1.00 42.96 173 ASP B N 1
ATOM 3072 C CA . ASP B 1 175 ? 46.710 20.598 10.978 1.00 43.13 173 ASP B CA 1
ATOM 3073 C C . ASP B 1 175 ? 48.216 20.653 11.235 1.00 42.30 173 ASP B C 1
ATOM 3074 O O . ASP B 1 175 ? 48.824 19.683 11.696 1.00 42.49 173 ASP B O 1
ATOM 3079 N N . TYR B 1 176 ? 48.807 21.796 10.916 1.00 40.58 174 TYR B N 1
ATOM 3080 C CA . TYR B 1 176 ? 50.228 22.006 11.109 1.00 39.31 174 TYR B CA 1
ATOM 3081 C C . TYR B 1 176 ? 51.119 20.912 10.527 1.00 38.71 174 TYR B C 1
ATOM 3082 O O . TYR B 1 176 ? 52.157 20.569 11.090 1.00 38.90 174 TYR B O 1
ATOM 3091 N N . LYS B 1 177 ? 50.700 20.374 9.390 1.00 38.49 175 LYS B N 1
ATOM 3092 C CA . LYS B 1 177 ? 51.464 19.357 8.688 1.00 38.77 175 LYS B CA 1
ATOM 3093 C C . LYS B 1 177 ? 51.693 19.912 7.297 1.00 39.32 175 LYS B C 1
ATOM 3094 O O . LYS B 1 177 ? 50.882 20.691 6.791 1.00 39.92 175 LYS B O 1
ATOM 3100 N N . PRO B 1 178 ? 52.807 19.538 6.659 1.00 39.76 176 PRO B N 1
ATOM 3101 C CA . PRO B 1 178 ? 53.057 20.050 5.311 1.00 41.28 176 PRO B CA 1
ATOM 3102 C C . PRO B 1 178 ? 52.227 19.312 4.253 1.00 43.08 176 PRO B C 1
ATOM 3103 O O . PRO B 1 178 ? 51.674 18.240 4.515 1.00 44.07 176 PRO B O 1
ATOM 3107 N N . ILE B 1 179 ? 52.130 19.900 3.065 1.00 44.51 177 ILE B N 1
ATOM 3108 C CA . ILE B 1 179 ? 51.391 19.300 1.956 1.00 44.83 177 ILE B CA 1
ATOM 3109 C C . ILE B 1 179 ? 52.429 18.627 1.068 1.00 45.40 177 ILE B C 1
ATOM 3110 O O . ILE B 1 179 ? 53.466 19.221 0.776 1.00 45.75 177 ILE B O 1
ATOM 3115 N N . SER B 1 180 ? 52.168 17.397 0.639 1.00 46.04 178 SER B N 1
ATOM 3116 C CA . SER B 1 180 ? 53.130 16.694 -0.207 1.00 47.13 178 SER B CA 1
ATOM 3117 C C . SER B 1 180 ? 52.615 16.485 -1.617 1.00 47.95 178 SER B C 1
ATOM 3118 O O . SER B 1 180 ? 51.447 16.755 -1.908 1.00 47.74 178 SER B O 1
ATOM 3121 N N . GLU B 1 181 ? 53.496 15.995 -2.486 1.00 49.17 179 GLU B N 1
ATOM 3122 C CA . GLU B 1 181 ? 53.155 15.730 -3.881 1.00 50.52 179 GLU B CA 1
ATOM 3123 C C . GLU B 1 181 ? 51.882 14.909 -3.993 1.00 53.01 179 GLU B C 1
ATOM 3124 O O . GLU B 1 181 ? 51.034 15.182 -4.836 1.00 51.81 179 GLU B O 1
ATOM 3130 N N . ARG B 1 182 ? 51.756 13.902 -3.135 1.00 57.41 180 ARG B N 1
ATOM 3131 C CA . ARG B 1 182 ? 50.584 13.031 -3.127 1.00 61.68 180 ARG B CA 1
ATOM 3132 C C . ARG B 1 182 ? 49.310 13.858 -3.209 1.00 63.24 180 ARG B C 1
ATOM 3133 O O . ARG B 1 182 ? 48.318 13.433 -3.796 1.00 64.47 180 ARG B O 1
ATOM 3141 N N . GLU B 1 183 ? 49.343 15.049 -2.626 1.00 64.97 181 GLU B N 1
ATOM 3142 C CA . GLU B 1 183 ? 48.171 15.905 -2.626 1.00 66.52 181 GLU B CA 1
ATOM 3143 C C . GLU B 1 183 ? 47.991 16.715 -3.900 1.00 67.43 181 GLU B C 1
ATOM 3144 O O . GLU B 1 183 ? 46.893 17.206 -4.172 1.00 68.25 181 GLU B O 1
ATOM 3150 N N . ILE B 1 184 ? 49.063 16.859 -4.674 1.00 67.96 182 ILE B N 1
ATOM 3151 C CA . ILE B 1 184 ? 49.002 17.613 -5.923 1.00 69.38 182 ILE B CA 1
ATOM 3152 C C . ILE B 1 184 ? 48.837 16.705 -7.144 1.00 70.14 182 ILE B C 1
ATOM 3153 O O . ILE B 1 184 ? 48.314 17.131 -8.175 1.00 70.84 182 ILE B O 1
ATOM 3158 N N . ASP B 1 185 ? 49.300 15.462 -7.033 1.00 70.46 183 ASP B N 1
ATOM 3159 C CA . ASP B 1 185 ? 49.141 14.494 -8.111 1.00 70.80 183 ASP B CA 1
ATOM 3160 C C . ASP B 1 185 ? 47.684 14.088 -8.025 1.00 71.48 183 ASP B C 1
ATOM 3161 O O . ASP B 1 185 ? 47.099 13.562 -8.974 1.00 72.22 183 ASP B O 1
ATOM 3166 N N . LYS B 1 186 ? 47.115 14.348 -6.854 1.00 72.39 184 LYS B N 1
ATOM 3167 C CA . LYS B 1 186 ? 45.720 14.065 -6.562 1.00 73.69 184 LYS B CA 1
ATOM 3168 C C . LYS B 1 186 ? 44.852 15.063 -7.327 1.00 74.77 184 LYS B C 1
ATOM 3169 O O . LYS B 1 186 ? 43.622 14.989 -7.299 1.00 75.13 184 LYS B O 1
ATOM 3175 N N . LEU B 1 187 ? 45.509 15.999 -8.008 1.00 76.09 185 LEU B N 1
ATOM 3176 C CA . LEU B 1 187 ? 44.823 17.022 -8.795 1.00 77.12 185 LEU B CA 1
ATOM 3177 C C . LEU B 1 187 ? 45.340 17.003 -10.232 1.00 78.00 185 LEU B C 1
ATOM 3178 O O . LEU B 1 187 ? 45.199 17.981 -10.971 1.00 77.74 185 LEU B O 1
ATOM 3183 N N . ILE B 1 188 ? 45.949 15.887 -10.619 1.00 79.31 186 ILE B N 1
ATOM 3184 C CA . ILE B 1 188 ? 46.481 15.741 -11.965 1.00 80.50 186 ILE B CA 1
ATOM 3185 C C . ILE B 1 188 ? 45.703 14.639 -12.684 1.00 81.11 186 ILE B C 1
ATOM 3186 O O . ILE B 1 188 ? 44.859 13.988 -12.016 1.00 81.02 186 ILE B O 1
#

Sequence (372 aa):
NAMMYFISDTHFYHENIINLNPEVRFKGFEIVILTNLLKVLKPEDTLYHLGDFTWHFNDKNEYLRIWKALPGRKILVMGNHDKDKESLKEYFDEIYDFYKIIEHKGKRILLSHYPAKDPITERYPDRQEMVREIYFKENCDLLIHGHVHWNREGCACKDYRIECINANVEWNDYKPISEREIDKLINAMMYFISDTHFYHENIINLNPEVRFKGFEIVILTNLLKVLKPEDTLYHLGDFTWHFNDKNEYLRIWKALPGRKILVMGNHDKDKESLKEYFDEIYDFYKIIEHKGKRILLSHYPAKDPITERYPDRQEMVREIYFKENCDLLIHGHVHWNREGCACKDYRIECINANVEWNDYKPISEREIDKLI

Nearest PDB structures (foldseek):
  1xm7-assembly2_B  TM=1.002E+00  e=5.070E-38  Aquifex aeolicus VF5
  6pj3-assembly1_A  TM=5.400E-01  e=2.216E-06  Klebsiella pneumoniae
  6pib-assembly1_A  TM=5.440E-01  e=3.170E-06  Klebsiella pneumoniae
  6unc-assembly2_B  TM=4.087E-01  e=1.480E-03  Mycobacterium tuberculosis H37Rv
  3r6h-assembly1_A  TM=4.466E-01  e=4.662E+00  Mycobacterium marinum M

B-factor: mean 41.78, std 13.19, range [13.74, 90.08]